Protein AF-0000000066664624 (afdb_homodimer)

Solvent-accessible surface area (backbone atoms only — not comparable to full-atom values): 31394 Å² total; per-residue (Å²): 139,83,80,78,78,79,78,77,78,75,77,74,75,73,72,68,78,69,54,79,83,72,67,55,47,65,23,33,46,62,71,35,53,86,74,43,49,76,53,28,44,33,39,46,45,49,35,67,76,30,35,48,61,44,30,73,41,52,64,62,54,45,11,56,75,27,70,42,48,51,65,41,46,33,49,40,20,38,70,52,65,24,94,25,47,72,47,38,32,50,39,23,36,52,56,44,60,42,83,65,61,60,66,41,47,52,101,44,54,66,80,52,51,61,58,55,42,38,51,52,49,47,52,50,36,40,49,25,34,56,47,14,60,70,54,35,47,48,68,57,51,46,53,50,25,56,49,57,69,68,33,79,38,40,40,24,30,14,53,72,63,32,18,48,46,23,41,50,45,29,57,52,39,43,38,37,68,38,74,50,45,52,38,57,42,57,69,56,35,38,56,51,18,63,69,40,32,67,53,22,32,39,41,39,38,34,62,65,17,60,56,59,46,59,34,50,12,41,39,42,15,37,75,40,52,17,48,23,34,22,40,23,37,25,84,83,19,64,26,34,69,52,28,77,41,63,42,39,32,34,60,64,58,37,30,84,58,34,75,53,53,30,37,43,52,17,52,41,51,51,45,53,38,44,50,51,49,32,50,59,68,32,87,61,17,43,60,30,33,49,52,47,45,49,62,53,51,46,66,68,37,58,73,87,69,34,80,73,131,138,84,79,76,78,79,77,76,76,75,76,74,76,71,72,68,79,70,52,78,84,71,66,54,47,64,22,33,46,62,71,36,53,86,75,42,49,74,54,27,44,34,39,46,46,48,35,68,76,31,35,50,61,43,30,72,42,52,63,63,52,46,10,56,75,26,73,43,46,51,64,41,46,33,49,40,20,38,69,53,65,26,94,26,46,70,45,39,30,49,37,22,38,54,56,43,60,43,83,66,60,61,64,39,46,51,101,44,54,63,79,52,52,63,59,54,42,36,50,52,48,47,52,52,35,41,50,24,34,56,47,14,60,70,55,36,48,48,70,58,51,47,54,49,25,54,48,57,70,66,33,79,39,40,42,24,31,14,52,70,61,32,19,50,46,23,39,50,46,28,56,52,39,43,38,36,68,38,74,50,46,51,38,60,42,58,70,56,35,38,57,51,18,64,69,39,32,67,54,22,33,41,40,39,36,32,61,66,17,61,57,59,46,60,35,50,12,41,40,42,14,35,75,40,52,17,48,21,33,22,40,22,40,26,84,84,19,65,26,34,69,53,28,76,40,64,42,38,33,33,60,64,56,36,29,85,56,34,75,55,54,31,36,41,54,17,53,42,51,52,46,52,38,44,49,51,50,32,48,59,69,33,86,61,15,43,58,31,33,49,54,49,44,48,63,52,52,47,66,68,37,58,73,88,71,34,79,72,128

Sequence (618 aa):
MTDAAHSDSTKGGGRVPGGPEGDDVRTRLLGALPRLTPAGLRVARVIRDDPSGAAQLTVSELAERAATSTSAVVRLAKALGYEGYPQLRLALAATAKDDGRPVFATDIDADDPLSKVLQKLTAFETEGMLATAELADPATMLAVVEALVHARRVELIGIGASGLVATDMAQKLARIGMWCDACTSEDEALVLGSLLEEGDVLIAFSHSGETAAIVDALDHARGRRATTVAVTAGPQSKLARVATHTVLVAGREDGFRSAAMASRMSQLLVVDALYVGVLQRTPSAASALRRTYDAVADRRMPRSLRKSPMTDAAHSDSTKGGGRVPGGPEGDDVRTRLLGALPRLTPAGLRVARVIRDDPSGAAQLTVSELAERAATSTSAVVRLAKALGYEGYPQLRLALAATAKDDGRPVFATDIDADDPLSKVLQKLTAFETEGMLATAELADPATMLAVVEALVHARRVELIGIGASGLVATDMAQKLARIGMWCDACTSEDEALVLGSLLEEGDVLIAFSHSGETAAIVDALDHARGRRATTVAVTAGPQSKLARVATHTVLVAGREDGFRSAAMASRMSQLLVVDALYVGVLQRTPSAASALRRTYDAVADRRMPRSLRKSP

Foldseek 3Di:
DDPPPPPPPPPPPPPPPQQVPAFQLQLLLVLLCQVADPLLNLLSVVCNVCLCVLLPDDLCRSCVNSVHDSVSQQVNCVSSVGNGNNNSSVSSNVVNVPPPQDDASFVDDSPDDVVVVVVRLVVLLVVQQVVLVVQFDVVLLLVLLVLQLQAPAEEEEEEQLSLVLSVVLQVLCVLQPRHYDGYHDLVVLQVVLQPAAARYEYEYEDASLAPPSSLNSQLNNVVRVHQYEYEYQHCPHSNVVRHPGYTHGHNSQRGPSRSCRSVSSRSNSSSVVSSVSNCVVHVSRVVSNVVSVCVVVLVVDDPVPRPDD/DDPPPPPPPPPPPPPPPQWVPAFQLQLLLVLLCQVADPLLNLLSVVCNVCLQVLLVDDLCRSCVNSVHDSVSQQVNCVSSPGNGDNNSSVSSNVVNVPPPQDDASFVDDSPDDPVVVVVRLVVLLVVQQVVLVVQFDVVLLLVLLVLQLQAPAEEEEEEQLSLVLSVVLQVLCVLQPRHYDGYHDLVVLQVVLQPAAARYEYEYEDASLAPPSSLNSQLNNVVRVHQYEYEYQHCPHSNVVRHPGYTHGHNSQRGPSRSCRSVSSRSNSSSVVSSVSNCVVHVSRVVSNVVSVCVVVLVVDDPVPRPDD

pLDDT: mean 81.2, std 20.37, range [24.28, 98.94]

Structure (mmCIF, N/CA/C/O backbone):
data_AF-0000000066664624-model_v1
#
loop_
_entity.id
_entity.type
_entity.pdbx_description
1 polymer 'RpiR family transcriptional regulator'
#
loop_
_atom_site.group_PDB
_atom_site.id
_atom_site.type_symbol
_atom_site.label_atom_id
_atom_site.label_alt_id
_atom_site.label_comp_id
_atom_site.label_asym_id
_atom_site.label_entity_id
_atom_site.label_seq_id
_atom_site.pdbx_PDB_ins_code
_atom_site.Cartn_x
_atom_site.Cartn_y
_atom_site.Cartn_z
_atom_site.occupancy
_atom_site.B_iso_or_equiv
_atom_site.auth_seq_id
_atom_site.auth_comp_id
_atom_site.auth_asym_id
_atom_site.auth_atom_id
_atom_site.pdbx_PDB_model_num
ATOM 1 N N . MET A 1 1 ? 18.297 -8.922 -79.438 1 28.56 1 MET A N 1
ATOM 2 C CA . MET A 1 1 ? 18.984 -8.555 -78.188 1 28.56 1 MET A CA 1
ATOM 3 C C . MET A 1 1 ? 17.969 -8.344 -77.062 1 28.56 1 MET A C 1
ATOM 5 O O . MET A 1 1 ? 17.312 -7.305 -77 1 28.56 1 MET A O 1
ATOM 9 N N . THR A 1 2 ? 17.219 -9.461 -76.625 1 29.75 2 THR A N 1
ATOM 10 C CA . THR A 1 2 ? 16.078 -9.719 -75.75 1 29.75 2 THR A CA 1
ATOM 11 C C . THR A 1 2 ? 16.453 -9.477 -74.312 1 29.75 2 THR A C 1
ATOM 13 O O . THR A 1 2 ? 17.375 -10.094 -73.812 1 29.75 2 THR A O 1
ATOM 16 N N . ASP A 1 3 ? 16.266 -8.234 -73.812 1 29.81 3 ASP A N 1
ATOM 17 C CA . ASP A 1 3 ? 16.547 -7.738 -72.5 1 29.81 3 ASP A CA 1
ATOM 18 C C . ASP A 1 3 ? 15.742 -8.492 -71.438 1 29.81 3 ASP A C 1
ATOM 20 O O . ASP A 1 3 ? 14.508 -8.484 -71.438 1 29.81 3 ASP A O 1
ATOM 24 N N . ALA A 1 4 ? 16.281 -9.641 -70.938 1 32 4 ALA A N 1
ATOM 25 C CA . ALA A 1 4 ? 15.75 -10.461 -69.875 1 32 4 ALA A CA 1
ATOM 26 C C . ALA A 1 4 ? 15.625 -9.656 -68.562 1 32 4 ALA A C 1
ATOM 28 O O . ALA A 1 4 ? 16.609 -9.141 -68.062 1 32 4 ALA A O 1
ATOM 29 N N . ALA A 1 5 ? 14.438 -9 -68.375 1 30.84 5 ALA A N 1
ATOM 30 C CA . ALA A 1 5 ? 14.055 -8.305 -67.125 1 30.84 5 ALA A CA 1
ATOM 31 C C . ALA A 1 5 ? 14.203 -9.227 -65.938 1 30.84 5 ALA A C 1
ATOM 33 O O . ALA A 1 5 ? 13.633 -10.32 -65.875 1 30.84 5 ALA A O 1
ATOM 34 N N . HIS A 1 6 ? 15.359 -9.266 -65.188 1 31.73 6 HIS A N 1
ATOM 35 C CA . HIS A 1 6 ? 15.641 -9.93 -63.938 1 31.73 6 HIS A CA 1
ATOM 36 C C . HIS A 1 6 ? 14.68 -9.469 -62.844 1 31.73 6 HIS A C 1
ATOM 38 O O . HIS A 1 6 ? 14.656 -8.289 -62.5 1 31.73 6 HIS A O 1
ATOM 44 N N . SER A 1 7 ? 13.43 -10.023 -62.781 1 29 7 SER A N 1
ATOM 45 C CA . SER A 1 7 ? 12.508 -9.742 -61.688 1 29 7 SER A CA 1
ATOM 46 C C . SER A 1 7 ? 13.117 -10.141 -60.344 1 29 7 SER A C 1
ATOM 48 O O . SER A 1 7 ? 13.469 -11.297 -60.125 1 29 7 SER A O 1
ATOM 50 N N . ASP A 1 8 ? 13.844 -9.25 -59.656 1 28.41 8 ASP A N 1
ATOM 51 C CA . ASP A 1 8 ? 14.359 -9.391 -58.312 1 28.41 8 ASP A CA 1
ATOM 52 C C . ASP A 1 8 ? 13.234 -9.648 -57.312 1 28.41 8 ASP A C 1
ATOM 54 O O . ASP A 1 8 ? 12.352 -8.805 -57.125 1 28.41 8 ASP A O 1
ATOM 58 N N . SER A 1 9 ? 12.648 -10.867 -57.219 1 28.7 9 SER A N 1
ATOM 59 C CA . SER A 1 9 ? 11.734 -11.242 -56.156 1 28.7 9 SER A CA 1
ATOM 60 C C . SER A 1 9 ? 12.383 -11.031 -54.781 1 28.7 9 SER A C 1
ATOM 62 O O . SER A 1 9 ? 13.352 -11.711 -54.438 1 28.7 9 SER A O 1
ATOM 64 N N . THR A 1 10 ? 12.469 -9.789 -54.281 1 29.39 10 THR A N 1
ATOM 65 C CA . THR A 1 10 ? 12.883 -9.547 -52.906 1 29.39 10 THR A CA 1
ATOM 66 C C . THR A 1 10 ? 12.055 -10.383 -51.938 1 29.39 10 THR A C 1
ATOM 68 O O . THR A 1 10 ? 10.828 -10.352 -51.969 1 29.39 10 THR A O 1
ATOM 71 N N . LYS A 1 11 ? 12.57 -11.516 -51.438 1 30.27 11 LYS A N 1
ATOM 72 C CA . LYS A 1 11 ? 12.133 -12.406 -50.344 1 30.27 11 LYS A CA 1
ATOM 73 C C . LYS A 1 11 ? 11.742 -11.609 -49.125 1 30.27 11 LYS A C 1
ATOM 75 O O . LYS A 1 11 ? 12.555 -10.875 -48.562 1 30.27 11 LYS A O 1
ATOM 80 N N . GLY A 1 12 ? 10.484 -11.18 -49.031 1 26.88 12 GLY A N 1
ATOM 81 C CA . GLY A 1 12 ? 9.945 -10.617 -47.812 1 26.88 12 GLY A CA 1
ATOM 82 C C . GLY A 1 12 ? 10.25 -11.461 -46.594 1 26.88 12 GLY A C 1
ATOM 83 O O . GLY A 1 12 ? 9.992 -12.664 -46.594 1 26.88 12 GLY A O 1
ATOM 84 N N . GLY A 1 13 ? 11.383 -11.273 -45.938 1 29.52 13 GLY A N 1
ATOM 85 C CA . GLY A 1 13 ? 11.672 -11.867 -44.656 1 29.52 13 GLY A CA 1
ATOM 86 C C . GLY A 1 13 ? 10.484 -11.852 -43.719 1 29.52 13 GLY A C 1
ATOM 87 O O . GLY A 1 13 ? 10 -10.789 -43.344 1 29.52 13 GLY A O 1
ATOM 88 N N . GLY A 1 14 ? 9.578 -12.758 -43.875 1 28.62 14 GLY A N 1
ATOM 89 C CA . GLY A 1 14 ? 8.469 -12.914 -42.938 1 28.62 14 GLY A CA 1
ATOM 90 C C . GLY A 1 14 ? 8.891 -12.773 -41.469 1 28.62 14 GLY A C 1
ATOM 91 O O . GLY A 1 14 ? 9.859 -13.406 -41.062 1 28.62 14 GLY A O 1
ATOM 92 N N . ARG A 1 15 ? 8.758 -11.609 -40.906 1 30.42 15 ARG A N 1
ATOM 93 C CA . ARG A 1 15 ? 8.891 -11.445 -39.438 1 30.42 15 ARG A CA 1
ATOM 94 C C . ARG A 1 15 ? 8.219 -12.602 -38.719 1 30.42 15 ARG A C 1
ATOM 96 O O . ARG A 1 15 ? 7.07 -12.945 -39 1 30.42 15 ARG A O 1
ATOM 103 N N . VAL A 1 16 ? 8.945 -13.523 -38.281 1 31.73 16 VAL A N 1
ATOM 104 C CA . VAL A 1 16 ? 8.438 -14.531 -37.344 1 31.73 16 VAL A CA 1
ATOM 105 C C . VAL A 1 16 ? 7.453 -13.883 -36.375 1 31.73 16 VAL A C 1
ATOM 107 O O . VAL A 1 16 ? 7.738 -12.828 -35.812 1 31.73 16 VAL A O 1
ATOM 110 N N . PRO A 1 17 ? 6.207 -13.961 -36.562 1 32.31 17 PRO A N 1
ATOM 111 C CA . PRO A 1 17 ? 5.309 -13.438 -35.531 1 32.31 17 PRO A CA 1
ATOM 112 C C . PRO A 1 17 ? 5.875 -13.594 -34.094 1 32.31 17 PRO A C 1
ATOM 114 O O . PRO A 1 17 ? 6.328 -14.68 -33.75 1 32.31 17 PRO A O 1
ATOM 117 N N . GLY A 1 18 ? 6.633 -12.586 -33.625 1 33.84 18 GLY A N 1
ATOM 118 C CA . GLY A 1 18 ? 7.176 -12.539 -32.281 1 33.84 18 GLY A CA 1
ATOM 119 C C . GLY A 1 18 ? 6.254 -13.148 -31.234 1 33.84 18 GLY A C 1
ATOM 120 O O . GLY A 1 18 ? 5.039 -13.188 -31.422 1 33.84 18 GLY A O 1
ATOM 121 N N . GLY A 1 19 ? 6.613 -14.289 -30.688 1 38.09 19 GLY A N 1
ATOM 122 C CA . GLY A 1 19 ? 5.879 -14.805 -29.547 1 38.09 19 GLY A CA 1
ATOM 123 C C . GLY A 1 19 ? 5.219 -13.719 -28.719 1 38.09 19 GLY A C 1
ATOM 124 O O . GLY A 1 19 ? 5.488 -12.531 -28.906 1 38.09 19 GLY A O 1
ATOM 125 N N . PRO A 1 20 ? 4.172 -13.977 -28.141 1 38.09 20 PRO A N 1
ATOM 126 C CA . PRO A 1 20 ? 3.592 -12.875 -27.359 1 38.09 20 PRO A CA 1
ATOM 127 C C . PRO A 1 20 ? 4.648 -12.047 -26.625 1 38.09 20 PRO A C 1
ATOM 129 O O . PRO A 1 20 ? 5.586 -12.609 -26.047 1 38.09 20 PRO A O 1
ATOM 132 N N . GLU A 1 21 ? 5.164 -11.008 -27.141 1 40.25 21 GLU A N 1
ATOM 133 C CA . GLU A 1 21 ? 6.219 -10.031 -26.891 1 40.25 21 GLU A CA 1
ATOM 134 C C . GLU A 1 21 ? 6.48 -9.867 -25.391 1 40.25 21 GLU A C 1
ATOM 136 O O . GLU A 1 21 ? 7.582 -9.508 -24.984 1 40.25 21 GLU A O 1
ATOM 141 N N . GLY A 1 22 ? 5.48 -9.961 -24.453 1 44.69 22 GLY A N 1
ATOM 142 C CA . GLY A 1 22 ? 5.625 -9.234 -23.203 1 44.69 22 GLY A CA 1
ATOM 143 C C . GLY A 1 22 ? 6.234 -10.062 -22.078 1 44.69 22 GLY A C 1
ATOM 144 O O . GLY A 1 22 ? 7.164 -9.625 -21.406 1 44.69 22 GLY A O 1
ATOM 145 N N . ASP A 1 23 ? 5.598 -11.172 -21.562 1 50.59 23 ASP A N 1
ATOM 146 C CA . ASP A 1 23 ? 6.039 -11.828 -20.328 1 50.59 23 ASP A CA 1
ATOM 147 C C . ASP A 1 23 ? 7.148 -12.836 -20.625 1 50.59 23 ASP A C 1
ATOM 149 O O . ASP A 1 23 ? 7.082 -13.578 -21.609 1 50.59 23 ASP A O 1
ATOM 153 N N . ASP A 1 24 ? 8.281 -12.617 -19.922 1 61.31 24 ASP A N 1
ATOM 154 C CA . ASP A 1 24 ? 9.297 -13.656 -20.047 1 61.31 24 ASP A CA 1
ATOM 155 C C . ASP A 1 24 ? 8.734 -15.023 -19.656 1 61.31 24 ASP A C 1
ATOM 157 O O . ASP A 1 24 ? 7.73 -15.109 -18.953 1 61.31 24 ASP A O 1
ATOM 161 N N . VAL A 1 25 ? 9.133 -16.016 -20.297 1 69.94 25 VAL A N 1
ATOM 162 C CA . VAL A 1 25 ? 8.68 -17.391 -20.188 1 69.94 25 VAL A CA 1
ATOM 163 C C . VAL A 1 25 ? 8.602 -17.797 -18.719 1 69.94 25 VAL A C 1
ATOM 165 O O . VAL A 1 25 ? 7.672 -18.5 -18.312 1 69.94 25 VAL A O 1
ATOM 168 N N . ARG A 1 26 ? 9.555 -17.266 -18.016 1 66.75 26 ARG A N 1
ATOM 169 C CA . ARG A 1 26 ? 9.594 -17.641 -16.594 1 66.75 26 ARG A CA 1
ATOM 170 C C . ARG A 1 26 ? 8.383 -17.078 -15.852 1 66.75 26 ARG A C 1
ATOM 172 O O . ARG A 1 26 ? 7.777 -17.766 -15.039 1 66.75 26 ARG A O 1
ATOM 179 N N . THR A 1 27 ? 8.117 -15.914 -16.234 1 62.03 27 THR A N 1
ATOM 180 C CA . THR A 1 27 ? 6.961 -15.258 -15.633 1 62.03 27 THR A CA 1
ATOM 181 C C . THR A 1 27 ? 5.676 -16 -15.992 1 62.03 27 THR A C 1
ATOM 183 O O . THR A 1 27 ? 4.82 -16.219 -15.133 1 62.03 27 THR A O 1
ATOM 186 N N . ARG A 1 28 ? 5.621 -16.375 -17.125 1 70.31 28 ARG A N 1
ATOM 187 C CA . ARG A 1 28 ? 4.449 -17.109 -17.594 1 70.31 28 ARG A CA 1
ATOM 188 C C . ARG A 1 28 ? 4.34 -18.469 -16.906 1 70.31 28 ARG A C 1
ATOM 190 O O . ARG A 1 28 ? 3.244 -18.906 -16.547 1 70.31 28 ARG A O 1
ATOM 197 N N . LEU A 1 29 ? 5.465 -19.031 -16.703 1 72.88 29 LEU A N 1
ATOM 198 C CA . LEU A 1 29 ? 5.504 -20.344 -16.047 1 72.88 29 LEU A CA 1
ATOM 199 C C . LEU A 1 29 ? 4.996 -20.234 -14.617 1 72.88 29 LEU A C 1
ATOM 201 O O . LEU A 1 29 ? 4.148 -21.031 -14.203 1 72.88 29 LEU A O 1
ATOM 205 N N . LEU A 1 30 ? 5.484 -19.297 -14 1 65.5 30 LEU A N 1
ATOM 206 C CA . LEU A 1 30 ? 5.105 -19.125 -12.602 1 65.5 30 LEU A CA 1
ATOM 207 C C . LEU A 1 30 ? 3.619 -18.812 -12.469 1 65.5 30 LEU A C 1
ATOM 209 O O . LEU A 1 30 ? 2.949 -19.344 -11.57 1 65.5 30 LEU A O 1
ATOM 213 N N . GLY A 1 31 ? 3.152 -18 -13.352 1 62.66 31 GLY A N 1
ATOM 214 C CA . GLY A 1 31 ? 1.737 -17.656 -13.367 1 62.66 31 GLY A CA 1
ATOM 215 C C . GLY A 1 31 ? 0.844 -18.844 -13.688 1 62.66 31 GLY A C 1
ATOM 216 O O . GLY A 1 31 ? -0.321 -18.875 -13.289 1 62.66 31 GLY A O 1
ATOM 217 N N . ALA A 1 32 ? 1.396 -19.75 -14.352 1 69.81 32 ALA A N 1
ATOM 218 C CA . ALA A 1 32 ? 0.609 -20.875 -14.852 1 69.81 32 ALA A CA 1
ATOM 219 C C . ALA A 1 32 ? 0.631 -22.047 -13.867 1 69.81 32 ALA A C 1
ATOM 221 O O . ALA A 1 32 ? -0.206 -22.953 -13.945 1 69.81 32 ALA A O 1
ATOM 222 N N . LEU A 1 33 ? 1.47 -21.953 -12.844 1 70.94 33 LEU A N 1
ATOM 223 C CA . LEU A 1 33 ? 1.747 -23.094 -11.977 1 70.94 33 LEU A CA 1
ATOM 224 C C . LEU A 1 33 ? 0.468 -23.594 -11.312 1 70.94 33 LEU A C 1
ATOM 226 O O . LEU A 1 33 ? 0.204 -24.797 -11.297 1 70.94 33 LEU A O 1
ATOM 230 N N . PRO A 1 34 ? -0.459 -22.672 -10.906 1 59.88 34 PRO A N 1
ATOM 231 C CA . PRO A 1 34 ? -1.642 -23.141 -10.188 1 59.88 34 PRO A CA 1
ATOM 232 C C . PRO A 1 34 ? -2.617 -23.891 -11.094 1 59.88 34 PRO A C 1
ATOM 234 O O . PRO A 1 34 ? -3.473 -24.641 -10.602 1 59.88 34 PRO A O 1
ATOM 237 N N . ARG A 1 35 ? -2.432 -23.719 -12.32 1 66.5 35 ARG A N 1
ATOM 238 C CA . ARG A 1 35 ? -3.408 -24.297 -13.242 1 66.5 35 ARG A CA 1
ATOM 239 C C . ARG A 1 35 ? -2.809 -25.469 -14.016 1 66.5 35 ARG A C 1
ATOM 241 O O . ARG A 1 35 ? -3.477 -26.062 -14.867 1 66.5 35 ARG A O 1
ATOM 248 N N . LEU A 1 36 ? -1.603 -25.797 -13.719 1 77.5 36 LEU A N 1
ATOM 249 C CA . LEU A 1 36 ? -0.927 -26.812 -14.508 1 77.5 36 LEU A CA 1
ATOM 250 C C . LEU A 1 36 ? -1.269 -28.219 -13.992 1 77.5 36 LEU A C 1
ATOM 252 O O . LEU A 1 36 ? -1.459 -28.406 -12.789 1 77.5 36 LEU A O 1
ATOM 256 N N . THR A 1 37 ? -1.537 -29.125 -14.938 1 78.38 37 THR A N 1
ATOM 257 C CA . THR A 1 37 ? -1.657 -30.531 -14.602 1 78.38 37 THR A CA 1
ATOM 258 C C . THR A 1 37 ? -0.358 -31.062 -13.992 1 78.38 37 THR A C 1
ATOM 260 O O . THR A 1 37 ? 0.688 -30.422 -14.102 1 78.38 37 THR A O 1
ATOM 263 N N . PRO A 1 38 ? -0.485 -32.188 -13.289 1 80.75 38 PRO A N 1
ATOM 264 C CA . PRO A 1 38 ? 0.743 -32.781 -12.758 1 80.75 38 PRO A CA 1
ATOM 265 C C . PRO A 1 38 ? 1.837 -32.938 -13.812 1 80.75 38 PRO A C 1
ATOM 267 O O . PRO A 1 38 ? 3.01 -32.656 -13.531 1 80.75 38 PRO A O 1
ATOM 270 N N . ALA A 1 39 ? 1.458 -33.344 -14.961 1 85.25 39 ALA A N 1
ATOM 271 C CA . ALA A 1 39 ? 2.416 -33.469 -16.062 1 85.25 39 ALA A CA 1
ATOM 272 C C . ALA A 1 39 ? 2.992 -32.125 -16.438 1 85.25 39 ALA A C 1
ATOM 274 O O . ALA A 1 39 ? 4.199 -31.984 -16.656 1 85.25 39 ALA A O 1
ATOM 275 N N . GLY A 1 40 ? 2.055 -31.109 -16.5 1 86.81 40 GLY A N 1
ATOM 276 C CA . GLY A 1 40 ? 2.5 -29.75 -16.781 1 86.81 40 GLY A CA 1
ATOM 277 C C . GLY A 1 40 ? 3.447 -29.203 -15.734 1 86.81 40 GLY A C 1
ATOM 278 O O . GLY A 1 40 ? 4.41 -28.516 -16.062 1 86.81 40 GLY A O 1
ATOM 279 N N . LEU A 1 41 ? 3.195 -29.578 -14.57 1 82.62 41 LEU A N 1
ATOM 280 C CA . LEU A 1 41 ? 4.035 -29.125 -13.469 1 82.62 41 LEU A CA 1
ATOM 281 C C . LEU A 1 41 ? 5.438 -29.703 -13.578 1 82.62 41 LEU A C 1
ATOM 283 O O . LEU A 1 41 ? 6.426 -29.031 -13.289 1 82.62 41 LEU A O 1
ATOM 287 N N . ARG A 1 42 ? 5.52 -30.922 -13.961 1 84.56 42 ARG A N 1
ATOM 288 C CA . ARG A 1 42 ? 6.828 -31.531 -14.148 1 84.56 42 ARG A CA 1
ATOM 289 C C . ARG A 1 42 ? 7.617 -30.828 -15.25 1 84.56 42 ARG A C 1
ATOM 291 O O . ARG A 1 42 ? 8.812 -30.562 -15.094 1 84.56 42 ARG A O 1
ATOM 298 N N . VAL A 1 43 ? 6.906 -30.453 -16.297 1 88.81 43 VAL A N 1
ATOM 299 C CA . VAL A 1 43 ? 7.551 -29.719 -17.375 1 88.81 43 VAL A CA 1
ATOM 300 C C . VAL A 1 43 ? 8.008 -28.344 -16.891 1 88.81 43 VAL A C 1
ATOM 302 O O . VAL A 1 43 ? 9.141 -27.922 -17.141 1 88.81 43 VAL A O 1
ATOM 305 N N . ALA A 1 44 ? 7.09 -27.766 -16.188 1 82.62 44 ALA A N 1
ATOM 306 C CA . ALA A 1 44 ? 7.379 -26.438 -15.656 1 82.62 44 ALA A CA 1
ATOM 307 C C . ALA A 1 44 ? 8.602 -26.469 -14.742 1 82.62 44 ALA A C 1
ATOM 309 O O . ALA A 1 44 ? 9.422 -25.547 -14.766 1 82.62 44 ALA A O 1
ATOM 310 N N . ARG A 1 45 ? 8.727 -27.484 -14.031 1 78.06 45 ARG A N 1
ATOM 311 C CA . ARG A 1 45 ? 9.859 -27.625 -13.125 1 78.06 45 ARG A CA 1
ATOM 312 C C . ARG A 1 45 ? 11.172 -27.75 -13.898 1 78.06 45 ARG A C 1
ATOM 314 O O . ARG A 1 45 ? 12.172 -27.109 -13.531 1 78.06 45 ARG A O 1
ATOM 321 N N . VAL A 1 46 ? 11.148 -28.531 -14.883 1 80.25 46 VAL A N 1
ATOM 322 C CA . VAL A 1 46 ? 12.344 -28.703 -15.695 1 80.25 46 VAL A CA 1
ATOM 323 C C . VAL A 1 46 ? 12.75 -27.359 -16.297 1 80.25 46 VAL A C 1
ATOM 325 O O . VAL A 1 46 ? 13.93 -27 -16.312 1 80.25 46 VAL A O 1
ATOM 328 N N . ILE A 1 47 ? 11.711 -26.641 -16.719 1 80.88 47 ILE A N 1
ATOM 329 C CA . ILE A 1 47 ? 11.969 -25.344 -17.344 1 80.88 47 ILE A CA 1
ATOM 330 C C . ILE A 1 47 ? 12.484 -24.359 -16.297 1 80.88 47 ILE A C 1
ATOM 332 O O . ILE A 1 47 ? 13.461 -23.641 -16.547 1 80.88 47 ILE A O 1
ATOM 336 N N . ARG A 1 48 ? 11.805 -24.438 -15.234 1 71.62 48 ARG A N 1
ATOM 337 C CA . ARG A 1 48 ? 12.156 -23.531 -14.148 1 71.62 48 ARG A CA 1
ATOM 338 C C . ARG A 1 48 ? 13.578 -23.781 -13.664 1 71.62 48 ARG A C 1
ATOM 340 O O . ARG A 1 48 ? 14.328 -22.844 -13.406 1 71.62 48 ARG A O 1
ATOM 347 N N . ASP A 1 49 ? 13.977 -24.953 -13.523 1 67.56 49 ASP A N 1
ATOM 348 C CA . ASP A 1 49 ? 15.266 -25.359 -12.977 1 67.56 49 ASP A CA 1
ATOM 349 C C . ASP A 1 49 ? 16.406 -25.016 -13.93 1 67.56 49 ASP A C 1
ATOM 351 O O . ASP A 1 49 ? 17.531 -24.734 -13.492 1 67.56 49 ASP A O 1
ATOM 355 N N . ASP A 1 50 ? 16.156 -25.094 -15.203 1 68.31 50 ASP A N 1
ATOM 356 C CA . ASP A 1 50 ? 17.203 -24.828 -16.203 1 68.31 50 ASP A CA 1
ATOM 357 C C . ASP A 1 50 ? 16.609 -24.297 -17.5 1 68.31 50 ASP A C 1
ATOM 359 O O . ASP A 1 50 ? 16.547 -25.016 -18.5 1 68.31 50 ASP A O 1
ATOM 363 N N . PRO A 1 51 ? 16.219 -22.984 -17.359 1 71.69 51 PRO A N 1
ATOM 364 C CA . PRO A 1 51 ? 15.594 -22.422 -18.562 1 71.69 51 PRO A CA 1
ATOM 365 C C . PRO A 1 51 ? 16.516 -22.484 -19.781 1 71.69 51 PRO A C 1
ATOM 367 O O . PRO A 1 51 ? 16.062 -22.781 -20.891 1 71.69 51 PRO A O 1
ATOM 370 N N . SER A 1 52 ? 17.781 -22.188 -19.531 1 69.62 52 SER A N 1
ATOM 371 C CA . SER A 1 52 ? 18.734 -22.219 -20.641 1 69.62 52 SER A CA 1
ATOM 372 C C . SER A 1 52 ? 18.875 -23.625 -21.219 1 69.62 52 SER A C 1
ATOM 374 O O . SER A 1 52 ? 18.906 -23.797 -22.438 1 69.62 52 SER A O 1
ATOM 376 N N . GLY A 1 53 ? 19 -24.609 -20.312 1 76.12 53 GLY A N 1
ATOM 377 C CA . GLY A 1 53 ? 19.047 -25.984 -20.75 1 76.12 53 GLY A CA 1
ATOM 378 C C . GLY A 1 53 ? 17.781 -26.438 -21.469 1 76.12 53 GLY A C 1
ATOM 379 O O . GLY A 1 53 ? 17.859 -27.094 -22.516 1 76.12 53 GLY A O 1
ATOM 380 N N . ALA A 1 54 ? 16.625 -25.969 -20.938 1 84 54 ALA A N 1
ATOM 381 C CA . ALA A 1 54 ? 15.344 -26.344 -21.531 1 84 54 ALA A CA 1
ATOM 382 C C . ALA A 1 54 ? 15.219 -25.781 -22.938 1 84 54 ALA A C 1
ATOM 384 O O . ALA A 1 54 ? 14.625 -26.422 -23.812 1 84 54 ALA A O 1
ATOM 385 N N . ALA A 1 55 ? 15.828 -24.641 -23.125 1 80 55 ALA A N 1
ATOM 386 C CA . ALA A 1 55 ? 15.758 -23.984 -24.422 1 80 55 ALA A CA 1
ATOM 387 C C . ALA A 1 55 ? 16.484 -24.781 -25.484 1 80 55 ALA A C 1
ATOM 389 O O . ALA A 1 55 ? 16.281 -24.562 -26.688 1 80 55 ALA A O 1
ATOM 390 N N . GLN A 1 56 ? 17.375 -25.625 -25.062 1 79.62 56 GLN A N 1
ATOM 391 C CA . GLN A 1 56 ? 18.172 -26.391 -26.016 1 79.62 56 GLN A CA 1
ATOM 392 C C . GLN A 1 56 ? 17.531 -27.75 -26.281 1 79.62 56 GLN A C 1
ATOM 394 O O . GLN A 1 56 ? 18.031 -28.516 -27.109 1 79.62 56 GLN A O 1
ATOM 399 N N . LEU A 1 57 ? 16.484 -28.062 -25.594 1 84.38 57 LEU A N 1
ATOM 400 C CA . LEU A 1 57 ? 15.867 -29.375 -25.703 1 84.38 57 LEU A CA 1
ATOM 401 C C . LEU A 1 57 ? 14.797 -29.391 -26.781 1 84.38 57 LEU A C 1
ATOM 403 O O . LEU A 1 57 ? 14.125 -28.375 -27.016 1 84.38 57 LEU A O 1
ATOM 407 N N . THR A 1 58 ? 14.766 -30.5 -27.594 1 86.5 58 THR A N 1
ATOM 408 C CA . THR A 1 58 ? 13.586 -30.75 -28.406 1 86.5 58 THR A CA 1
ATOM 409 C C . THR A 1 58 ? 12.375 -31.047 -27.531 1 86.5 58 THR A C 1
ATOM 411 O O . THR A 1 58 ? 12.508 -31.25 -26.328 1 86.5 58 THR A O 1
ATOM 414 N N . VAL A 1 59 ? 11.195 -30.984 -28.203 1 92.38 59 VAL A N 1
ATOM 415 C CA . VAL A 1 59 ? 9.961 -31.25 -27.484 1 92.38 59 VAL A CA 1
ATOM 416 C C . VAL A 1 59 ? 10.008 -32.656 -26.875 1 92.38 59 VAL A C 1
ATOM 418 O O . VAL A 1 59 ? 9.555 -32.844 -25.734 1 92.38 59 VAL A O 1
ATOM 421 N N . SER A 1 60 ? 10.57 -33.625 -27.562 1 90.94 60 SER A N 1
ATOM 422 C CA . SER A 1 60 ? 10.68 -35 -27.094 1 90.94 60 SER A CA 1
ATOM 423 C C . SER A 1 60 ? 11.656 -35.125 -25.922 1 90.94 60 SER A C 1
ATOM 425 O O . SER A 1 60 ? 11.398 -35.812 -24.953 1 90.94 60 SER A O 1
ATOM 427 N N . GLU A 1 61 ? 12.773 -34.406 -26 1 89.62 61 GLU A N 1
ATOM 428 C CA . GLU A 1 61 ? 13.781 -34.406 -24.938 1 89.62 61 GLU A CA 1
ATOM 429 C C . GLU A 1 61 ? 13.25 -33.781 -23.656 1 89.62 61 GLU A C 1
ATOM 431 O O . GLU A 1 61 ? 13.492 -34.281 -22.562 1 89.62 61 GLU A O 1
ATOM 436 N N . LEU A 1 62 ? 12.516 -32.594 -23.844 1 92.19 62 LEU A N 1
ATOM 437 C CA . LEU A 1 62 ? 11.922 -31.938 -22.672 1 92.19 62 LEU A CA 1
ATOM 438 C C . LEU A 1 62 ? 10.867 -32.812 -22.031 1 92.19 62 LEU A C 1
ATOM 440 O O . LEU A 1 62 ? 10.797 -32.906 -20.797 1 92.19 62 LEU A O 1
ATOM 444 N N . ALA A 1 63 ? 10.094 -33.531 -22.844 1 93.5 63 ALA A N 1
ATOM 445 C CA . ALA A 1 63 ? 9.086 -34.469 -22.344 1 93.5 63 ALA A CA 1
ATOM 446 C C . ALA A 1 63 ? 9.734 -35.594 -21.547 1 93.5 63 ALA A C 1
ATOM 448 O O . ALA A 1 63 ? 9.273 -35.938 -20.469 1 93.5 63 ALA A O 1
ATOM 449 N N . GLU A 1 64 ? 10.836 -36.062 -22.062 1 91.38 64 GLU A N 1
ATOM 450 C CA . GLU A 1 64 ? 11.562 -37.156 -21.406 1 91.38 64 GLU A CA 1
ATOM 451 C C . GLU A 1 64 ? 12.133 -36.719 -20.062 1 91.38 64 GLU A C 1
ATOM 453 O O . GLU A 1 64 ? 11.992 -37.406 -19.062 1 91.38 64 GLU A O 1
ATOM 458 N N . ARG A 1 65 ? 12.727 -35.531 -20.094 1 87.81 65 ARG A N 1
ATOM 459 C CA . ARG A 1 65 ? 13.336 -34.969 -18.875 1 87.81 65 ARG A CA 1
ATOM 460 C C . ARG A 1 65 ? 12.289 -34.719 -17.797 1 87.81 65 ARG A C 1
ATOM 462 O O . ARG A 1 65 ? 12.562 -34.875 -16.609 1 87.81 65 ARG A O 1
ATOM 469 N N . ALA A 1 66 ? 11.125 -34.406 -18.281 1 90.5 66 ALA A N 1
ATOM 470 C CA . ALA A 1 66 ? 10.039 -34.094 -17.359 1 90.5 66 ALA A CA 1
ATOM 471 C C . ALA A 1 66 ? 9.188 -35.344 -17.062 1 90.5 66 ALA A C 1
ATOM 473 O O . ALA A 1 66 ? 8.18 -35.25 -16.375 1 90.5 66 ALA A O 1
ATOM 474 N N . ALA A 1 67 ? 9.57 -36.438 -17.609 1 89.5 67 ALA A N 1
ATOM 475 C CA . ALA A 1 67 ? 8.844 -37.688 -17.453 1 89.5 67 ALA A CA 1
ATOM 476 C C . ALA A 1 67 ? 7.371 -37.531 -17.812 1 89.5 67 ALA A C 1
ATOM 478 O O . ALA A 1 67 ? 6.488 -37.906 -17.047 1 89.5 67 ALA A O 1
ATOM 479 N N . THR A 1 68 ? 7.137 -36.969 -18.922 1 92 68 THR A N 1
ATOM 480 C CA . THR A 1 68 ? 5.777 -36.719 -19.406 1 92 68 THR A CA 1
ATOM 481 C C . THR A 1 68 ? 5.711 -36.875 -20.922 1 92 68 THR A C 1
ATOM 483 O O . THR A 1 68 ? 6.664 -37.344 -21.547 1 92 68 THR A O 1
ATOM 486 N N . SER A 1 69 ? 4.566 -36.656 -21.531 1 92.56 69 SER A N 1
ATOM 487 C CA . SER A 1 69 ? 4.355 -36.812 -22.969 1 92.56 69 SER A CA 1
ATOM 488 C C . SER A 1 69 ? 4.664 -35.5 -23.703 1 92.56 69 SER A C 1
ATOM 490 O O . SER A 1 69 ? 4.656 -34.438 -23.109 1 92.56 69 SER A O 1
ATOM 492 N N . THR A 1 70 ? 5.035 -35.688 -25 1 93.12 70 THR A N 1
ATOM 493 C CA . THR A 1 70 ? 5.215 -34.531 -25.844 1 93.12 70 THR A CA 1
ATOM 494 C C . THR A 1 70 ? 3.941 -33.688 -25.875 1 93.12 70 THR A C 1
ATOM 496 O O . THR A 1 70 ? 4.004 -32.469 -25.938 1 93.12 70 THR A O 1
ATOM 499 N N . SER A 1 71 ? 2.795 -34.344 -25.75 1 93.19 71 SER A N 1
ATOM 500 C CA . SER A 1 71 ? 1.518 -33.656 -25.719 1 93.19 71 SER A CA 1
ATOM 501 C C . SER A 1 71 ? 1.403 -32.781 -24.484 1 93.19 71 SER A C 1
ATOM 503 O O . SER A 1 71 ? 0.876 -31.656 -24.547 1 93.19 71 SER A O 1
ATOM 505 N N . ALA A 1 72 ? 1.871 -33.25 -23.406 1 92.75 72 ALA A N 1
ATOM 506 C CA . ALA A 1 72 ? 1.86 -32.469 -22.156 1 92.75 72 ALA A CA 1
ATOM 507 C C . ALA A 1 72 ? 2.73 -31.219 -22.297 1 92.75 72 ALA A C 1
ATOM 509 O O . ALA A 1 72 ? 2.383 -30.156 -21.766 1 92.75 72 ALA A O 1
ATOM 510 N N . VAL A 1 73 ? 3.896 -31.266 -22.953 1 94.06 73 VAL A N 1
ATOM 511 C CA . VAL A 1 73 ? 4.785 -30.141 -23.188 1 94.06 73 VAL A CA 1
ATOM 512 C C . VAL A 1 73 ? 4.086 -29.094 -24.062 1 94.06 73 VAL A C 1
ATOM 514 O O . VAL A 1 73 ? 4.121 -27.906 -23.766 1 94.06 73 VAL A O 1
ATOM 517 N N . VAL A 1 74 ? 3.492 -29.609 -25.062 1 92.88 74 VAL A N 1
ATOM 518 C CA . VAL A 1 74 ? 2.791 -28.719 -25.984 1 92.88 74 VAL A CA 1
ATOM 519 C C . VAL A 1 74 ? 1.62 -28.047 -25.266 1 92.88 74 VAL A C 1
ATOM 521 O O . VAL A 1 74 ? 1.375 -26.844 -25.438 1 92.88 74 VAL A O 1
ATOM 524 N N . ARG A 1 75 ? 0.897 -28.766 -24.453 1 89.62 75 ARG A N 1
ATOM 525 C CA . ARG A 1 75 ? -0.202 -28.188 -23.672 1 89.62 75 ARG A CA 1
ATOM 526 C C . ARG A 1 75 ? 0.3 -27.125 -22.719 1 89.62 75 ARG A C 1
ATOM 528 O O . ARG A 1 75 ? -0.36 -26.094 -22.516 1 89.62 75 ARG A O 1
ATOM 535 N N . LEU A 1 76 ? 1.402 -27.453 -22.078 1 90.25 76 LEU A N 1
ATOM 536 C CA . LEU A 1 76 ? 1.992 -26.422 -21.234 1 90.25 76 LEU A CA 1
ATOM 537 C C . LEU A 1 76 ? 2.311 -25.172 -22.031 1 90.25 76 LEU A C 1
ATOM 539 O O . LEU A 1 76 ? 2.031 -24.062 -21.578 1 90.25 76 LEU A O 1
ATOM 543 N N . ALA A 1 77 ? 2.99 -25.344 -23.203 1 89.12 77 ALA A N 1
ATOM 544 C CA . ALA A 1 77 ? 3.322 -24.203 -24.031 1 89.12 77 ALA A CA 1
ATOM 545 C C . ALA A 1 77 ? 2.082 -23.375 -24.344 1 89.12 77 ALA A C 1
ATOM 547 O O . ALA A 1 77 ? 2.105 -22.141 -24.234 1 89.12 77 ALA A O 1
ATOM 548 N N . LYS A 1 78 ? 1.049 -24.031 -24.562 1 86.25 78 LYS A N 1
ATOM 549 C CA . LYS A 1 78 ? -0.202 -23.344 -24.875 1 86.25 78 LYS A CA 1
ATOM 550 C C . LYS A 1 78 ? -0.782 -22.672 -23.625 1 86.25 78 LYS A C 1
ATOM 552 O O . LYS A 1 78 ? -1.276 -21.547 -23.688 1 86.25 78 LYS A O 1
ATOM 557 N N . ALA A 1 79 ? -0.697 -23.391 -22.578 1 84.81 79 ALA A N 1
ATOM 558 C CA . ALA A 1 79 ? -1.182 -22.844 -21.312 1 84.81 79 ALA A CA 1
ATOM 559 C C . ALA A 1 79 ? -0.421 -21.562 -20.938 1 84.81 79 ALA A C 1
ATOM 561 O O . ALA A 1 79 ? -0.971 -20.672 -20.297 1 84.81 79 ALA A O 1
ATOM 562 N N . LEU A 1 80 ? 0.77 -21.547 -21.391 1 82.5 80 LEU A N 1
ATOM 563 C CA . LEU A 1 80 ? 1.616 -20.391 -21.125 1 82.5 80 LEU A CA 1
ATOM 564 C C . LEU A 1 80 ? 1.402 -19.297 -22.172 1 82.5 80 LEU A C 1
ATOM 566 O O . LEU A 1 80 ? 2.037 -18.25 -22.109 1 82.5 80 LEU A O 1
ATOM 570 N N . GLY A 1 81 ? 0.549 -19.547 -23.156 1 79.75 81 GLY A N 1
ATOM 571 C CA . GLY A 1 81 ? 0.186 -18.547 -24.141 1 79.75 81 GLY A CA 1
ATOM 572 C C . GLY A 1 81 ? 1.003 -18.641 -25.422 1 79.75 81 GLY A C 1
ATOM 573 O O . GLY A 1 81 ? 0.984 -17.734 -26.25 1 79.75 81 GLY A O 1
ATOM 574 N N . TYR A 1 82 ? 1.756 -19.719 -25.5 1 84.5 82 TYR A N 1
ATOM 575 C CA . TYR A 1 82 ? 2.527 -19.906 -26.734 1 84.5 82 TYR A CA 1
ATOM 576 C C . TYR A 1 82 ? 1.773 -20.797 -27.719 1 84.5 82 TYR A C 1
ATOM 578 O O . TYR A 1 82 ? 0.929 -21.594 -27.312 1 84.5 82 TYR A O 1
ATOM 586 N N . GLU A 1 83 ? 1.985 -20.531 -28.984 1 84.25 83 GLU A N 1
ATOM 587 C CA . GLU A 1 83 ? 1.318 -21.328 -30 1 84.25 83 GLU A CA 1
ATOM 588 C C . GLU A 1 83 ? 1.742 -22.797 -29.922 1 84.25 83 GLU A C 1
ATOM 590 O O . GLU A 1 83 ? 1 -23.688 -30.344 1 84.25 83 GLU A O 1
ATOM 595 N N . GLY A 1 84 ? 2.893 -23.047 -29.469 1 87.06 84 GLY A N 1
ATOM 596 C CA . GLY A 1 84 ? 3.453 -24.391 -29.359 1 87.06 84 GLY A CA 1
ATOM 597 C C . GLY A 1 84 ? 4.836 -24.406 -28.734 1 87.06 84 GLY A C 1
ATOM 598 O O . GLY A 1 84 ? 5.293 -23.391 -28.203 1 87.06 84 GLY A O 1
ATOM 599 N N . TYR A 1 85 ? 5.48 -25.609 -28.781 1 89.31 85 TYR A N 1
ATOM 600 C CA . TYR A 1 85 ? 6.762 -25.781 -28.109 1 89.31 85 TYR A CA 1
ATOM 601 C C . TYR A 1 85 ? 7.848 -24.953 -28.781 1 89.31 85 TYR A C 1
ATOM 603 O O . TYR A 1 85 ? 8.695 -24.359 -28.109 1 89.31 85 TYR A O 1
ATOM 611 N N . PRO A 1 86 ? 7.793 -24.781 -30.141 1 84.5 86 PRO A N 1
ATOM 612 C CA . PRO A 1 86 ? 8.852 -23.984 -30.75 1 84.5 86 PRO A CA 1
ATOM 613 C C . PRO A 1 86 ? 8.867 -22.547 -30.234 1 84.5 86 PRO A C 1
ATOM 615 O O . PRO A 1 86 ? 9.938 -21.984 -29.984 1 84.5 86 PRO A O 1
ATOM 618 N N . GLN A 1 87 ? 7.719 -21.969 -30.031 1 82.25 87 GLN A N 1
ATOM 619 C CA . GLN A 1 87 ? 7.648 -20.594 -29.516 1 82.25 87 GLN A CA 1
ATOM 620 C C . GLN A 1 87 ? 8.086 -20.531 -28.062 1 82.25 87 GLN A C 1
ATOM 622 O O . GLN A 1 87 ? 8.758 -19.594 -27.656 1 82.25 87 GLN A O 1
ATOM 627 N N . LEU A 1 88 ? 7.605 -21.516 -27.281 1 86.88 88 LEU A N 1
ATOM 628 C CA . LEU A 1 88 ? 8.07 -21.609 -25.906 1 86.88 88 LEU A CA 1
ATOM 629 C C . LEU A 1 88 ? 9.594 -21.734 -25.844 1 86.88 88 LEU A C 1
ATOM 631 O O . LEU A 1 88 ? 10.25 -21.047 -25.062 1 86.88 88 LEU A O 1
ATOM 635 N N . ARG A 1 89 ? 10.125 -22.609 -26.641 1 81.75 89 ARG A N 1
ATOM 636 C CA . ARG A 1 89 ? 11.57 -22.844 -26.703 1 81.75 89 ARG A CA 1
ATOM 637 C C . ARG A 1 89 ? 12.305 -21.547 -27.062 1 81.75 89 ARG A C 1
ATOM 639 O O . ARG A 1 89 ? 13.336 -21.234 -26.469 1 81.75 89 ARG A O 1
ATOM 646 N N . LEU A 1 90 ? 11.797 -20.812 -27.953 1 76.31 90 LEU A N 1
ATOM 647 C CA . LEU A 1 90 ? 12.398 -19.531 -28.328 1 76.31 90 LEU A CA 1
ATOM 648 C C . LEU A 1 90 ? 12.344 -18.547 -27.172 1 76.31 90 LEU A C 1
ATOM 650 O O . LEU A 1 90 ? 13.32 -17.812 -26.938 1 76.31 90 LEU A O 1
ATOM 654 N N . ALA A 1 91 ? 11.203 -18.531 -26.578 1 74.88 91 ALA A N 1
ATOM 655 C CA . ALA A 1 91 ? 11.055 -17.656 -25.422 1 74.88 91 ALA A CA 1
ATOM 656 C C . ALA A 1 91 ? 12.039 -18.016 -24.312 1 74.88 91 ALA A C 1
ATOM 658 O O . ALA A 1 91 ? 12.625 -17.141 -23.672 1 74.88 91 ALA A O 1
ATOM 659 N N . LEU A 1 92 ? 12.18 -19.297 -24.078 1 74.94 92 LEU A N 1
ATOM 660 C CA . LEU A 1 92 ? 13.133 -19.797 -23.078 1 74.94 92 LEU A CA 1
ATOM 661 C C . LEU A 1 92 ? 14.555 -19.438 -23.469 1 74.94 92 LEU A C 1
ATOM 663 O O . LEU A 1 92 ? 15.367 -19.062 -22.625 1 74.94 92 LEU A O 1
ATOM 667 N N . ALA A 1 93 ? 14.875 -19.594 -24.75 1 66.94 93 ALA A N 1
ATOM 668 C CA . ALA A 1 93 ? 16.203 -19.25 -25.25 1 66.94 93 ALA A CA 1
ATOM 669 C C . ALA A 1 93 ? 16.484 -17.766 -25.031 1 66.94 93 ALA A C 1
ATOM 671 O O . ALA A 1 93 ? 17.609 -17.375 -24.703 1 66.94 93 ALA A O 1
ATOM 672 N N . ALA A 1 94 ? 15.453 -17.047 -25.25 1 62.5 94 ALA A N 1
ATOM 673 C CA . ALA A 1 94 ? 15.602 -15.609 -25.078 1 62.5 94 ALA A CA 1
ATOM 674 C C . ALA A 1 94 ? 15.859 -15.258 -23.609 1 62.5 94 ALA A C 1
ATOM 676 O O . ALA A 1 94 ? 16.609 -14.328 -23.312 1 62.5 94 ALA A O 1
ATOM 677 N N . THR A 1 95 ? 15.109 -15.984 -22.781 1 58.97 95 THR A N 1
ATOM 678 C CA . THR A 1 95 ? 15.305 -15.797 -21.344 1 58.97 95 THR A CA 1
ATOM 679 C C . THR A 1 95 ? 16.703 -16.266 -20.938 1 58.97 95 THR A C 1
ATOM 681 O O . THR A 1 95 ? 17.328 -15.656 -20.062 1 58.97 95 THR A O 1
ATOM 684 N N . ALA A 1 96 ? 17.109 -17.375 -21.484 1 51.91 96 ALA A N 1
ATOM 685 C CA . ALA A 1 96 ? 18.422 -17.938 -21.203 1 51.91 96 ALA A CA 1
ATOM 686 C C . ALA A 1 96 ? 19.531 -17 -21.656 1 51.91 96 ALA A C 1
ATOM 688 O O . ALA A 1 96 ? 20.609 -16.953 -21.047 1 51.91 96 ALA A O 1
ATOM 689 N N . LYS A 1 97 ? 19.312 -16.422 -22.75 1 47.06 97 LYS A N 1
ATOM 690 C CA . LYS A 1 97 ? 20.328 -15.492 -23.234 1 47.06 97 LYS A CA 1
ATOM 691 C C . LYS A 1 97 ? 20.375 -14.227 -22.375 1 47.06 97 LYS A C 1
ATOM 693 O O . LYS A 1 97 ? 21.234 -13.367 -22.578 1 47.06 97 LYS A O 1
ATOM 698 N N . ASP A 1 98 ? 19.328 -14.031 -21.688 1 45.38 98 ASP A N 1
ATOM 699 C CA . ASP A 1 98 ? 19.266 -12.828 -20.859 1 45.38 98 ASP A CA 1
ATOM 700 C C . ASP A 1 98 ? 20.484 -12.719 -19.953 1 45.38 98 ASP A C 1
ATOM 702 O O . ASP A 1 98 ? 20.781 -13.641 -19.188 1 45.38 98 ASP A O 1
ATOM 706 N N . ASP A 1 99 ? 21.406 -12.133 -20.438 1 45.09 99 ASP A N 1
ATOM 707 C CA . ASP A 1 99 ? 22.703 -11.758 -19.891 1 45.09 99 ASP A CA 1
ATOM 708 C C . ASP A 1 99 ? 22.594 -11.398 -18.406 1 45.09 99 ASP A C 1
ATOM 710 O O . ASP A 1 99 ? 23.391 -10.609 -17.891 1 45.09 99 ASP A O 1
ATOM 714 N N . GLY A 1 100 ? 21.578 -12.062 -17.672 1 46.75 100 GLY A N 1
ATOM 715 C CA . GLY A 1 100 ? 21.531 -11.828 -16.25 1 46.75 100 GLY A CA 1
ATOM 716 C C . GLY A 1 100 ? 20.781 -10.57 -15.859 1 46.75 100 GLY A C 1
ATOM 717 O O . GLY A 1 100 ? 20.688 -10.227 -14.68 1 46.75 100 GLY A O 1
ATOM 718 N N . ARG A 1 101 ? 20.484 -9.812 -16.875 1 49.12 101 ARG A N 1
ATOM 719 C CA . ARG A 1 101 ? 19.891 -8.531 -16.516 1 49.12 101 ARG A CA 1
ATOM 720 C C . ARG A 1 101 ? 18.422 -8.688 -16.156 1 49.12 101 ARG A C 1
ATOM 722 O O . ARG A 1 101 ? 17.688 -9.391 -16.844 1 49.12 101 ARG A O 1
ATOM 729 N N . PRO A 1 102 ? 18.031 -8.25 -14.93 1 47.28 102 PRO A N 1
ATOM 730 C CA . PRO A 1 102 ? 16.656 -8.391 -14.453 1 47.28 102 PRO A CA 1
ATOM 731 C C . PRO A 1 102 ? 15.633 -7.754 -15.383 1 47.28 102 PRO A C 1
ATOM 733 O O . PRO A 1 102 ? 15.852 -6.645 -15.883 1 47.28 102 PRO A O 1
ATOM 736 N N . VAL A 1 103 ? 14.883 -8.508 -16.219 1 45.03 103 VAL A N 1
ATOM 737 C CA . VAL A 1 103 ? 13.75 -7.977 -16.969 1 45.03 103 VAL A CA 1
ATOM 738 C C . VAL A 1 103 ? 12.547 -7.793 -16.047 1 45.03 103 VAL A C 1
ATOM 740 O O . VAL A 1 103 ? 12.18 -8.711 -15.312 1 45.03 103 VAL A O 1
ATOM 743 N N . PHE A 1 104 ? 12.242 -6.562 -15.656 1 50.41 104 PHE A N 1
ATOM 744 C CA . PHE A 1 104 ? 11.094 -6.23 -14.82 1 50.41 104 PHE A CA 1
ATOM 745 C C . PHE A 1 104 ? 9.789 -6.48 -15.562 1 50.41 104 PHE A C 1
ATOM 747 O O . PHE A 1 104 ? 9.75 -6.438 -16.797 1 50.41 104 PHE A O 1
ATOM 754 N N . ALA A 1 105 ? 8.914 -7.18 -14.977 1 50.88 105 ALA A N 1
ATOM 755 C CA . ALA A 1 105 ? 7.609 -7.473 -15.555 1 50.88 105 ALA A CA 1
ATOM 756 C C . ALA A 1 105 ? 7.094 -6.289 -16.375 1 50.88 105 ALA A C 1
ATOM 758 O O . ALA A 1 105 ? 6.371 -6.469 -17.344 1 50.88 105 ALA A O 1
ATOM 759 N N . THR A 1 106 ? 7.52 -5.078 -15.977 1 57.03 106 THR A N 1
ATOM 760 C CA . THR A 1 106 ? 7.164 -3.881 -16.734 1 57.03 106 THR A CA 1
ATOM 761 C C . THR A 1 106 ? 8.148 -3.639 -17.859 1 57.03 106 THR A C 1
ATOM 763 O O . THR A 1 106 ? 9.188 -4.297 -17.938 1 57.03 106 THR A O 1
ATOM 766 N N . ASP A 1 107 ? 7.695 -3.324 -19.125 1 65.81 107 ASP A N 1
ATOM 767 C CA . ASP A 1 107 ? 8.508 -2.885 -20.266 1 65.81 107 ASP A CA 1
ATOM 768 C C . ASP A 1 107 ? 9.672 -2.012 -19.797 1 65.81 107 ASP A C 1
ATOM 770 O O . ASP A 1 107 ? 10.047 -1.062 -20.484 1 65.81 107 ASP A O 1
ATOM 774 N N . ILE A 1 108 ? 10.07 -2.289 -18.469 1 78.81 108 ILE A N 1
ATOM 775 C CA . ILE A 1 108 ? 11.203 -1.516 -17.969 1 78.81 108 ILE A CA 1
ATOM 776 C C . ILE A 1 108 ? 12.508 -2.211 -18.344 1 78.81 108 ILE A C 1
ATOM 778 O O . ILE A 1 108 ? 12.703 -3.393 -18.047 1 78.81 108 ILE A O 1
ATOM 782 N N . ASP A 1 109 ? 13.281 -1.503 -19.031 1 79.88 109 ASP A N 1
ATOM 783 C CA . ASP A 1 109 ? 14.586 -2.02 -19.453 1 79.88 109 ASP A CA 1
ATOM 784 C C . ASP A 1 109 ? 15.641 -1.773 -18.375 1 79.88 109 ASP A C 1
ATOM 786 O O . ASP A 1 109 ? 15.555 -0.805 -17.609 1 79.88 109 ASP A O 1
ATOM 790 N N . ALA A 1 110 ? 16.641 -2.594 -18.359 1 82.56 110 ALA A N 1
ATOM 791 C CA . ALA A 1 110 ? 17.719 -2.494 -17.375 1 82.56 110 ALA A CA 1
ATOM 792 C C . ALA A 1 110 ? 18.453 -1.161 -17.5 1 82.56 110 ALA A C 1
ATOM 794 O O . ALA A 1 110 ? 18.969 -0.637 -16.516 1 82.56 110 ALA A O 1
ATOM 795 N N . ASP A 1 111 ? 18.406 -0.564 -18.734 1 87.88 111 ASP A N 1
ATOM 796 C CA . ASP A 1 111 ? 19.172 0.655 -18.969 1 87.88 111 ASP A CA 1
ATOM 797 C C . ASP A 1 111 ? 18.266 1.883 -18.984 1 87.88 111 ASP A C 1
ATOM 799 O O . ASP A 1 111 ? 18.719 2.992 -19.266 1 87.88 111 ASP A O 1
ATOM 803 N N . ASP A 1 112 ? 17.031 1.689 -18.688 1 91.75 112 ASP A N 1
ATOM 804 C CA . ASP A 1 112 ? 16.125 2.834 -18.641 1 91.75 112 ASP A CA 1
ATOM 805 C C . ASP A 1 112 ? 16.578 3.854 -17.609 1 91.75 112 ASP A C 1
ATOM 807 O O . ASP A 1 112 ? 16.938 3.486 -16.484 1 91.75 112 ASP A O 1
ATOM 811 N N . PRO A 1 113 ? 16.656 5.086 -18.078 1 95.31 113 PRO A N 1
ATOM 812 C CA . PRO A 1 113 ? 16.859 6.094 -17.031 1 95.31 113 PRO A CA 1
ATOM 813 C C . PRO A 1 113 ? 15.695 6.141 -16.047 1 95.31 113 PRO A C 1
ATOM 815 O O . PRO A 1 113 ? 14.586 5.711 -16.359 1 95.31 113 PRO A O 1
ATOM 818 N N . LEU A 1 114 ? 15.961 6.672 -14.867 1 95.38 114 LEU A N 1
ATOM 819 C CA . LEU A 1 114 ? 15 6.617 -13.773 1 95.38 114 LEU A CA 1
ATOM 820 C C . LEU A 1 114 ? 13.711 7.348 -14.141 1 95.38 114 LEU A C 1
ATOM 822 O O . LEU A 1 114 ? 12.625 6.949 -13.719 1 95.38 114 LEU A O 1
ATOM 826 N N . SER A 1 115 ? 13.797 8.422 -14.922 1 95.75 115 SER A N 1
ATOM 827 C CA . SER A 1 115 ? 12.609 9.125 -15.383 1 95.75 115 SER A CA 1
ATOM 828 C C . SER A 1 115 ? 11.703 8.211 -16.203 1 95.75 115 SER A C 1
ATOM 830 O O . SER A 1 115 ? 10.484 8.227 -16.031 1 95.75 115 SER A O 1
ATOM 832 N N . LYS A 1 116 ? 12.305 7.461 -17.016 1 94.31 116 LYS A N 1
ATOM 833 C CA . LYS A 1 116 ? 11.547 6.52 -17.828 1 94.31 116 LYS A CA 1
ATOM 834 C C . LYS A 1 116 ? 10.984 5.383 -16.969 1 94.31 116 LYS A C 1
ATOM 836 O O . LYS A 1 116 ? 9.859 4.938 -17.188 1 94.31 116 LYS A O 1
ATOM 841 N N . VAL A 1 117 ? 11.758 4.879 -16.031 1 93.69 117 VAL A N 1
ATOM 842 C CA . VAL A 1 117 ? 11.289 3.871 -15.078 1 93.69 117 VAL A CA 1
ATOM 843 C C . VAL A 1 117 ? 10.039 4.367 -14.367 1 93.69 117 VAL A C 1
ATOM 845 O O . VAL A 1 117 ? 9.031 3.658 -14.305 1 93.69 117 VAL A O 1
ATOM 848 N N . LEU A 1 118 ? 10.102 5.605 -13.828 1 95.62 118 LEU A N 1
ATOM 849 C CA . LEU A 1 118 ? 8.977 6.203 -13.109 1 95.62 118 LEU A CA 1
ATOM 850 C C . LEU A 1 118 ? 7.75 6.305 -14.008 1 95.62 118 LEU A C 1
ATOM 852 O O . LEU A 1 118 ? 6.637 5.977 -13.586 1 95.62 118 LEU A O 1
ATOM 856 N N . GLN A 1 119 ? 7.926 6.688 -15.227 1 92.81 119 GLN A N 1
ATOM 857 C CA . GLN A 1 119 ? 6.828 6.824 -16.172 1 92.81 119 GLN A CA 1
ATOM 858 C C . GLN A 1 119 ? 6.199 5.469 -16.484 1 92.81 119 GLN A C 1
ATOM 860 O O . GLN A 1 119 ? 4.977 5.332 -16.5 1 92.81 119 GLN A O 1
ATOM 865 N N . LYS A 1 120 ? 7.02 4.5 -16.75 1 90.06 120 LYS A N 1
ATOM 866 C CA . LYS A 1 120 ? 6.527 3.166 -17.094 1 90.06 120 LYS A CA 1
ATOM 867 C C . LYS A 1 120 ? 5.809 2.533 -15.898 1 90.06 120 LYS A C 1
ATOM 869 O O . LYS A 1 120 ? 4.758 1.911 -16.062 1 90.06 120 LYS A O 1
ATOM 874 N N . LEU A 1 121 ? 6.375 2.695 -14.719 1 92.25 121 LEU A N 1
ATOM 875 C CA . LEU A 1 121 ? 5.738 2.17 -13.516 1 92.25 121 LEU A CA 1
ATOM 876 C C . LEU A 1 121 ? 4.387 2.836 -13.281 1 92.25 121 LEU A C 1
ATOM 878 O O . LEU A 1 121 ? 3.412 2.168 -12.93 1 92.25 121 LEU A O 1
ATOM 882 N N . THR A 1 122 ? 4.391 4.18 -13.43 1 94 122 THR A N 1
ATOM 883 C CA . THR A 1 122 ? 3.143 4.914 -13.25 1 94 122 THR A CA 1
ATOM 884 C C . THR A 1 122 ? 2.061 4.387 -14.188 1 94 122 THR A C 1
ATOM 886 O O . THR A 1 122 ? 0.932 4.133 -13.766 1 94 122 THR A O 1
ATOM 889 N N . ALA A 1 123 ? 2.393 4.242 -15.422 1 89.62 123 ALA A N 1
ATOM 890 C CA . ALA A 1 123 ? 1.447 3.73 -16.406 1 89.62 123 ALA A CA 1
ATOM 891 C C . ALA A 1 123 ? 0.984 2.322 -16.047 1 89.62 123 ALA A C 1
ATOM 893 O O . ALA A 1 123 ? -0.213 2.025 -16.094 1 89.62 123 ALA A O 1
ATOM 894 N N . PHE A 1 124 ? 1.925 1.552 -15.688 1 88 124 PHE A N 1
ATOM 895 C CA . PHE A 1 124 ? 1.65 0.157 -15.367 1 88 124 PHE A CA 1
ATOM 896 C C . PHE A 1 124 ? 0.708 0.056 -14.172 1 88 124 PHE A C 1
ATOM 898 O O . PHE A 1 124 ? -0.285 -0.673 -14.219 1 88 124 PHE A O 1
ATOM 905 N N . GLU A 1 125 ? 0.989 0.738 -13.086 1 92.38 125 GLU A N 1
ATOM 906 C CA . GLU A 1 125 ? 0.221 0.654 -11.844 1 92.38 125 GLU A CA 1
ATOM 907 C C . GLU A 1 125 ? -1.149 1.308 -12 1 92.38 125 GLU A C 1
ATOM 909 O O . GLU A 1 125 ? -2.15 0.787 -11.508 1 92.38 125 GLU A O 1
ATOM 914 N N . THR A 1 126 ? -1.202 2.42 -12.766 1 92.69 126 THR A N 1
ATOM 915 C CA . THR A 1 126 ? -2.492 3.07 -12.969 1 92.69 126 THR A CA 1
ATOM 916 C C . THR A 1 126 ? -3.387 2.221 -13.867 1 92.69 126 THR A C 1
ATOM 918 O O . THR A 1 126 ? -4.594 2.119 -13.633 1 92.69 126 THR A O 1
ATOM 921 N N . GLU A 1 127 ? -2.84 1.595 -14.867 1 88.69 127 GLU A N 1
ATOM 922 C CA . GLU A 1 127 ? -3.607 0.696 -15.719 1 88.69 127 GLU A CA 1
ATOM 923 C C . GLU A 1 127 ? -4.176 -0.475 -14.922 1 88.69 127 GLU A C 1
ATOM 925 O O . GLU A 1 127 ? -5.316 -0.884 -15.141 1 88.69 127 GLU A O 1
ATOM 930 N N . GLY A 1 128 ? -3.318 -1.012 -14.031 1 90.31 128 GLY A N 1
ATOM 931 C CA . GLY A 1 128 ? -3.787 -2.082 -13.172 1 90.31 128 GLY A CA 1
ATOM 932 C C . GLY A 1 128 ? -4.957 -1.674 -12.297 1 90.31 128 GLY A C 1
ATOM 933 O O . GLY A 1 128 ? -5.906 -2.439 -12.117 1 90.31 128 GLY A O 1
ATOM 934 N N . MET A 1 129 ? -4.941 -0.47 -11.781 1 94.88 129 MET A N 1
ATOM 935 C CA . MET A 1 129 ? -6.016 0.034 -10.93 1 94.88 129 MET A CA 1
ATOM 936 C C . MET A 1 129 ? -7.297 0.237 -11.734 1 94.88 129 MET A C 1
ATOM 938 O O . MET A 1 129 ? -8.383 -0.106 -11.266 1 94.88 129 MET A O 1
ATOM 942 N N . LEU A 1 130 ? -7.129 0.765 -12.953 1 92.19 130 LEU A N 1
ATOM 943 C CA . LEU A 1 130 ? -8.281 0.966 -13.82 1 92.19 130 LEU A CA 1
ATOM 944 C C . LEU A 1 130 ? -8.906 -0.368 -14.211 1 92.19 130 LEU A C 1
ATOM 946 O O . LEU A 1 130 ? -10.133 -0.517 -14.188 1 92.19 130 LEU A O 1
ATOM 950 N N . ALA A 1 131 ? -8.086 -1.332 -14.523 1 91.06 131 ALA A N 1
ATOM 951 C CA . ALA A 1 131 ? -8.578 -2.668 -14.852 1 91.06 131 ALA A CA 1
ATOM 952 C C . ALA A 1 131 ? -9.281 -3.307 -13.664 1 91.06 131 ALA A C 1
ATOM 954 O O . ALA A 1 131 ? -10.297 -3.982 -13.82 1 91.06 131 ALA A O 1
ATOM 955 N N . THR A 1 132 ? -8.781 -3.086 -12.469 1 96.19 132 THR A N 1
ATOM 956 C CA . THR A 1 132 ? -9.383 -3.609 -11.25 1 96.19 132 THR A CA 1
ATOM 957 C C . THR A 1 132 ? -10.773 -3.025 -11.039 1 96.19 132 THR A C 1
ATOM 959 O O . THR A 1 132 ? -11.711 -3.746 -10.68 1 96.19 132 THR A O 1
ATOM 962 N N . ALA A 1 133 ? -10.906 -1.732 -11.305 1 95.5 133 ALA A N 1
ATOM 963 C CA . ALA A 1 133 ? -12.195 -1.066 -11.148 1 95.5 133 ALA A CA 1
ATOM 964 C C . ALA A 1 133 ? -13.25 -1.672 -12.07 1 95.5 133 ALA A C 1
ATOM 966 O O . ALA A 1 133 ? -14.438 -1.67 -11.758 1 95.5 133 ALA A O 1
ATOM 967 N N . GLU A 1 134 ? -12.828 -2.219 -13.172 1 91.38 134 GLU A N 1
ATOM 968 C CA . GLU A 1 134 ? -13.734 -2.852 -14.125 1 91.38 134 GLU A CA 1
ATOM 969 C C . GLU A 1 134 ? -14.031 -4.293 -13.727 1 91.38 134 GLU A C 1
ATOM 971 O O . GLU A 1 134 ? -15.133 -4.793 -13.969 1 91.38 134 GLU A O 1
ATOM 976 N N . LEU A 1 135 ? -13.062 -4.922 -13.102 1 91.94 135 LEU A N 1
ATOM 977 C CA . LEU A 1 135 ? -13.164 -6.344 -12.797 1 91.94 135 LEU A CA 1
ATOM 978 C C . LEU A 1 135 ? -13.961 -6.57 -11.516 1 91.94 135 LEU A C 1
ATOM 980 O O . LEU A 1 135 ? -14.688 -7.555 -11.398 1 91.94 135 LEU A O 1
ATOM 984 N N . ALA A 1 136 ? -13.75 -5.684 -10.516 1 96.88 136 ALA A N 1
ATOM 985 C CA . ALA A 1 136 ? -14.398 -5.84 -9.219 1 96.88 136 ALA A CA 1
ATOM 986 C C . ALA A 1 136 ? -15.906 -5.633 -9.336 1 96.88 136 ALA A C 1
ATOM 988 O O . ALA A 1 136 ? -16.359 -4.531 -9.656 1 96.88 136 ALA A O 1
ATOM 989 N N . ASP A 1 137 ? -16.656 -6.629 -9.062 1 96.69 137 ASP A N 1
ATOM 990 C CA . ASP A 1 137 ? -18.125 -6.59 -9.188 1 96.69 137 ASP A CA 1
ATOM 991 C C . ASP A 1 137 ? -18.75 -5.816 -8.031 1 96.69 137 ASP A C 1
ATOM 993 O O . ASP A 1 137 ? -18.672 -6.242 -6.879 1 96.69 137 ASP A O 1
ATOM 997 N N . PRO A 1 138 ? -19.438 -4.73 -8.328 1 96.56 138 PRO A N 1
ATOM 998 C CA . PRO A 1 138 ? -20.016 -3.912 -7.258 1 96.56 138 PRO A CA 1
ATOM 999 C C . PRO A 1 138 ? -21 -4.691 -6.387 1 96.56 138 PRO A C 1
ATOM 1001 O O . PRO A 1 138 ? -21.094 -4.441 -5.18 1 96.56 138 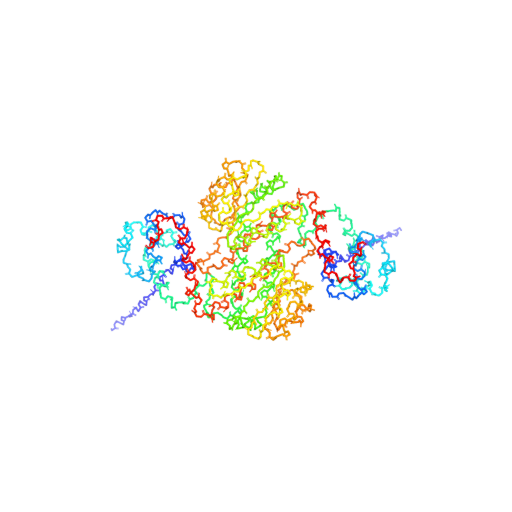PRO A O 1
ATOM 1004 N N . ALA A 1 139 ? -21.766 -5.586 -6.988 1 97.81 139 ALA A N 1
ATOM 1005 C CA . ALA A 1 139 ? -22.719 -6.379 -6.207 1 97.81 139 ALA A CA 1
ATOM 1006 C C . ALA A 1 139 ? -22 -7.266 -5.203 1 97.81 139 ALA A C 1
ATOM 1008 O O . ALA A 1 139 ? -22.422 -7.383 -4.051 1 97.81 139 ALA A O 1
ATOM 1009 N N . THR A 1 140 ? -20.953 -7.914 -5.703 1 98.56 140 THR A N 1
ATOM 1010 C CA . THR A 1 140 ? -20.141 -8.719 -4.801 1 98.56 140 THR A CA 1
ATOM 1011 C C . THR A 1 140 ? -19.516 -7.852 -3.707 1 98.56 140 THR A C 1
ATOM 1013 O O . THR A 1 140 ? -19.531 -8.227 -2.531 1 98.56 140 THR A O 1
ATOM 1016 N N . MET A 1 141 ? -19.016 -6.691 -4.07 1 98.44 141 MET A N 1
ATOM 1017 C CA . MET A 1 141 ? -18.406 -5.781 -3.098 1 98.44 141 MET A CA 1
ATOM 1018 C C . MET A 1 141 ? -19.438 -5.332 -2.066 1 98.44 141 MET A C 1
ATOM 1020 O O . MET A 1 141 ? -19.125 -5.215 -0.88 1 98.44 141 MET A O 1
ATOM 1024 N N . LEU A 1 142 ? -20.625 -5.102 -2.516 1 98.31 142 LEU A N 1
ATOM 1025 C CA . LEU A 1 142 ? -21.688 -4.699 -1.594 1 98.31 142 LEU A CA 1
ATOM 1026 C C . LEU A 1 142 ? -22.016 -5.82 -0.614 1 98.31 142 LEU A C 1
ATOM 1028 O O . LEU A 1 142 ? -22.234 -5.57 0.571 1 98.31 142 LEU A O 1
ATOM 1032 N N . ALA A 1 143 ? -22.078 -7.023 -1.11 1 98.62 143 ALA A N 1
ATOM 1033 C CA . ALA A 1 143 ? -22.312 -8.164 -0.231 1 98.62 143 ALA A CA 1
ATOM 1034 C C . ALA A 1 143 ? -21.219 -8.266 0.834 1 98.62 143 ALA A C 1
ATOM 1036 O O . ALA A 1 143 ? -21.516 -8.578 1.994 1 98.62 143 ALA A O 1
ATOM 1037 N N . VAL A 1 144 ? -20 -8.016 0.466 1 98.81 144 VAL A N 1
ATOM 1038 C CA . VAL A 1 144 ? -18.875 -8.047 1.398 1 98.81 144 VAL A CA 1
ATOM 1039 C C . VAL A 1 144 ? -19.031 -6.922 2.422 1 98.81 144 VAL A C 1
ATOM 1041 O O . VAL A 1 144 ? -18.828 -7.133 3.619 1 98.81 144 VAL A O 1
ATOM 1044 N N . VAL A 1 145 ? -19.391 -5.719 1.977 1 98.5 145 VAL A N 1
ATOM 1045 C CA . VAL A 1 145 ? -19.594 -4.582 2.865 1 98.5 145 VAL A CA 1
ATOM 1046 C C . VAL A 1 145 ? -20.672 -4.918 3.893 1 98.5 145 VAL A C 1
ATOM 1048 O O . VAL A 1 145 ? -20.5 -4.66 5.086 1 98.5 145 VAL A O 1
ATOM 1051 N N . GLU A 1 146 ? -21.75 -5.48 3.436 1 98.25 146 GLU A N 1
ATOM 1052 C CA . GLU A 1 146 ? -22.844 -5.859 4.332 1 98.25 146 GLU A CA 1
ATOM 1053 C C . GLU A 1 146 ? -22.375 -6.883 5.363 1 98.25 146 GLU A C 1
ATOM 1055 O O . GLU A 1 146 ? -22.719 -6.785 6.543 1 98.25 146 GLU A O 1
ATOM 1060 N N . ALA A 1 147 ? -21.609 -7.832 4.898 1 98.38 147 ALA A N 1
ATOM 1061 C CA . ALA A 1 147 ? -21.062 -8.82 5.824 1 98.38 147 ALA A CA 1
ATOM 1062 C C . ALA A 1 147 ? -20.172 -8.164 6.871 1 98.38 147 ALA A C 1
ATOM 1064 O O . ALA A 1 147 ? -20.234 -8.508 8.055 1 98.38 147 ALA A O 1
ATOM 1065 N N . LEU A 1 148 ? -19.375 -7.227 6.484 1 98.31 148 LEU A N 1
ATOM 1066 C CA . LEU A 1 148 ? -18.453 -6.535 7.375 1 98.31 148 LEU A CA 1
ATOM 1067 C C . LEU A 1 148 ? -19.203 -5.715 8.414 1 98.31 148 LEU A C 1
ATOM 1069 O O . LEU A 1 148 ? -18.875 -5.762 9.602 1 98.31 148 LEU A O 1
ATOM 1073 N N . VAL A 1 149 ? -20.188 -4.984 7.98 1 97.19 149 VAL A N 1
ATOM 1074 C CA . VAL A 1 149 ? -20.938 -4.078 8.844 1 97.19 149 VAL A CA 1
ATOM 1075 C C . VAL A 1 149 ? -21.594 -4.867 9.969 1 97.19 149 VAL A C 1
ATOM 1077 O O . VAL A 1 149 ? -21.719 -4.371 11.094 1 97.19 149 VAL A O 1
ATOM 1080 N N . HIS A 1 150 ? -21.922 -6.094 9.75 1 95.94 150 HIS A N 1
ATOM 1081 C CA . HIS A 1 150 ? -22.672 -6.887 10.719 1 95.94 150 HIS A CA 1
ATOM 1082 C C . HIS A 1 150 ? -21.781 -7.945 11.367 1 95.94 150 HIS A C 1
ATOM 1084 O O . HIS A 1 150 ? -22.266 -8.773 12.141 1 95.94 150 HIS A O 1
ATOM 1090 N N . ALA A 1 151 ? -20.547 -7.938 11.078 1 97.12 151 ALA A N 1
ATOM 1091 C CA . ALA A 1 151 ? -19.641 -8.992 11.531 1 97.12 151 ALA A CA 1
ATOM 1092 C C . ALA A 1 151 ? -19.406 -8.914 13.031 1 97.12 151 ALA A C 1
ATOM 1094 O O . ALA A 1 151 ? -19.266 -7.82 13.586 1 97.12 151 ALA A O 1
ATOM 1095 N N . ARG A 1 152 ? -19.406 -10.055 13.672 1 94.75 152 ARG A N 1
ATOM 1096 C CA . ARG A 1 152 ? -18.969 -10.148 15.062 1 94.75 152 ARG A CA 1
ATOM 1097 C C . ARG A 1 152 ? -17.469 -9.961 15.188 1 94.75 152 ARG A C 1
ATOM 1099 O O . ARG A 1 152 ? -16.984 -9.305 16.125 1 94.75 152 ARG A O 1
ATOM 1106 N N . ARG A 1 153 ? -16.844 -10.578 14.312 1 95.12 153 ARG A N 1
ATOM 1107 C CA . ARG A 1 153 ? -15.383 -10.562 14.242 1 95.12 153 ARG A CA 1
ATOM 1108 C C . ARG A 1 153 ? -14.906 -10.539 12.789 1 95.12 153 ARG A C 1
ATOM 1110 O O . ARG A 1 153 ? -15.5 -11.188 11.93 1 95.12 153 ARG A O 1
ATOM 1117 N N . VAL A 1 154 ? -13.883 -9.719 12.57 1 98.06 154 VAL A N 1
ATOM 1118 C CA . VAL A 1 154 ? -13.289 -9.641 11.234 1 98.06 154 VAL A CA 1
ATOM 1119 C C . VAL A 1 154 ? -11.812 -10.016 11.305 1 98.06 154 VAL A C 1
ATOM 1121 O O . VAL A 1 154 ? -11.062 -9.477 12.117 1 98.06 154 VAL A O 1
ATOM 1124 N N . GLU A 1 155 ? -11.422 -10.984 10.555 1 98.31 155 GLU A N 1
ATOM 1125 C CA . GLU A 1 155 ? -10.023 -11.367 10.391 1 98.31 155 GLU A CA 1
ATOM 1126 C C . GLU A 1 155 ? -9.547 -11.117 8.969 1 98.31 155 GLU A C 1
ATOM 1128 O O . GLU A 1 155 ? -10.266 -11.398 8.008 1 98.31 155 GLU A O 1
ATOM 1133 N N . LEU A 1 156 ? -8.414 -10.5 8.852 1 98.81 156 LEU A N 1
ATOM 1134 C CA . LEU A 1 156 ? -7.773 -10.211 7.57 1 98.81 156 LEU A CA 1
ATOM 1135 C C . LEU A 1 156 ? -6.457 -10.961 7.438 1 98.81 156 LEU A C 1
ATOM 1137 O O . LEU A 1 156 ? -5.621 -10.93 8.344 1 98.81 156 LEU A O 1
ATOM 1141 N N . ILE A 1 157 ? -6.266 -11.695 6.309 1 98.56 157 ILE A N 1
ATOM 1142 C CA . ILE A 1 157 ? -5.043 -12.484 6.207 1 98.56 157 ILE A CA 1
ATOM 1143 C C . ILE A 1 157 ? -4.379 -12.234 4.855 1 98.56 157 ILE A C 1
ATOM 1145 O O . ILE A 1 157 ? -5.059 -12.031 3.85 1 98.56 157 ILE A O 1
ATOM 1149 N N . GLY A 1 158 ? -3.164 -12.188 4.789 1 97.69 158 GLY A N 1
ATOM 1150 C CA . GLY A 1 158 ? -2.291 -12.078 3.631 1 97.69 158 GLY A CA 1
ATOM 1151 C C . GLY A 1 158 ? -0.824 -12.258 3.969 1 97.69 158 GLY A C 1
ATOM 1152 O O . GLY A 1 158 ? -0.426 -12.117 5.125 1 97.69 158 GLY A O 1
ATOM 1153 N N . ILE A 1 159 ? -0.064 -12.609 3.045 1 94.25 159 ILE A N 1
ATOM 1154 C CA . ILE A 1 159 ? 1.367 -12.82 3.234 1 94.25 159 ILE A CA 1
ATOM 1155 C C . ILE A 1 159 ? 2.154 -11.867 2.342 1 94.25 159 ILE A C 1
ATOM 1157 O O . ILE A 1 159 ? 1.741 -11.57 1.217 1 94.25 159 ILE A O 1
ATOM 1161 N N . GLY A 1 160 ? 3.391 -11.414 2.859 1 93.44 160 GLY A N 1
ATOM 1162 C CA . GLY A 1 160 ? 4.215 -10.516 2.064 1 93.44 160 GLY A CA 1
ATOM 1163 C C . GLY A 1 160 ? 3.52 -9.211 1.725 1 93.44 160 GLY A C 1
ATOM 1164 O O . GLY A 1 160 ? 3 -8.531 2.611 1 93.44 160 GLY A O 1
ATOM 1165 N N . ALA A 1 161 ? 3.523 -8.844 0.452 1 94.19 161 ALA A N 1
ATOM 1166 C CA . ALA A 1 161 ? 2.891 -7.602 0.019 1 94.19 161 ALA A CA 1
ATOM 1167 C C . ALA A 1 161 ? 1.397 -7.605 0.34 1 94.19 161 ALA A C 1
ATOM 1169 O O . ALA A 1 161 ? 0.837 -6.578 0.729 1 94.19 161 ALA A O 1
ATOM 1170 N N . SER A 1 162 ? 0.759 -8.766 0.222 1 95.88 162 SER A N 1
ATOM 1171 C CA . SER A 1 162 ? -0.659 -8.875 0.545 1 95.88 162 SER A CA 1
ATOM 1172 C C . SER A 1 162 ? -0.896 -8.734 2.045 1 95.88 162 SER A C 1
ATOM 1174 O O . SER A 1 162 ? -1.989 -8.367 2.475 1 95.88 162 SER A O 1
ATOM 1176 N N . GLY A 1 163 ? 0.118 -9.133 2.838 1 97.88 163 GLY A N 1
ATOM 1177 C CA . GLY A 1 163 ? 0.042 -8.875 4.27 1 97.88 163 GLY A CA 1
ATOM 1178 C C . GLY A 1 163 ? -0.046 -7.398 4.605 1 97.88 163 GLY A C 1
ATOM 1179 O O . GLY A 1 163 ? -0.762 -7.012 5.531 1 97.88 163 GLY A O 1
ATOM 1180 N N . LEU A 1 164 ? 0.68 -6.594 3.883 1 98.06 164 LEU A N 1
ATOM 1181 C CA . LEU A 1 164 ? 0.611 -5.148 4.062 1 98.06 164 LEU A CA 1
ATOM 1182 C C . LEU A 1 164 ? -0.771 -4.617 3.693 1 98.06 164 LEU A C 1
ATOM 1184 O O . LEU A 1 164 ? -1.275 -3.689 4.328 1 98.06 164 LEU A O 1
ATOM 1188 N N . VAL A 1 165 ? -1.384 -5.195 2.68 1 98.44 165 VAL A N 1
ATOM 1189 C CA . VAL A 1 165 ? -2.738 -4.836 2.271 1 98.44 165 VAL A CA 1
ATOM 1190 C C . VAL A 1 165 ? -3.717 -5.141 3.404 1 98.44 165 VAL A C 1
ATOM 1192 O O . VAL A 1 165 ? -4.543 -4.297 3.762 1 98.44 165 VAL A O 1
ATOM 1195 N N . ALA A 1 166 ? -3.562 -6.324 3.973 1 98.69 166 ALA A N 1
ATOM 1196 C CA . ALA A 1 166 ? -4.406 -6.715 5.098 1 98.69 166 ALA A CA 1
ATOM 1197 C C . ALA A 1 166 ? -4.23 -5.758 6.273 1 98.69 166 ALA A C 1
ATOM 1199 O O . ALA A 1 166 ? -5.211 -5.348 6.902 1 98.69 166 ALA A O 1
ATOM 1200 N N . THR A 1 167 ? -3.029 -5.414 6.555 1 98.31 167 THR A N 1
ATOM 1201 C CA . THR A 1 167 ? -2.729 -4.52 7.668 1 98.31 167 THR A CA 1
ATOM 1202 C C . THR A 1 167 ? -3.309 -3.129 7.418 1 98.31 167 THR A C 1
ATOM 1204 O O . THR A 1 167 ? -3.803 -2.482 8.344 1 98.31 167 THR A O 1
ATOM 1207 N N . ASP A 1 168 ? -3.24 -2.654 6.227 1 98.06 168 ASP A N 1
ATOM 1208 C CA . ASP A 1 168 ? -3.844 -1.37 5.887 1 98.06 168 ASP A CA 1
ATOM 1209 C C . ASP A 1 168 ? -5.34 -1.372 6.18 1 98.06 168 ASP A C 1
ATOM 1211 O O . ASP A 1 168 ? -5.867 -0.413 6.75 1 98.06 168 ASP A O 1
ATOM 1215 N N . MET A 1 169 ? -6 -2.406 5.742 1 98.19 169 MET A N 1
ATOM 1216 C CA . MET A 1 169 ? -7.438 -2.5 5.984 1 98.19 169 MET A CA 1
ATOM 1217 C C . MET A 1 169 ? -7.734 -2.506 7.48 1 98.19 169 MET A C 1
ATOM 1219 O O . MET A 1 169 ? -8.672 -1.847 7.934 1 98.19 169 MET A O 1
ATOM 1223 N N . ALA A 1 170 ? -6.934 -3.258 8.195 1 97.94 170 ALA A N 1
ATOM 1224 C CA . ALA A 1 170 ? -7.121 -3.299 9.648 1 97.94 170 ALA A CA 1
ATOM 1225 C C . ALA A 1 170 ? -6.984 -1.906 10.258 1 97.94 170 ALA A C 1
ATOM 1227 O O . ALA A 1 170 ? -7.77 -1.522 11.125 1 97.94 170 ALA A O 1
ATOM 1228 N N . GLN A 1 171 ? -5.977 -1.181 9.828 1 95.56 171 GLN A N 1
ATOM 1229 C CA . GLN A 1 171 ? -5.773 0.175 10.328 1 95.56 171 GLN A CA 1
ATOM 1230 C C . GLN A 1 171 ? -6.98 1.06 10.023 1 95.56 171 GLN A C 1
ATOM 1232 O O . GLN A 1 171 ? -7.434 1.818 10.875 1 95.56 171 GLN A O 1
ATOM 1237 N N . LYS A 1 172 ? -7.531 0.992 8.828 1 94.56 172 LYS A N 1
ATOM 1238 C CA . LYS A 1 172 ? -8.656 1.82 8.414 1 94.56 172 LYS A CA 1
ATOM 1239 C C . LYS A 1 172 ? -9.914 1.471 9.203 1 94.56 172 LYS A C 1
ATOM 1241 O O . LYS A 1 172 ? -10.609 2.359 9.703 1 94.56 172 LYS A O 1
ATOM 1246 N N . LEU A 1 173 ? -10.195 0.221 9.289 1 95.62 173 LEU A N 1
ATOM 1247 C CA . LEU A 1 173 ? -11.398 -0.199 9.984 1 95.62 173 LEU A CA 1
ATOM 1248 C C . LEU A 1 173 ? -11.328 0.16 11.469 1 95.62 173 LEU A C 1
ATOM 1250 O O . LEU A 1 173 ? -12.336 0.528 12.07 1 95.62 173 LEU A O 1
ATOM 1254 N N . ALA A 1 174 ? -10.125 0.075 12.07 1 94.06 174 ALA A N 1
ATOM 1255 C CA . ALA A 1 174 ? -9.945 0.464 13.469 1 94.06 174 ALA A CA 1
ATOM 1256 C C . ALA A 1 174 ? -10.305 1.934 13.68 1 94.06 174 ALA A C 1
ATOM 1258 O O . ALA A 1 174 ? -10.852 2.305 14.719 1 94.06 174 ALA A O 1
ATOM 1259 N N . ARG A 1 175 ? -10.055 2.777 12.727 1 90.38 175 ARG A N 1
ATOM 1260 C CA . ARG A 1 175 ? -10.297 4.211 12.836 1 90.38 175 ARG A CA 1
ATOM 1261 C C . ARG A 1 175 ? -11.789 4.508 12.891 1 90.38 175 ARG A C 1
ATOM 1263 O O . ARG A 1 175 ? -12.203 5.566 13.375 1 90.38 175 ARG A O 1
ATOM 1270 N N . ILE A 1 176 ? -12.547 3.559 12.43 1 90.25 176 ILE A N 1
ATOM 1271 C CA . ILE A 1 176 ? -13.977 3.82 12.43 1 90.25 176 ILE A CA 1
ATOM 1272 C C . ILE A 1 176 ? -14.672 2.91 13.438 1 90.25 176 ILE A C 1
ATOM 1274 O O . ILE A 1 176 ? -15.875 2.672 13.344 1 90.25 176 ILE A O 1
ATOM 1278 N N . GLY A 1 177 ? -13.898 2.342 14.328 1 91.75 177 GLY A N 1
ATOM 1279 C CA . GLY A 1 177 ? -14.438 1.649 15.484 1 91.75 177 GLY A CA 1
ATOM 1280 C C . GLY A 1 177 ? -14.664 0.169 15.242 1 91.75 177 GLY A C 1
ATOM 1281 O O . GLY A 1 177 ? -15.32 -0.501 16.047 1 91.75 177 GLY A O 1
ATOM 1282 N N . MET A 1 178 ? -14.211 -0.312 14.141 1 93.12 178 MET A N 1
ATOM 1283 C CA . MET A 1 178 ? -14.344 -1.74 13.867 1 93.12 178 MET A CA 1
ATOM 1284 C C . MET A 1 178 ? -13.062 -2.484 14.219 1 93.12 178 MET A C 1
ATOM 1286 O O . MET A 1 178 ? -12 -2.195 13.672 1 93.12 178 MET A O 1
ATOM 1290 N N . TRP A 1 179 ? -13.227 -3.379 15.117 1 88.75 179 TRP A N 1
ATOM 1291 C CA . TRP A 1 179 ? -12.062 -4.137 15.547 1 88.75 179 TRP A CA 1
ATOM 1292 C C . TRP A 1 179 ? -11.797 -5.309 14.609 1 88.75 179 TRP A C 1
ATOM 1294 O O . TRP A 1 179 ? -12.703 -6.098 14.328 1 88.75 179 TRP A O 1
ATOM 1304 N N . CYS A 1 180 ? -10.703 -5.312 14.078 1 94.62 180 CYS A N 1
ATOM 1305 C CA . CYS A 1 180 ? -10.266 -6.418 13.227 1 94.62 180 CYS A CA 1
ATOM 1306 C C . CYS A 1 180 ? -8.781 -6.695 13.406 1 94.62 180 CYS A C 1
ATOM 1308 O O . CYS A 1 180 ? -8.07 -5.91 14.039 1 94.62 180 CYS A O 1
ATOM 1310 N N . ASP A 1 181 ? -8.359 -7.879 13.023 1 95.31 181 ASP A N 1
ATOM 1311 C CA . ASP A 1 181 ? -6.965 -8.297 13.102 1 95.31 181 ASP A CA 1
ATOM 1312 C C . ASP A 1 181 ? -6.414 -8.648 11.727 1 95.31 181 ASP A C 1
ATOM 1314 O O . ASP A 1 181 ? -7.125 -9.219 10.891 1 95.31 181 ASP A O 1
ATOM 1318 N N . ALA A 1 182 ? -5.215 -8.18 11.508 1 98.06 182 ALA A N 1
ATOM 1319 C CA . ALA A 1 182 ? -4.488 -8.586 10.312 1 98.06 182 ALA A CA 1
ATOM 1320 C C . ALA A 1 182 ? -3.422 -9.633 10.641 1 98.06 182 ALA A C 1
ATOM 1322 O O . ALA A 1 182 ? -2.582 -9.406 11.516 1 98.06 182 ALA A O 1
ATOM 1323 N N . CYS A 1 183 ? -3.469 -10.711 9.984 1 97.25 183 CYS A N 1
ATOM 1324 C CA . CYS A 1 183 ? -2.516 -11.805 10.172 1 97.25 183 CYS A CA 1
ATOM 1325 C C . CYS A 1 183 ? -1.624 -11.961 8.945 1 97.25 183 CYS A C 1
ATOM 1327 O O . CYS A 1 183 ? -2.119 -12.133 7.828 1 97.25 183 CYS A O 1
ATOM 1329 N N . THR A 1 184 ? -0.314 -11.898 9.18 1 97 184 THR A N 1
ATOM 1330 C CA . THR A 1 184 ? 0.626 -11.953 8.07 1 97 184 THR A CA 1
ATOM 1331 C C . THR A 1 184 ? 1.525 -13.18 8.18 1 97 184 THR A C 1
ATOM 1333 O O . THR A 1 184 ? 2.596 -13.234 7.57 1 97 184 THR A O 1
ATOM 1336 N N . SER A 1 185 ? 1.104 -14.125 8.984 1 95.06 185 SER A N 1
ATOM 1337 C CA . SER A 1 185 ? 1.819 -15.383 9.188 1 95.06 185 SER A CA 1
ATOM 1338 C C . SER A 1 185 ? 1.005 -16.578 8.688 1 95.06 185 SER A C 1
ATOM 1340 O O . SER A 1 185 ? -0.164 -16.719 9.047 1 95.06 185 SER A O 1
ATOM 1342 N N . GLU A 1 186 ? 1.657 -17.406 7.949 1 91.69 186 GLU A N 1
ATOM 1343 C CA . GLU A 1 186 ? 0.968 -18.578 7.406 1 91.69 186 GLU A CA 1
ATOM 1344 C C . GLU A 1 186 ? 0.445 -19.484 8.523 1 91.69 186 GLU A C 1
ATOM 1346 O O . GLU A 1 186 ? -0.713 -19.906 8.492 1 91.69 186 GLU A O 1
ATOM 1351 N N . ASP A 1 187 ? 1.277 -19.703 9.508 1 92.94 187 ASP A N 1
ATOM 1352 C CA . ASP A 1 187 ? 0.892 -20.594 10.602 1 92.94 187 ASP A CA 1
ATOM 1353 C C . ASP A 1 187 ? -0.262 -20 11.406 1 92.94 187 ASP A C 1
ATOM 1355 O O . ASP A 1 187 ? -1.204 -20.703 11.766 1 92.94 187 ASP A O 1
ATOM 1359 N N . GLU A 1 188 ? -0.195 -18.797 11.641 1 94.69 188 GLU A N 1
ATOM 1360 C CA . GLU A 1 188 ? -1.235 -18.156 12.43 1 94.69 188 GLU A CA 1
ATOM 1361 C C . GLU A 1 188 ? -2.551 -18.078 11.664 1 94.69 188 GLU A C 1
ATOM 1363 O O . GLU A 1 188 ? -3.629 -18.172 12.25 1 94.69 188 GLU A O 1
ATOM 1368 N N . ALA A 1 189 ? -2.408 -17.891 10.383 1 94.81 189 ALA A N 1
ATOM 1369 C CA . ALA A 1 189 ? -3.613 -17.844 9.555 1 94.81 189 ALA A CA 1
ATOM 1370 C C . ALA A 1 189 ? -4.422 -19.125 9.68 1 94.81 189 ALA A C 1
ATOM 1372 O O . ALA A 1 189 ? -5.648 -19.094 9.781 1 94.81 189 ALA A O 1
ATOM 1373 N N . LEU A 1 190 ? -3.707 -20.219 9.703 1 92.75 190 LEU A N 1
ATOM 1374 C CA . LEU A 1 190 ? -4.363 -21.531 9.828 1 92.75 190 LEU A CA 1
ATOM 1375 C C . LEU A 1 190 ? -5.086 -21.641 11.164 1 92.75 190 LEU A C 1
ATOM 1377 O O . LEU A 1 190 ? -6.234 -22.094 11.219 1 92.75 190 LEU A O 1
ATOM 1381 N N . VAL A 1 191 ? -4.398 -21.25 12.211 1 93.62 191 VAL A N 1
ATOM 1382 C CA . VAL A 1 191 ? -4.973 -21.312 13.555 1 93.62 191 VAL A CA 1
ATOM 1383 C C . VAL A 1 191 ? -6.207 -20.406 13.625 1 93.62 191 VAL A C 1
ATOM 1385 O O . VAL A 1 191 ? -7.273 -20.844 14.062 1 93.62 191 VAL A O 1
ATOM 1388 N N . LEU A 1 192 ? -6.129 -19.234 13.117 1 93.12 192 LEU A N 1
ATOM 1389 C CA . LEU A 1 192 ? -7.211 -18.266 13.18 1 93.12 192 LEU A CA 1
ATOM 1390 C C . LEU A 1 192 ? -8.406 -18.719 12.352 1 93.12 192 LEU A C 1
ATOM 1392 O O . LEU A 1 192 ? -9.555 -18.609 12.789 1 93.12 192 LEU A O 1
ATOM 1396 N N . GLY A 1 193 ? -8.109 -19.219 11.156 1 94.38 193 GLY A N 1
ATOM 1397 C CA . GLY A 1 193 ? -9.18 -19.719 10.312 1 94.38 193 GLY A CA 1
ATOM 1398 C C . GLY A 1 193 ? -9.992 -20.828 10.969 1 94.38 193 GLY A C 1
ATOM 1399 O O . GLY A 1 193 ? -11.203 -20.938 10.742 1 94.38 193 GLY A O 1
ATOM 1400 N N . SER A 1 194 ? -9.383 -21.562 11.852 1 94.5 194 SER A N 1
ATOM 1401 C CA . SER A 1 194 ? -10.039 -22.703 12.484 1 94.5 194 SER A CA 1
ATOM 1402 C C . SER A 1 194 ? -10.914 -22.25 13.648 1 94.5 194 SER A C 1
ATOM 1404 O O . SER A 1 194 ? -11.742 -23.031 14.141 1 94.5 194 SER A O 1
ATOM 1406 N N . LEU A 1 195 ? -10.797 -21.062 14.055 1 95.81 195 LEU A N 1
ATOM 1407 C CA . LEU A 1 195 ? -11.508 -20.578 15.234 1 95.81 195 LEU A CA 1
ATOM 1408 C C . LEU A 1 195 ? -12.703 -19.719 14.844 1 95.81 195 LEU A C 1
ATOM 1410 O O . LEU A 1 195 ? -13.516 -19.359 15.695 1 95.81 195 LEU A O 1
ATOM 1414 N N . LEU A 1 196 ? -12.828 -19.312 13.578 1 97.06 196 LEU A N 1
ATOM 1415 C CA . LEU A 1 196 ? -13.93 -18.484 13.117 1 97.06 196 LEU A CA 1
ATOM 1416 C C . LEU A 1 196 ? -15.219 -19.281 13.008 1 97.06 196 LEU A C 1
ATOM 1418 O O . LEU A 1 196 ? -15.18 -20.5 12.852 1 97.06 196 LEU A O 1
ATOM 1422 N N . GLU A 1 197 ? -16.297 -18.609 13.211 1 97.12 197 GLU A N 1
ATOM 1423 C CA . GLU A 1 197 ? -17.609 -19.219 13.195 1 97.12 197 GLU A CA 1
ATOM 1424 C C . GLU A 1 197 ? -18.625 -18.344 12.469 1 97.12 197 GLU A C 1
ATOM 1426 O O . GLU A 1 197 ? -18.281 -17.281 11.938 1 97.12 197 GLU A O 1
ATOM 1431 N N . GLU A 1 198 ? -19.859 -18.875 12.461 1 97.56 198 GLU A N 1
ATOM 1432 C CA . GLU A 1 198 ? -20.938 -18.125 11.844 1 97.56 198 GLU A CA 1
ATOM 1433 C C . GLU A 1 198 ? -21.047 -16.719 12.43 1 97.56 198 GLU A C 1
ATOM 1435 O O . GLU A 1 198 ? -20.953 -16.531 13.641 1 97.56 198 GLU A O 1
ATOM 1440 N N . GLY A 1 199 ? -21.094 -15.75 11.594 1 97.19 199 GLY A N 1
ATOM 1441 C CA . GLY A 1 199 ? -21.141 -14.359 12.016 1 97.19 199 GLY A CA 1
ATOM 1442 C C . GLY A 1 199 ? -19.812 -13.648 11.883 1 97.19 199 GLY A C 1
ATOM 1443 O O . GLY A 1 199 ? -19.75 -12.422 11.938 1 97.19 199 GLY A O 1
ATOM 1444 N N . ASP A 1 200 ? -18.734 -14.453 11.758 1 98.06 200 ASP A N 1
ATOM 1445 C CA . ASP A 1 200 ? -17.406 -13.891 11.539 1 98.06 200 ASP A CA 1
ATOM 1446 C C . ASP A 1 200 ? -17.125 -13.719 10.047 1 98.06 200 ASP A C 1
ATOM 1448 O O . ASP A 1 200 ? -17.781 -14.344 9.211 1 98.06 200 ASP A O 1
ATOM 1452 N N . VAL A 1 201 ? -16.25 -12.789 9.711 1 98.56 201 VAL A N 1
ATOM 1453 C CA . VAL A 1 201 ? -15.828 -12.57 8.328 1 98.56 201 VAL A CA 1
ATOM 1454 C C . VAL A 1 201 ? -14.312 -12.734 8.219 1 98.56 201 VAL A C 1
ATOM 1456 O O . VAL A 1 201 ? -13.555 -12.195 9.023 1 98.56 201 VAL A O 1
ATOM 1459 N N . LEU A 1 202 ? -13.859 -13.57 7.32 1 98.75 202 LEU A N 1
ATOM 1460 C CA . LEU A 1 202 ? -12.453 -13.719 6.961 1 98.75 202 LEU A CA 1
ATOM 1461 C C . LEU A 1 202 ? -12.203 -13.211 5.543 1 98.75 202 LEU A C 1
ATOM 1463 O O . LEU A 1 202 ? -12.805 -13.695 4.586 1 98.75 202 LEU A O 1
ATOM 1467 N N . ILE A 1 203 ? -11.367 -12.18 5.391 1 98.88 203 ILE A N 1
ATOM 1468 C CA . ILE A 1 203 ? -10.945 -11.719 4.07 1 98.88 203 ILE A CA 1
ATOM 1469 C C . ILE A 1 203 ? -9.5 -12.125 3.82 1 98.88 203 ILE A C 1
ATOM 1471 O O . ILE A 1 203 ? -8.609 -11.797 4.613 1 98.88 203 ILE A O 1
ATOM 1475 N N . ALA A 1 204 ? -9.281 -12.867 2.775 1 98.81 204 ALA A N 1
ATOM 1476 C CA . ALA A 1 204 ? -7.953 -13.32 2.373 1 98.81 204 ALA A CA 1
ATOM 1477 C C . ALA A 1 204 ? -7.473 -12.57 1.131 1 98.81 204 ALA A C 1
ATOM 1479 O O . ALA A 1 204 ? -8.172 -12.523 0.117 1 98.81 204 ALA A O 1
ATOM 1480 N N . PHE A 1 205 ? -6.309 -12 1.257 1 98.25 205 PHE A N 1
ATOM 1481 C CA . PHE A 1 205 ? -5.652 -11.336 0.138 1 98.25 205 PHE A CA 1
ATOM 1482 C C . PHE A 1 205 ? -4.547 -12.211 -0.439 1 98.25 205 PHE A C 1
ATOM 1484 O O . PHE A 1 205 ? -3.6 -12.562 0.266 1 98.25 205 PHE A O 1
ATOM 1491 N N . SER A 1 206 ? -4.668 -12.586 -1.658 1 93.19 206 SER A N 1
ATOM 1492 C CA . SER A 1 206 ? -3.668 -13.375 -2.369 1 93.19 206 SER A CA 1
ATOM 1493 C C . SER A 1 206 ? -3.752 -13.141 -3.875 1 93.19 206 SER A C 1
ATOM 1495 O O . SER A 1 206 ? -4.766 -13.453 -4.5 1 93.19 206 SER A O 1
ATOM 1497 N N . HIS A 1 207 ? -2.697 -12.594 -4.422 1 88.19 207 HIS A N 1
ATOM 1498 C CA . HIS A 1 207 ? -2.725 -12.25 -5.84 1 88.19 207 HIS A CA 1
ATOM 1499 C C . HIS A 1 207 ? -2.998 -13.484 -6.699 1 88.19 207 HIS A C 1
ATOM 1501 O O . HIS A 1 207 ? -3.959 -13.5 -7.473 1 88.19 207 HIS A O 1
ATOM 1507 N N . SER A 1 208 ? -2.23 -14.516 -6.461 1 81.69 208 SER A N 1
ATOM 1508 C CA . SER A 1 208 ? -2.373 -15.719 -7.281 1 81.69 208 SER A CA 1
ATOM 1509 C C . SER A 1 208 ? -3.6 -16.516 -6.867 1 81.69 208 SER A C 1
ATOM 1511 O O . SER A 1 208 ? -4.141 -17.281 -7.668 1 81.69 208 SER A O 1
ATOM 1513 N N . GLY A 1 209 ? -3.961 -16.453 -5.609 1 89.56 209 GLY A N 1
ATOM 1514 C CA . GLY A 1 209 ? -5.02 -17.266 -5.047 1 89.56 209 GLY A CA 1
ATOM 1515 C C . GLY A 1 209 ? -4.598 -18.703 -4.812 1 89.56 209 GLY A C 1
ATOM 1516 O O . GLY A 1 209 ? -5.445 -19.594 -4.672 1 89.56 209 GLY A O 1
ATOM 1517 N N . GLU A 1 210 ? -3.281 -18.875 -4.781 1 83.5 210 GLU A N 1
ATOM 1518 C CA . GLU A 1 210 ? -2.799 -20.25 -4.707 1 83.5 210 GLU A CA 1
ATOM 1519 C C . GLU A 1 210 ? -1.944 -20.469 -3.463 1 83.5 210 GLU A C 1
ATOM 1521 O O . GLU A 1 210 ? -1.373 -21.547 -3.277 1 83.5 210 GLU A O 1
ATOM 1526 N N . THR A 1 211 ? -1.774 -19.453 -2.613 1 86.19 211 THR A N 1
ATOM 1527 C CA . THR A 1 211 ? -1.001 -19.609 -1.387 1 86.19 211 THR A CA 1
ATOM 1528 C C . THR A 1 211 ? -1.674 -20.609 -0.452 1 86.19 211 THR A C 1
ATOM 1530 O O . THR A 1 211 ? -2.73 -20.328 0.115 1 86.19 211 THR A O 1
ATOM 1533 N N . ALA A 1 212 ? -1.04 -21.703 -0.229 1 87.31 212 ALA A N 1
ATOM 1534 C CA . ALA A 1 212 ? -1.66 -22.875 0.395 1 87.31 212 ALA A CA 1
ATOM 1535 C C . ALA A 1 212 ? -2.219 -22.516 1.771 1 87.31 212 ALA A C 1
ATOM 1537 O O . ALA A 1 212 ? -3.381 -22.812 2.068 1 87.31 212 ALA A O 1
ATOM 1538 N N . ALA A 1 213 ? -1.393 -21.938 2.598 1 91.06 213 ALA A N 1
ATOM 1539 C CA . ALA A 1 213 ? -1.825 -21.641 3.959 1 91.06 213 ALA A CA 1
ATOM 1540 C C . ALA A 1 213 ? -3.041 -20.719 3.957 1 91.06 213 ALA A C 1
ATOM 1542 O O . ALA A 1 213 ? -3.926 -20.844 4.805 1 91.06 213 ALA A O 1
ATOM 1543 N N . ILE A 1 214 ? -3.08 -19.812 3.01 1 95.25 214 ILE A N 1
ATOM 1544 C CA . ILE A 1 214 ? -4.184 -18.875 2.9 1 95.25 214 ILE A CA 1
ATOM 1545 C C . ILE A 1 214 ? -5.441 -19.594 2.426 1 95.25 214 ILE A C 1
ATOM 1547 O O . ILE A 1 214 ? -6.531 -19.391 2.965 1 95.25 214 ILE A O 1
ATOM 1551 N N . VAL A 1 215 ? -5.258 -20.438 1.463 1 95.06 215 VAL A N 1
ATOM 1552 C CA . VAL A 1 215 ? -6.367 -21.234 0.946 1 95.06 215 VAL A CA 1
ATOM 1553 C C . VAL A 1 215 ? -6.934 -22.109 2.059 1 95.06 215 VAL A C 1
ATOM 1555 O O . VAL A 1 215 ? -8.148 -22.156 2.273 1 95.06 215 VAL A O 1
ATOM 1558 N N . ASP A 1 216 ? -6.047 -22.766 2.777 1 95.88 216 ASP A N 1
ATOM 1559 C CA . ASP A 1 216 ? -6.469 -23.656 3.844 1 95.88 216 ASP A CA 1
ATOM 1560 C C . ASP A 1 216 ? -7.207 -22.906 4.945 1 95.88 216 ASP A C 1
ATOM 1562 O O . ASP A 1 216 ? -8.227 -23.375 5.453 1 95.88 216 ASP A O 1
ATOM 1566 N N . ALA A 1 217 ? -6.68 -21.781 5.324 1 97.19 217 ALA A N 1
ATOM 1567 C CA . ALA A 1 217 ? -7.32 -20.969 6.355 1 97.19 217 ALA A CA 1
ATOM 1568 C C . ALA A 1 217 ? -8.742 -20.594 5.945 1 97.19 217 ALA A C 1
ATOM 1570 O O . ALA A 1 217 ? -9.672 -20.688 6.754 1 97.19 217 ALA A O 1
ATOM 1571 N N . LEU A 1 218 ? -8.875 -20.172 4.727 1 98 218 LEU A N 1
ATOM 1572 C CA . LEU A 1 218 ? -10.195 -19.766 4.23 1 98 218 LEU A CA 1
ATOM 1573 C C . LEU A 1 218 ? -11.141 -20.969 4.207 1 98 218 LEU A C 1
ATOM 1575 O O . LEU A 1 218 ? -12.312 -20.844 4.57 1 98 218 LEU A O 1
ATOM 1579 N N . ASP A 1 219 ? -10.633 -22.062 3.783 1 97.25 219 ASP A N 1
ATOM 1580 C CA . ASP A 1 219 ? -11.438 -23.266 3.697 1 97.25 219 ASP A CA 1
ATOM 1581 C C . ASP A 1 219 ? -11.914 -23.719 5.078 1 97.25 219 ASP A C 1
ATOM 1583 O O . ASP A 1 219 ? -13.07 -24.109 5.246 1 97.25 219 ASP A O 1
ATOM 1587 N N . HIS A 1 220 ? -11.055 -23.688 6.066 1 97.19 220 HIS A N 1
ATOM 1588 C CA . HIS A 1 220 ? -11.43 -24 7.438 1 97.19 220 HIS A CA 1
ATOM 1589 C C . HIS A 1 220 ? -12.539 -23.078 7.934 1 97.19 220 HIS A C 1
ATOM 1591 O O . HIS A 1 220 ? -13.516 -23.547 8.531 1 97.19 220 HIS A O 1
ATOM 1597 N N . ALA A 1 221 ? -12.414 -21.812 7.707 1 98.19 221 ALA A N 1
ATOM 1598 C CA . ALA A 1 221 ? -13.406 -20.844 8.148 1 98.19 221 ALA A CA 1
ATOM 1599 C C . ALA A 1 221 ? -14.758 -21.094 7.473 1 98.19 221 ALA A C 1
ATOM 1601 O O . ALA A 1 221 ? -15.805 -21.016 8.117 1 98.19 221 ALA A O 1
ATOM 1602 N N . ARG A 1 222 ? -14.68 -21.359 6.199 1 97.44 222 ARG A N 1
ATOM 1603 C CA . ARG A 1 222 ? -15.898 -21.656 5.453 1 97.44 222 ARG A CA 1
ATOM 1604 C C . ARG A 1 222 ? -16.609 -22.891 6.023 1 97.44 222 ARG A C 1
ATOM 1606 O O . ARG A 1 222 ? -17.828 -22.906 6.137 1 97.44 222 ARG A O 1
ATOM 1613 N N . GLY A 1 223 ? -15.805 -23.859 6.359 1 97 223 GLY A N 1
ATOM 1614 C CA . GLY A 1 223 ? -16.359 -25.062 6.953 1 97 223 GLY A CA 1
ATOM 1615 C C . GLY A 1 223 ? -17.109 -24.812 8.25 1 97 223 GLY A C 1
ATOM 1616 O O . GLY A 1 223 ? -17.953 -25.609 8.648 1 97 223 GLY A O 1
ATOM 1617 N N . ARG A 1 224 ? -16.828 -23.766 8.867 1 97.06 224 ARG A N 1
ATOM 1618 C CA . ARG A 1 224 ? -17.469 -23.406 10.125 1 97.06 224 ARG A CA 1
ATOM 1619 C C . ARG A 1 224 ? -18.484 -22.297 9.914 1 97.06 224 ARG A C 1
ATOM 1621 O O . ARG A 1 224 ? -18.875 -21.609 10.867 1 97.06 224 ARG A O 1
ATOM 1628 N N . ARG A 1 225 ? -18.797 -21.969 8.703 1 97.62 225 ARG A N 1
ATOM 1629 C CA . ARG A 1 225 ? -19.906 -21.125 8.25 1 97.62 225 ARG A CA 1
ATOM 1630 C C . ARG A 1 225 ? -19.562 -19.656 8.43 1 97.62 225 ARG A C 1
ATOM 1632 O O . ARG A 1 225 ? -20.469 -18.812 8.5 1 97.62 225 ARG A O 1
ATOM 1639 N N . ALA A 1 226 ? -18.312 -19.359 8.625 1 98.31 226 ALA A N 1
ATOM 1640 C CA . ALA A 1 226 ? -17.906 -17.969 8.531 1 98.31 226 ALA A CA 1
ATOM 1641 C C . ALA A 1 226 ? -18.047 -17.453 7.098 1 98.31 226 ALA A C 1
ATOM 1643 O O . ALA A 1 226 ? -17.969 -18.219 6.145 1 98.31 226 ALA A O 1
ATOM 1644 N N . THR A 1 227 ? -18.375 -16.156 6.941 1 98.56 227 THR A N 1
ATOM 1645 C CA . THR A 1 227 ? -18.312 -15.555 5.613 1 98.56 227 THR A CA 1
ATOM 1646 C C . THR A 1 227 ? -16.859 -15.383 5.168 1 98.56 227 THR A C 1
ATOM 1648 O O . THR A 1 227 ? -16.047 -14.773 5.875 1 98.56 227 THR A O 1
ATOM 1651 N N . THR A 1 228 ? -16.516 -16.016 4.055 1 98.75 228 THR A N 1
ATOM 1652 C CA . THR A 1 228 ? -15.156 -15.969 3.551 1 98.75 228 THR A CA 1
ATOM 1653 C C . THR A 1 228 ? -15.078 -15.18 2.248 1 98.75 228 THR A C 1
ATOM 1655 O O . THR A 1 228 ? -15.922 -15.344 1.364 1 98.75 228 THR A O 1
ATOM 1658 N N . VAL A 1 229 ? -14.102 -14.25 2.193 1 98.94 229 VAL A N 1
ATOM 1659 C CA . VAL A 1 229 ? -13.922 -13.383 1.035 1 98.94 229 VAL A CA 1
ATOM 1660 C C . VAL A 1 229 ? -12.516 -13.562 0.467 1 98.94 229 VAL A C 1
ATOM 1662 O O . VAL A 1 229 ? -11.531 -13.5 1.204 1 98.94 229 VAL A O 1
ATOM 1665 N N . ALA A 1 230 ? -12.414 -13.828 -0.828 1 98.81 230 ALA A N 1
ATOM 1666 C CA . ALA A 1 230 ? -11.141 -13.852 -1.547 1 98.81 230 ALA A CA 1
ATOM 1667 C C . ALA A 1 230 ? -10.953 -12.57 -2.355 1 98.81 230 ALA A C 1
ATOM 1669 O O . ALA A 1 230 ? -11.844 -12.172 -3.115 1 98.81 230 ALA A O 1
ATOM 1670 N N . VAL A 1 231 ? -9.875 -11.898 -2.15 1 98.69 231 VAL A N 1
ATOM 1671 C CA . VAL A 1 231 ? -9.391 -10.859 -3.055 1 98.69 231 VAL A CA 1
ATOM 1672 C C . VAL A 1 231 ? -8.195 -11.375 -3.848 1 98.69 231 VAL A C 1
ATOM 1674 O O . VAL A 1 231 ? -7.109 -11.562 -3.295 1 98.69 231 VAL A O 1
ATOM 1677 N N . THR A 1 232 ? -8.43 -11.656 -5.137 1 95.38 232 THR A N 1
ATOM 1678 C CA . THR A 1 232 ? -7.426 -12.367 -5.914 1 95.38 232 THR A CA 1
ATOM 1679 C C . THR A 1 232 ? -7.527 -12.016 -7.395 1 95.38 232 THR A C 1
ATOM 1681 O O . THR A 1 232 ? -8.547 -11.484 -7.84 1 95.38 232 THR A O 1
ATOM 1684 N N . ALA A 1 233 ? -6.445 -12.227 -8.047 1 88.81 233 ALA A N 1
ATOM 1685 C CA . ALA A 1 233 ? -6.441 -12.031 -9.5 1 88.81 233 ALA A CA 1
ATOM 1686 C C . ALA A 1 233 ? -6.773 -13.328 -10.227 1 88.81 233 ALA A C 1
ATOM 1688 O O . ALA A 1 233 ? -6.941 -13.344 -11.445 1 88.81 233 ALA A O 1
ATOM 1689 N N . GLY A 1 234 ? -6.918 -14.422 -9.453 1 87.56 234 GLY A N 1
ATOM 1690 C CA . GLY A 1 234 ? -7.188 -15.719 -10.047 1 87.56 234 GLY A CA 1
ATOM 1691 C C . GLY A 1 234 ? -8.641 -16.141 -9.93 1 87.56 234 GLY A C 1
ATOM 1692 O O . GLY A 1 234 ? -9.023 -16.797 -8.961 1 87.56 234 GLY A O 1
ATOM 1693 N N . PRO A 1 235 ? -9.43 -15.867 -10.945 1 86.81 235 PRO A N 1
ATOM 1694 C CA . PRO A 1 235 ? -10.859 -16.172 -10.844 1 86.81 235 PRO A CA 1
ATOM 1695 C C . PRO A 1 235 ? -11.133 -17.672 -10.695 1 86.81 235 PRO A C 1
ATOM 1697 O O . PRO A 1 235 ? -12.18 -18.062 -10.164 1 86.81 235 PRO A O 1
ATOM 1700 N N . GLN A 1 236 ? -10.242 -18.484 -11.109 1 85.94 236 GLN A N 1
ATOM 1701 C CA . GLN A 1 236 ? -10.422 -19.922 -11 1 85.94 236 GLN A CA 1
ATOM 1702 C C . GLN A 1 236 ? -9.438 -20.531 -10 1 85.94 236 GLN A C 1
ATOM 1704 O O . GLN A 1 236 ? -9.219 -21.734 -9.992 1 85.94 236 GLN A O 1
ATOM 1709 N N . SER A 1 237 ? -8.836 -19.703 -9.219 1 84.62 237 SER A N 1
ATOM 1710 C CA . SER A 1 237 ? -7.852 -20.156 -8.234 1 84.62 237 SER A CA 1
ATOM 1711 C C . SER A 1 237 ? -8.508 -21 -7.145 1 84.62 237 SER A C 1
ATOM 1713 O O . SER A 1 237 ? -9.727 -20.984 -6.988 1 84.62 237 SER A O 1
ATOM 1715 N N . LYS A 1 238 ? -7.652 -21.734 -6.418 1 90.69 238 LYS A N 1
ATOM 1716 C CA . LYS A 1 238 ? -8.141 -22.5 -5.277 1 90.69 238 LYS A CA 1
ATOM 1717 C C . LYS A 1 238 ? -8.812 -21.594 -4.25 1 90.69 238 LYS A C 1
ATOM 1719 O O . LYS A 1 238 ? -9.844 -21.938 -3.678 1 90.69 238 LYS A O 1
ATOM 1724 N N . LEU A 1 239 ? -8.219 -20.438 -4.074 1 95.12 239 LEU A N 1
ATOM 1725 C CA . LEU A 1 239 ? -8.766 -19.484 -3.121 1 95.12 239 LEU A CA 1
ATOM 1726 C C . LEU A 1 239 ? -10.172 -19.047 -3.527 1 95.12 239 LEU A C 1
ATOM 1728 O O . LEU A 1 239 ? -11.086 -19.031 -2.699 1 95.12 239 LEU A O 1
ATOM 1732 N N . ALA A 1 240 ? -10.281 -18.703 -4.816 1 95.19 240 ALA A N 1
ATOM 1733 C CA . ALA A 1 240 ? -11.578 -18.266 -5.32 1 95.19 240 ALA A CA 1
ATOM 1734 C C . ALA A 1 240 ? -12.617 -19.375 -5.176 1 95.19 240 ALA A C 1
ATOM 1736 O O . ALA A 1 240 ? -13.781 -19.109 -4.863 1 95.19 240 ALA A O 1
ATOM 1737 N N . ARG A 1 241 ? -12.211 -20.594 -5.281 1 94.88 241 ARG A N 1
ATOM 1738 C CA . ARG A 1 241 ? -13.125 -21.734 -5.273 1 94.88 241 ARG A CA 1
ATOM 1739 C C . ARG A 1 241 ? -13.672 -21.984 -3.871 1 94.88 241 ARG A C 1
ATOM 1741 O O . ARG A 1 241 ? -14.805 -22.453 -3.717 1 94.88 241 ARG A O 1
ATOM 1748 N N . VAL A 1 242 ? -12.945 -21.672 -2.924 1 96.88 242 VAL A N 1
ATOM 1749 C CA . VAL A 1 242 ? -13.375 -22.016 -1.574 1 96.88 242 VAL A CA 1
ATOM 1750 C C . VAL A 1 242 ? -14 -20.781 -0.905 1 96.88 242 VAL A C 1
ATOM 1752 O O . VAL A 1 242 ? -14.438 -20.859 0.245 1 96.88 242 VAL A O 1
ATOM 1755 N N . ALA A 1 243 ? -14.078 -19.656 -1.545 1 98.56 243 ALA A N 1
ATOM 1756 C CA . ALA A 1 243 ? -14.57 -18.422 -0.941 1 98.56 243 ALA A CA 1
ATOM 1757 C C . ALA A 1 243 ? -16.078 -18.297 -1.109 1 98.56 243 ALA A C 1
ATOM 1759 O O . ALA A 1 243 ? -16.641 -18.703 -2.131 1 98.56 243 ALA A O 1
ATOM 1760 N N . THR A 1 244 ? -16.781 -17.703 -0.126 1 98.38 244 THR A N 1
ATOM 1761 C CA . THR A 1 244 ? -18.172 -17.312 -0.268 1 98.38 244 THR A CA 1
ATOM 1762 C C . THR A 1 244 ? -18.312 -16.203 -1.318 1 98.38 244 THR A C 1
ATOM 1764 O O . THR A 1 244 ? -19.25 -16.219 -2.117 1 98.38 244 THR A O 1
ATOM 1767 N N . HIS A 1 245 ? -17.453 -15.195 -1.257 1 98.69 245 HIS A N 1
ATOM 1768 C CA . HIS A 1 245 ? -17.375 -14.094 -2.211 1 98.69 245 HIS A CA 1
ATOM 1769 C C . HIS A 1 245 ? -15.969 -13.938 -2.766 1 98.69 245 HIS A C 1
ATOM 1771 O O . HIS A 1 245 ? -14.992 -14.102 -2.035 1 98.69 245 HIS A O 1
ATOM 1777 N N . THR A 1 246 ? -15.898 -13.695 -4.035 1 98.69 246 THR A N 1
ATOM 1778 C CA . THR A 1 246 ? -14.617 -13.398 -4.66 1 98.69 246 THR A CA 1
ATOM 1779 C C . TH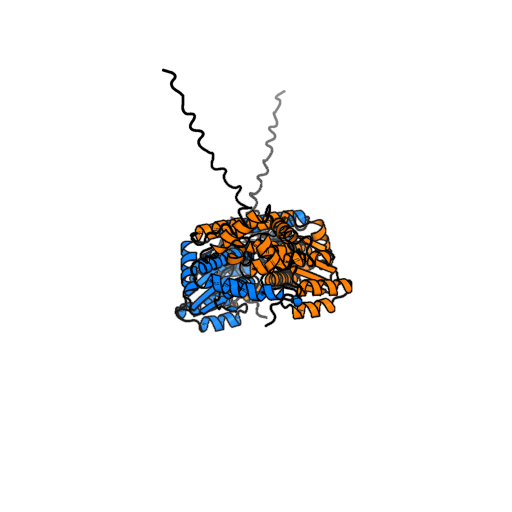R A 1 246 ? -14.625 -12.008 -5.297 1 98.69 246 THR A C 1
ATOM 1781 O O . THR A 1 246 ? -15.469 -11.719 -6.148 1 98.69 246 THR A O 1
ATOM 1784 N N . VAL A 1 247 ? -13.734 -11.133 -4.797 1 98.75 247 VAL A N 1
ATOM 1785 C CA . VAL A 1 247 ? -13.492 -9.844 -5.434 1 98.75 247 VAL A CA 1
ATOM 1786 C C . VAL A 1 247 ? -12.25 -9.93 -6.32 1 98.75 247 VAL A C 1
ATOM 1788 O O . VAL A 1 247 ? -11.141 -10.133 -5.828 1 98.75 247 VAL A O 1
ATOM 1791 N N . LEU A 1 248 ? -12.438 -9.766 -7.605 1 96.44 248 LEU A N 1
ATOM 1792 C CA . LEU A 1 248 ? -11.344 -9.914 -8.562 1 96.44 248 LEU A CA 1
ATOM 1793 C C . LEU A 1 248 ? -10.586 -8.602 -8.734 1 96.44 248 LEU A C 1
ATOM 1795 O O . LEU A 1 248 ? -11.195 -7.527 -8.781 1 96.44 248 LEU A O 1
ATOM 1799 N N . VAL A 1 249 ? -9.297 -8.742 -8.766 1 95.38 249 VAL A N 1
ATOM 1800 C CA . VAL A 1 249 ? -8.414 -7.617 -9.078 1 95.38 249 VAL A CA 1
ATOM 1801 C C . VAL A 1 249 ? -7.602 -7.93 -10.328 1 95.38 249 VAL A C 1
ATOM 1803 O O . VAL A 1 249 ? -7.531 -9.086 -10.758 1 95.38 249 VAL A O 1
ATOM 1806 N N . ALA A 1 250 ? -7.02 -6.82 -10.867 1 87.81 250 ALA A N 1
ATOM 1807 C CA . ALA A 1 250 ? -6.23 -7.008 -12.078 1 87.81 250 ALA A CA 1
ATOM 1808 C C . ALA A 1 250 ? -4.926 -7.746 -11.773 1 87.81 250 ALA A C 1
ATOM 1810 O O . ALA A 1 250 ? -4.301 -7.512 -10.742 1 87.81 250 ALA A O 1
ATOM 1811 N N . GLY A 1 251 ? -4.531 -8.688 -12.562 1 67.75 251 GLY A N 1
ATOM 1812 C CA . GLY A 1 251 ? -3.451 -9.648 -12.391 1 67.75 251 GLY A CA 1
ATOM 1813 C C . GLY A 1 251 ? -2.156 -9.211 -13.055 1 67.75 251 GLY A C 1
ATOM 1814 O O . GLY A 1 251 ? -1.331 -10.047 -13.43 1 67.75 251 GLY A O 1
ATOM 1815 N N . ARG A 1 252 ? -1.997 -8 -13.266 1 58.97 252 ARG A N 1
ATOM 1816 C CA . ARG A 1 252 ? -0.782 -7.676 -14.008 1 58.97 252 ARG A CA 1
ATOM 1817 C C . ARG A 1 252 ? 0.44 -7.719 -13.094 1 58.97 252 ARG A C 1
ATOM 1819 O O . ARG A 1 252 ? 0.674 -6.793 -12.312 1 58.97 252 ARG A O 1
ATOM 1826 N N . GLU A 1 253 ? 0.772 -8.852 -12.555 1 59.53 253 GLU A N 1
ATOM 1827 C CA . GLU A 1 253 ? 2.074 -9.031 -11.922 1 59.53 253 GLU A CA 1
ATOM 1828 C C . GLU A 1 253 ? 2.988 -9.898 -12.781 1 59.53 253 GLU A C 1
ATOM 1830 O O . GLU A 1 253 ? 2.6 -10.992 -13.211 1 59.53 253 GLU A O 1
ATOM 1835 N N . ASP A 1 254 ? 3.84 -9.141 -13.422 1 48.84 254 ASP A N 1
ATOM 1836 C CA . ASP A 1 254 ? 4.691 -9.797 -14.406 1 48.84 254 ASP A CA 1
ATOM 1837 C C . ASP A 1 254 ? 5.793 -10.609 -13.727 1 48.84 254 ASP A C 1
ATOM 1839 O O . ASP A 1 254 ? 6.871 -10.086 -13.438 1 48.84 254 ASP A O 1
ATOM 1843 N N . GLY A 1 255 ? 5.672 -11.797 -13.32 1 49.06 255 GLY A N 1
ATOM 1844 C CA . GLY A 1 255 ? 6.699 -12.773 -13 1 49.06 255 GLY A CA 1
ATOM 1845 C C . GLY A 1 255 ? 7.445 -12.453 -11.711 1 49.06 255 GLY A C 1
ATOM 1846 O O . GLY A 1 255 ? 7.043 -11.562 -10.961 1 49.06 255 GLY A O 1
ATOM 1847 N N . PHE A 1 256 ? 8.5 -13.359 -11.375 1 42.44 256 PHE A N 1
ATOM 1848 C CA . PHE A 1 256 ? 9.289 -13.359 -10.156 1 42.44 256 PHE A CA 1
ATOM 1849 C C . PHE A 1 256 ? 9.938 -12 -9.922 1 42.44 256 PHE A C 1
ATOM 1851 O O . PHE A 1 256 ? 10.312 -11.672 -8.797 1 42.44 256 PHE A O 1
ATOM 1858 N N . ARG A 1 257 ? 9.961 -11.336 -10.977 1 51 257 ARG A N 1
ATOM 1859 C CA . ARG A 1 257 ? 10.633 -10.055 -10.82 1 51 257 ARG A CA 1
ATOM 1860 C C . ARG A 1 257 ? 9.656 -8.969 -10.367 1 51 257 ARG A C 1
ATOM 1862 O O . ARG A 1 257 ? 10.062 -7.852 -10.055 1 51 257 ARG A O 1
ATOM 1869 N N . SER A 1 258 ? 8.422 -9.594 -10.289 1 61.44 258 SER A N 1
ATOM 1870 C CA . SER A 1 258 ? 7.441 -8.594 -9.883 1 61.44 258 SER A CA 1
ATOM 1871 C C . SER A 1 258 ? 7.438 -8.398 -8.375 1 61.44 258 SER A C 1
ATOM 1873 O O . SER A 1 258 ? 7.543 -9.367 -7.617 1 61.44 258 SER A O 1
ATOM 1875 N N . ALA A 1 259 ? 8 -7.41 -7.852 1 73.94 259 ALA A N 1
ATOM 1876 C CA . ALA A 1 259 ? 8.07 -6.957 -6.465 1 73.94 259 ALA A CA 1
ATOM 1877 C C . ALA A 1 259 ? 6.684 -6.578 -5.945 1 73.94 259 ALA A C 1
ATOM 1879 O O . ALA A 1 259 ? 6.547 -5.664 -5.133 1 73.94 259 ALA A O 1
ATOM 1880 N N . ALA A 1 260 ? 5.676 -7.422 -6.496 1 83.38 260 ALA A N 1
ATOM 1881 C CA . ALA A 1 260 ? 4.293 -7.184 -6.086 1 83.38 260 ALA A CA 1
ATOM 1882 C C . ALA A 1 260 ? 3.979 -5.691 -6.055 1 83.38 260 ALA A C 1
ATOM 1884 O O . ALA A 1 260 ? 3.691 -5.137 -4.992 1 83.38 260 ALA A O 1
ATOM 1885 N N . MET A 1 261 ? 4.008 -5.023 -7.156 1 90.5 261 MET A N 1
ATOM 1886 C CA . MET A 1 261 ? 3.801 -3.578 -7.223 1 90.5 261 MET A CA 1
ATOM 1887 C C . MET A 1 261 ? 2.387 -3.256 -7.691 1 90.5 261 MET A C 1
ATOM 1889 O O . MET A 1 261 ? 1.503 -2.986 -6.875 1 90.5 261 MET A O 1
ATOM 1893 N N . ALA A 1 262 ? 2.135 -3.668 -8.938 1 88.06 262 ALA A N 1
ATOM 1894 C CA . ALA A 1 262 ? 0.805 -3.371 -9.469 1 88.06 262 ALA A CA 1
ATOM 1895 C C . ALA A 1 262 ? -0.269 -4.16 -8.719 1 88.06 262 ALA A C 1
ATOM 1897 O O . ALA A 1 262 ? -1.361 -3.646 -8.469 1 88.06 262 ALA A O 1
ATOM 1898 N N . SER A 1 263 ? 0.021 -5.387 -8.375 1 89.25 263 SER A N 1
ATOM 1899 C CA . SER A 1 263 ? -0.94 -6.223 -7.664 1 89.25 263 SER A CA 1
ATOM 1900 C C . SER A 1 263 ? -1.303 -5.617 -6.309 1 89.25 263 SER A C 1
ATOM 1902 O O . SER A 1 263 ? -2.477 -5.574 -5.938 1 89.25 263 SER A O 1
ATOM 1904 N N . ARG A 1 264 ? -0.288 -5.168 -5.594 1 94.81 264 ARG A N 1
ATOM 1905 C CA . ARG A 1 264 ? -0.51 -4.531 -4.301 1 94.81 264 ARG A CA 1
ATOM 1906 C C . ARG A 1 264 ? -1.384 -3.291 -4.441 1 94.81 264 ARG A C 1
ATOM 1908 O O . ARG A 1 264 ? -2.305 -3.078 -3.65 1 94.81 264 ARG A O 1
ATOM 1915 N N . MET A 1 265 ? -1.144 -2.469 -5.488 1 95.69 265 MET A N 1
ATOM 1916 C CA . MET A 1 265 ? -1.95 -1.277 -5.73 1 95.69 265 MET A CA 1
ATOM 1917 C C . MET A 1 265 ? -3.406 -1.649 -5.996 1 95.69 265 MET A C 1
ATOM 1919 O O . MET A 1 265 ? -4.32 -0.991 -5.492 1 95.69 265 MET A O 1
ATOM 1923 N N . SER A 1 266 ? -3.602 -2.676 -6.773 1 95 266 SER A N 1
ATOM 1924 C CA . SER A 1 266 ? -4.945 -3.145 -7.102 1 95 266 SER A CA 1
ATOM 1925 C C . SER A 1 266 ? -5.691 -3.594 -5.852 1 95 266 SER A C 1
ATOM 1927 O O . SER A 1 266 ? -6.859 -3.248 -5.66 1 95 266 SER A O 1
ATOM 1929 N N . GLN A 1 267 ? -5.043 -4.383 -5.055 1 97.56 267 GLN A N 1
ATOM 1930 C CA . GLN A 1 267 ? -5.664 -4.863 -3.822 1 97.56 267 GLN A CA 1
ATOM 1931 C C . GLN A 1 267 ? -5.992 -3.707 -2.885 1 97.56 267 GLN A C 1
ATOM 1933 O O . GLN A 1 267 ? -7.055 -3.689 -2.26 1 97.56 267 GLN A O 1
ATOM 1938 N N . LEU A 1 268 ? -5.082 -2.719 -2.805 1 97.75 268 LEU A N 1
ATOM 1939 C CA . LEU A 1 268 ? -5.305 -1.564 -1.941 1 97.75 268 LEU A CA 1
ATOM 1940 C C . LEU A 1 268 ? -6.504 -0.751 -2.418 1 97.75 268 LEU A C 1
ATOM 1942 O O . LEU A 1 268 ? -7.238 -0.184 -1.605 1 97.75 268 LEU A O 1
ATOM 1946 N N . LEU A 1 269 ? -6.723 -0.653 -3.691 1 97.19 269 LEU A N 1
ATOM 1947 C CA . LEU A 1 269 ? -7.898 0.023 -4.23 1 97.19 269 LEU A CA 1
ATOM 1948 C C . LEU A 1 269 ? -9.18 -0.646 -3.744 1 97.19 269 LEU A C 1
ATOM 1950 O O . LEU A 1 269 ? -10.125 0.034 -3.338 1 97.19 269 LEU A O 1
ATOM 1954 N N . VAL A 1 270 ? -9.195 -1.936 -3.787 1 98.19 270 VAL A N 1
ATOM 1955 C CA . VAL A 1 270 ? -10.352 -2.697 -3.314 1 98.19 270 VAL A CA 1
ATOM 1956 C C . VAL A 1 270 ? -10.562 -2.439 -1.824 1 98.19 270 VAL A C 1
ATOM 1958 O O . VAL A 1 270 ? -11.695 -2.215 -1.382 1 98.19 270 VAL A O 1
ATOM 1961 N N . VAL A 1 271 ? -9.477 -2.461 -1.034 1 98.25 271 VAL A N 1
ATOM 1962 C CA . VAL A 1 271 ? -9.547 -2.178 0.396 1 98.25 271 VAL A CA 1
ATOM 1963 C C . VAL A 1 271 ? -10.164 -0.803 0.624 1 98.25 271 VAL A C 1
ATOM 1965 O O . VAL A 1 271 ? -11.055 -0.65 1.465 1 98.25 271 VAL A O 1
ATOM 1968 N N . ASP A 1 272 ? -9.711 0.2 -0.155 1 96 272 ASP A N 1
ATOM 1969 C CA . ASP A 1 272 ? -10.211 1.56 0.01 1 96 272 ASP A CA 1
ATOM 1970 C C . ASP A 1 272 ? -11.711 1.631 -0.3 1 96 272 ASP A C 1
ATOM 1972 O O . ASP A 1 272 ? -12.461 2.291 0.416 1 96 272 ASP A O 1
ATOM 1976 N N . ALA A 1 273 ? -12.117 0.963 -1.311 1 96.5 273 ALA A N 1
ATOM 1977 C CA . ALA A 1 273 ? -13.523 0.978 -1.693 1 96.5 273 ALA A CA 1
ATOM 1978 C C . ALA A 1 273 ? -14.391 0.293 -0.638 1 96.5 273 ALA A C 1
ATOM 1980 O O . ALA A 1 273 ? -15.461 0.792 -0.281 1 96.5 273 ALA A O 1
ATOM 1981 N N . LEU A 1 274 ? -13.961 -0.89 -0.15 1 97.69 274 LEU A N 1
ATOM 1982 C CA . LEU A 1 274 ? -14.703 -1.596 0.888 1 97.69 274 LEU A CA 1
ATOM 1983 C C . LEU A 1 274 ? -14.789 -0.762 2.162 1 97.69 274 LEU A C 1
ATOM 1985 O O . LEU A 1 274 ? -15.828 -0.716 2.816 1 97.69 274 LEU A O 1
ATOM 1989 N N . TYR A 1 275 ? -13.664 -0.151 2.498 1 96.56 275 TYR A N 1
ATOM 1990 C CA . TYR A 1 275 ? -13.625 0.713 3.674 1 96.56 275 TYR A CA 1
ATOM 1991 C C . TYR A 1 275 ? -14.664 1.824 3.568 1 96.56 275 TYR A C 1
ATOM 1993 O O . TYR A 1 275 ? -15.43 2.061 4.508 1 96.56 275 TYR A O 1
ATOM 2001 N N . VAL A 1 276 ? -14.68 2.518 2.428 1 92.94 276 VAL A N 1
ATOM 2002 C CA . VAL A 1 276 ? -15.641 3.598 2.234 1 92.94 276 VAL A CA 1
ATOM 2003 C C . VAL A 1 276 ? -17.062 3.047 2.312 1 92.94 276 VAL A C 1
ATOM 2005 O O . VAL A 1 276 ? -17.938 3.67 2.91 1 92.94 276 VAL A O 1
ATOM 2008 N N . GLY A 1 277 ? -17.312 1.898 1.672 1 94.94 277 GLY A N 1
ATOM 2009 C CA . GLY A 1 277 ? -18.609 1.258 1.77 1 94.94 277 GLY A CA 1
ATOM 2010 C C . GLY A 1 277 ? -19.047 1.002 3.201 1 94.94 277 GLY A C 1
ATOM 2011 O O . GLY A 1 277 ? -20.203 1.244 3.557 1 94.94 277 GLY A O 1
ATOM 2012 N N . VAL A 1 278 ? -18.141 0.488 4.047 1 95.81 278 VAL A N 1
ATOM 2013 C CA . VAL A 1 278 ? -18.422 0.227 5.453 1 95.81 278 VAL A CA 1
ATOM 2014 C C . VAL A 1 278 ? -18.703 1.543 6.18 1 95.81 278 VAL A C 1
ATOM 2016 O O . VAL A 1 278 ? -19.656 1.646 6.953 1 95.81 278 VAL A O 1
ATOM 2019 N N . LEU A 1 279 ? -17.859 2.498 5.902 1 91.88 279 LEU A N 1
ATOM 2020 C CA . LEU A 1 279 ? -18 3.82 6.5 1 91.88 279 LEU A CA 1
ATOM 2021 C C . LEU A 1 279 ? -19.391 4.391 6.215 1 91.88 279 LEU A C 1
ATOM 2023 O O . LEU A 1 279 ? -20.047 4.934 7.113 1 91.88 279 LEU A O 1
ATOM 2027 N N . GLN A 1 280 ? -19.891 4.215 5.035 1 89.75 280 GLN A N 1
ATOM 2028 C CA . GLN A 1 280 ? -21.172 4.754 4.594 1 89.75 280 GLN A CA 1
ATOM 2029 C C . GLN A 1 280 ? -22.328 4.047 5.289 1 89.75 280 GLN A C 1
ATOM 2031 O O . GLN A 1 280 ? -23.438 4.594 5.383 1 89.75 280 GLN A O 1
ATOM 2036 N N . ARG A 1 281 ? -22.078 2.922 5.789 1 92.88 281 ARG A N 1
ATOM 2037 C CA . ARG A 1 281 ? -23.188 2.094 6.27 1 92.88 281 ARG A CA 1
ATOM 2038 C C . ARG A 1 281 ? -23.062 1.844 7.77 1 92.88 281 ARG A C 1
ATOM 2040 O O . ARG A 1 281 ? -23.781 1.015 8.32 1 92.88 281 ARG A O 1
ATOM 2047 N N . THR A 1 282 ? -22.109 2.5 8.336 1 91.31 282 THR A N 1
ATOM 2048 C CA . THR A 1 282 ? -21.906 2.389 9.773 1 91.31 282 THR A CA 1
ATOM 2049 C C . THR A 1 282 ? -22.188 3.721 10.469 1 91.31 282 THR A C 1
ATOM 2051 O O . THR A 1 282 ? -21.375 4.645 10.406 1 91.31 282 THR A O 1
ATOM 2054 N N . PRO A 1 283 ? -23.25 3.924 11.109 1 84.88 283 PRO A N 1
ATOM 2055 C CA . PRO A 1 283 ? -23.703 5.191 11.688 1 84.88 283 PRO A CA 1
ATOM 2056 C C . PRO A 1 283 ? -22.672 5.793 12.648 1 84.88 283 PRO A C 1
ATOM 2058 O O . PRO A 1 283 ? -22.516 7.016 12.695 1 84.88 283 PRO A O 1
ATOM 2061 N N . SER A 1 284 ? -22.047 4.977 13.398 1 88.19 284 SER A N 1
ATOM 2062 C CA . SER A 1 284 ? -21.141 5.473 14.422 1 88.19 284 SER A CA 1
ATOM 2063 C C . SER A 1 284 ? -19.75 5.734 13.844 1 88.19 284 SER A C 1
ATOM 2065 O O . SER A 1 284 ? -18.859 6.207 14.555 1 88.19 284 SER A O 1
ATOM 2067 N N . ALA A 1 285 ? -19.594 5.426 12.562 1 86.75 285 ALA A N 1
ATOM 2068 C CA . ALA A 1 285 ? -18.266 5.488 11.953 1 86.75 285 ALA A CA 1
ATOM 2069 C C . ALA A 1 285 ? -17.734 6.914 11.953 1 86.75 285 ALA A C 1
ATOM 2071 O O . ALA A 1 285 ? -16.562 7.141 12.258 1 86.75 285 ALA A O 1
ATOM 2072 N N . ALA A 1 286 ? -18.531 7.82 11.641 1 77.62 286 ALA A N 1
ATOM 2073 C CA . ALA A 1 286 ? -18.094 9.219 11.578 1 77.62 286 ALA A CA 1
ATOM 2074 C C . ALA A 1 286 ? -17.609 9.703 12.938 1 77.62 286 ALA A C 1
ATOM 2076 O O . ALA A 1 286 ? -16.594 10.383 13.031 1 77.62 286 ALA A O 1
ATOM 2077 N N . SER A 1 287 ? -18.375 9.359 13.922 1 82 287 SER A N 1
ATOM 2078 C CA . SER A 1 287 ? -18 9.766 15.273 1 82 287 SER A CA 1
ATOM 2079 C C . SER A 1 287 ? -16.688 9.102 15.695 1 82 287 SER A C 1
ATOM 2081 O O . SER A 1 287 ? -15.836 9.734 16.328 1 82 287 SER A O 1
ATOM 2083 N N . ALA A 1 288 ? -16.609 7.867 15.406 1 86.5 288 ALA A N 1
ATOM 2084 C CA . ALA A 1 288 ? -15.375 7.156 15.727 1 86.5 288 ALA A CA 1
ATOM 2085 C C . ALA A 1 288 ? -14.18 7.766 14.992 1 86.5 288 ALA A C 1
ATOM 2087 O O . ALA A 1 288 ? -13.109 7.941 15.578 1 86.5 288 ALA A O 1
ATOM 2088 N N . LEU A 1 289 ? -14.367 8.023 13.742 1 83 289 LEU A N 1
ATOM 2089 C CA . LEU A 1 289 ? -13.312 8.625 12.93 1 83 289 LEU A CA 1
ATOM 2090 C C . LEU A 1 289 ? -12.867 9.961 13.516 1 83 289 LEU A C 1
ATOM 2092 O O . LEU A 1 289 ? -11.664 10.234 13.609 1 83 289 LEU A O 1
ATOM 2096 N N . ARG A 1 290 ? -13.773 10.711 13.938 1 75.88 290 ARG A N 1
ATOM 2097 C CA . ARG A 1 290 ? -13.461 12 14.555 1 75.88 290 ARG A CA 1
ATOM 2098 C C . ARG A 1 290 ? -12.688 11.812 15.852 1 75.88 290 ARG A C 1
ATOM 2100 O O . ARG A 1 290 ? -11.703 12.5 16.109 1 75.88 290 ARG A O 1
ATOM 2107 N N . ARG A 1 291 ? -13.148 10.914 16.641 1 80.62 291 ARG A N 1
ATOM 2108 C CA . ARG A 1 291 ? -12.492 10.648 17.906 1 80.62 291 ARG A CA 1
ATOM 2109 C C . ARG A 1 291 ? -11.047 10.203 17.703 1 80.62 291 ARG A C 1
ATOM 2111 O O . ARG A 1 291 ? -10.148 10.664 18.406 1 80.62 291 ARG A O 1
ATOM 2118 N N . THR A 1 292 ? -10.883 9.367 16.781 1 82.5 292 THR A N 1
ATOM 2119 C CA . THR A 1 292 ? -9.539 8.836 16.547 1 82.5 292 THR A CA 1
ATOM 2120 C C . THR A 1 292 ? -8.648 9.883 15.891 1 82.5 292 THR A C 1
ATOM 2122 O O . THR A 1 292 ? -7.453 9.945 16.172 1 82.5 292 THR A O 1
ATOM 2125 N N . TYR A 1 293 ? -9.234 10.586 15.008 1 75.25 293 TYR A N 1
ATOM 2126 C CA . TYR A 1 293 ? -8.484 11.688 14.406 1 75.25 293 TYR A CA 1
ATOM 2127 C C . TYR A 1 293 ? -8.016 12.672 15.477 1 75.25 293 TYR A C 1
ATOM 2129 O O . TYR A 1 293 ? -6.852 13.078 15.492 1 75.25 293 TYR A O 1
ATOM 2137 N N . ASP A 1 294 ? -8.891 13.039 16.375 1 69.69 294 ASP A N 1
ATOM 2138 C CA . ASP A 1 294 ? -8.586 13.984 17.438 1 69.69 294 ASP A CA 1
ATOM 2139 C C . ASP A 1 294 ? -7.484 13.445 18.359 1 69.69 294 ASP A C 1
ATOM 2141 O O . ASP A 1 294 ? -6.605 14.195 18.797 1 69.69 294 ASP A O 1
ATOM 2145 N N . ALA A 1 295 ? -7.535 12.227 18.609 1 75.44 295 ALA A N 1
ATOM 2146 C CA . ALA A 1 295 ? -6.543 11.602 19.469 1 75.44 295 ALA A CA 1
ATOM 2147 C C . ALA A 1 295 ? -5.145 11.711 18.875 1 75.44 295 ALA A C 1
ATOM 2149 O O . ALA A 1 295 ? -4.168 11.93 19.594 1 75.44 295 ALA A O 1
ATOM 2150 N N . VAL A 1 296 ? -5.062 11.625 17.562 1 72.25 296 VAL A N 1
ATOM 2151 C CA . VAL A 1 296 ? -3.771 11.641 16.891 1 72.25 296 VAL A CA 1
ATOM 2152 C C . VAL A 1 296 ? -3.326 13.086 16.656 1 72.25 296 VAL A C 1
ATOM 2154 O O . VAL A 1 296 ? -2.143 13.406 16.797 1 72.25 296 VAL A O 1
ATOM 2157 N N . ALA A 1 297 ? -4.258 13.914 16.234 1 64.25 297 ALA A N 1
ATOM 2158 C CA . ALA A 1 297 ? -3.969 15.32 15.977 1 64.25 297 ALA A CA 1
ATOM 2159 C C . ALA A 1 297 ? -3.453 16.016 17.234 1 64.25 297 ALA A C 1
ATOM 2161 O O . ALA A 1 297 ? -2.582 16.875 17.172 1 64.25 297 ALA A O 1
ATOM 2162 N N . ASP A 1 298 ? -4.004 15.664 18.297 1 57.75 298 ASP A N 1
ATOM 2163 C CA . ASP A 1 298 ? -3.586 16.234 19.578 1 57.75 298 ASP A CA 1
ATOM 2164 C C . ASP A 1 298 ? -2.102 15.977 19.828 1 57.75 298 ASP A C 1
ATOM 2166 O O . ASP A 1 298 ? -1.411 16.828 20.406 1 57.75 298 ASP A O 1
ATOM 2170 N N . ARG A 1 299 ? -1.693 14.898 19.312 1 57.12 299 ARG A N 1
ATOM 2171 C CA . ARG A 1 299 ? -0.286 14.562 19.5 1 57.12 299 ARG A CA 1
ATOM 2172 C C . ARG A 1 299 ? 0.61 15.438 18.625 1 57.12 299 ARG A C 1
ATOM 2174 O O . ARG A 1 299 ? 1.771 15.672 18.969 1 57.12 299 ARG A O 1
ATOM 2181 N N . ARG A 1 300 ? 0.063 15.836 17.531 1 55.16 300 ARG A N 1
ATOM 2182 C CA . ARG A 1 300 ? 0.856 16.625 16.594 1 55.16 300 ARG A CA 1
ATOM 2183 C C . ARG A 1 300 ? 0.961 18.078 17.062 1 55.16 300 ARG A C 1
ATOM 2185 O O . ARG A 1 300 ? 1.8 18.828 16.562 1 55.16 300 ARG A O 1
ATOM 2192 N N . MET A 1 301 ? 0.061 18.469 17.922 1 48.5 301 MET A N 1
ATOM 2193 C CA . MET A 1 301 ? 0.099 19.812 18.469 1 48.5 301 MET A CA 1
ATOM 2194 C C . MET A 1 301 ? 1.213 19.953 19.5 1 48.5 301 MET A C 1
ATOM 2196 O O . MET A 1 301 ? 1.54 18.984 20.203 1 48.5 301 MET A O 1
ATOM 2200 N N . PRO A 1 302 ? 1.978 21.031 19.266 1 45.56 302 PRO A N 1
ATOM 2201 C CA . PRO A 1 302 ? 2.953 21.281 20.328 1 45.56 302 PRO A CA 1
ATOM 2202 C C . PRO A 1 302 ? 2.354 21.156 21.719 1 45.56 302 PRO A C 1
ATOM 2204 O O . PRO A 1 302 ? 1.172 21.453 21.922 1 45.56 302 PRO A O 1
ATOM 2207 N N . ARG A 1 303 ? 3.086 20.359 22.594 1 46.34 303 ARG A N 1
ATOM 2208 C CA . ARG A 1 303 ? 2.68 20.094 23.969 1 46.34 303 ARG A CA 1
ATOM 2209 C C . ARG A 1 303 ? 1.979 21.312 24.578 1 46.34 303 ARG A C 1
ATOM 2211 O O . ARG A 1 303 ? 1.053 21.172 25.375 1 46.34 303 ARG A O 1
ATOM 2218 N N . SER A 1 304 ? 2.488 22.422 24.281 1 44.59 304 SER A N 1
ATOM 2219 C CA . SER A 1 304 ? 1.947 23.641 24.891 1 44.59 304 SER A CA 1
ATOM 2220 C C . SER A 1 304 ? 0.488 23.844 24.484 1 44.59 304 SER A C 1
ATOM 2222 O O . SER A 1 304 ? -0.236 24.594 25.141 1 44.59 304 SER A O 1
ATOM 2224 N N . LEU A 1 305 ? 0.118 23.344 23.469 1 43.91 305 LEU A N 1
ATOM 2225 C CA . LEU A 1 305 ? -1.234 23.578 22.969 1 43.91 305 LEU A CA 1
ATOM 2226 C C . LEU A 1 305 ? -2.123 22.359 23.25 1 43.91 305 LEU A C 1
ATOM 2228 O O . LEU A 1 305 ? -3.277 22.328 22.812 1 43.91 305 LEU A O 1
ATOM 2232 N N . ARG A 1 306 ? -1.529 21.359 23.734 1 47.25 306 ARG A N 1
ATOM 2233 C CA . ARG A 1 306 ? -2.281 20.156 24.047 1 47.25 306 ARG A CA 1
ATOM 2234 C C . ARG A 1 306 ? -3.264 20.406 25.188 1 47.25 306 ARG A C 1
ATOM 2236 O O . ARG A 1 306 ? -2.994 21.219 26.078 1 47.25 306 ARG A O 1
ATOM 2243 N N . LYS A 1 307 ? -4.488 20.188 24.969 1 43.41 307 LYS A N 1
ATOM 2244 C CA . LYS A 1 307 ? -5.457 20.375 26.031 1 43.41 307 LYS A CA 1
ATOM 2245 C C . LYS A 1 307 ? -4.957 19.766 27.344 1 43.41 307 LYS A C 1
ATOM 2247 O O . LYS A 1 307 ? -4.453 18.641 27.359 1 43.41 307 LYS A O 1
ATOM 2252 N N . SER A 1 308 ? -4.488 20.562 28.297 1 36.22 308 SER A N 1
ATOM 2253 C CA . SER A 1 308 ? -4.312 20.062 29.656 1 36.22 308 SER A CA 1
ATOM 2254 C C . SER A 1 308 ? -5.441 19.125 30.062 1 36.22 308 SER A C 1
ATOM 2256 O O . SER A 1 308 ? -6.609 19.391 29.781 1 36.22 308 SER A O 1
ATOM 2258 N N . PRO A 1 309 ? -5.02 17.891 30.5 1 35.94 309 PRO A N 1
ATOM 2259 C CA . PRO A 1 309 ? -6.133 17.125 31.062 1 35.94 309 PRO A CA 1
ATOM 2260 C C . PRO A 1 309 ? -7.047 17.984 31.953 1 35.94 309 PRO A C 1
ATOM 2262 O O . PRO A 1 309 ? -6.598 18.969 32.531 1 35.94 309 PRO A O 1
ATOM 2265 N N . MET B 1 1 ? -50.844 57.5 -25.875 1 28.38 1 MET B N 1
ATOM 2266 C CA . MET B 1 1 ? -50.938 56.438 -24.875 1 28.38 1 MET B CA 1
ATOM 2267 C C . MET B 1 1 ? -49.688 55.562 -24.953 1 28.38 1 MET B C 1
ATOM 2269 O O . MET B 1 1 ? -49.5 54.812 -25.922 1 28.38 1 MET B O 1
ATOM 2273 N N . THR B 1 2 ? -48.531 56.094 -24.453 1 30.27 2 THR B N 1
ATOM 2274 C CA . THR B 1 2 ? -47.094 55.781 -24.422 1 30.27 2 THR B CA 1
ATOM 2275 C C . THR B 1 2 ? -46.812 54.531 -23.594 1 30.27 2 THR B C 1
ATOM 2277 O O . THR B 1 2 ? -47.156 54.469 -22.406 1 30.27 2 THR B O 1
ATOM 2280 N N . ASP B 1 3 ? -46.938 53.344 -24.219 1 28.36 3 ASP B N 1
ATOM 2281 C CA . ASP B 1 3 ? -46.75 52.031 -23.609 1 28.36 3 ASP B CA 1
ATOM 2282 C C . ASP B 1 3 ? -45.344 51.875 -23.047 1 28.36 3 ASP B C 1
ATOM 2284 O O . ASP B 1 3 ? -44.344 52 -23.766 1 28.36 3 ASP B O 1
ATOM 2288 N N . ALA B 1 4 ? -45.125 52.281 -21.781 1 24.28 4 ALA B N 1
ATOM 2289 C CA . ALA B 1 4 ? -43.906 52.125 -21.016 1 24.28 4 ALA B CA 1
ATOM 2290 C C . ALA B 1 4 ? -43.562 50.625 -20.891 1 24.28 4 ALA B C 1
ATOM 2292 O O . ALA B 1 4 ? -44.312 49.844 -20.328 1 24.28 4 ALA B O 1
ATOM 2293 N N . ALA B 1 5 ? -42.781 50.156 -21.906 1 29.91 5 ALA B N 1
ATOM 2294 C CA . ALA B 1 5 ? -42.156 48.844 -21.875 1 29.91 5 ALA B CA 1
ATOM 2295 C C . ALA B 1 5 ? -41.406 48.625 -20.562 1 29.91 5 ALA B C 1
ATOM 2297 O O . ALA B 1 5 ? -40.531 49.406 -20.188 1 29.91 5 ALA B O 1
ATOM 2298 N N . HIS B 1 6 ? -42.062 48.094 -19.484 1 28.45 6 HIS B N 1
ATOM 2299 C CA . HIS B 1 6 ? -41.5 47.688 -18.219 1 28.45 6 HIS B CA 1
ATOM 2300 C C . HIS B 1 6 ? -40.312 46.719 -18.438 1 28.45 6 HIS B C 1
ATOM 2302 O O . HIS B 1 6 ? -40.5 45.656 -19.062 1 28.45 6 HIS B O 1
ATOM 2308 N N . SER B 1 7 ? -39.094 47.219 -18.656 1 28.66 7 SER B N 1
ATOM 2309 C CA . SER B 1 7 ? -37.844 46.438 -18.703 1 28.66 7 SER B CA 1
ATOM 2310 C C . SER B 1 7 ? -37.656 45.625 -17.422 1 28.66 7 SER B C 1
ATOM 2312 O O . SER B 1 7 ? -37.594 46.188 -16.328 1 28.66 7 SER B O 1
ATOM 2314 N N . ASP B 1 8 ? -38.281 44.438 -17.297 1 29.23 8 ASP B N 1
ATOM 2315 C CA . ASP B 1 8 ? -38.031 43.469 -16.234 1 29.23 8 ASP B CA 1
ATOM 2316 C C . ASP B 1 8 ? -36.531 43.156 -16.125 1 29.23 8 ASP B C 1
ATOM 2318 O O . ASP B 1 8 ? -35.969 42.594 -17.062 1 29.23 8 ASP B O 1
ATOM 2322 N N . SER B 1 9 ? -35.688 44.031 -15.539 1 27.7 9 SER B N 1
ATOM 2323 C CA . SER B 1 9 ? -34.312 43.688 -15.172 1 27.7 9 SER B CA 1
ATOM 2324 C C . SER B 1 9 ? -34.281 42.438 -14.289 1 27.7 9 SER B C 1
ATOM 2326 O O . SER B 1 9 ? -34.75 42.469 -13.141 1 27.7 9 SER B O 1
ATOM 2328 N N . THR B 1 10 ? -34.531 41.25 -14.812 1 30.8 10 THR B N 1
ATOM 2329 C CA . THR B 1 10 ? -34.312 40.031 -14.016 1 30.8 10 THR B CA 1
ATOM 2330 C C . THR B 1 10 ? -32.906 40.062 -13.43 1 30.8 10 THR B C 1
ATOM 2332 O O . THR B 1 10 ? -31.922 40.281 -14.141 1 30.8 10 THR B O 1
ATOM 2335 N N . LYS B 1 11 ? -32.75 40.344 -12.109 1 30.81 11 LYS B N 1
ATOM 2336 C CA . LYS B 1 11 ? -31.594 40.281 -11.203 1 30.81 11 LYS B CA 1
ATOM 2337 C C . LYS B 1 11 ? -30.859 38.938 -11.344 1 30.81 11 LYS B C 1
ATOM 2339 O O . LYS B 1 11 ? -31.453 37.875 -11.164 1 30.81 11 LYS B O 1
ATOM 2344 N N . GLY B 1 12 ? -29.891 38.906 -12.25 1 27.03 12 GLY B N 1
ATOM 2345 C CA . GLY B 1 12 ? -28.969 37.781 -12.289 1 27.03 12 GLY B CA 1
ATOM 2346 C C . GLY B 1 12 ? -28.422 37.406 -10.922 1 27.03 12 GLY B C 1
ATOM 2347 O O . GLY B 1 12 ? -27.922 38.25 -10.195 1 27.03 12 GLY B O 1
ATOM 2348 N N . GLY B 1 13 ? -29.109 36.562 -10.172 1 29.98 13 GLY B N 1
ATOM 2349 C CA . GLY B 1 13 ? -28.562 35.969 -8.953 1 29.98 13 GLY B CA 1
ATOM 2350 C C . GLY B 1 13 ? -27.094 35.594 -9.078 1 29.98 13 GLY B C 1
ATOM 2351 O O . GLY B 1 13 ? -26.734 34.781 -9.914 1 29.98 13 GLY B O 1
ATOM 2352 N N . GLY B 1 14 ? -26.234 36.531 -8.969 1 28.73 14 GLY B N 1
ATOM 2353 C CA . GLY B 1 14 ? -24.797 36.281 -8.93 1 28.73 14 GLY B CA 1
ATOM 2354 C C . GLY B 1 14 ? -24.438 35.062 -8.102 1 28.73 14 GLY B C 1
ATOM 2355 O O . GLY B 1 14 ? -24.891 34.906 -6.969 1 28.73 14 GLY B O 1
ATOM 2356 N N . ARG B 1 15 ? -24.266 33.938 -8.727 1 30.78 15 ARG B N 1
ATOM 2357 C CA . ARG B 1 15 ? -23.672 32.781 -8.055 1 30.78 15 ARG B CA 1
ATOM 2358 C C . ARG B 1 15 ? -22.5 33.219 -7.176 1 30.78 15 ARG B C 1
ATOM 2360 O O . ARG B 1 15 ? -21.609 33.938 -7.621 1 30.78 15 ARG B O 1
ATOM 2367 N N . VAL B 1 16 ? -22.703 33.344 -5.938 1 31.81 16 VAL B N 1
ATOM 2368 C CA . VAL B 1 16 ? -21.609 33.5 -4.992 1 31.81 16 VAL B CA 1
ATOM 2369 C C . VAL B 1 16 ? -20.422 32.625 -5.418 1 31.81 16 VAL B C 1
ATOM 2371 O O . VAL B 1 16 ? -20.609 31.469 -5.75 1 31.81 16 VAL B O 1
ATOM 2374 N N . PRO B 1 17 ? -19.453 33.094 -6.062 1 32.34 17 PRO B N 1
ATOM 2375 C CA . PRO B 1 17 ? -18.297 32.25 -6.328 1 32.34 17 PRO B CA 1
ATOM 2376 C C . PRO B 1 17 ? -18.016 31.25 -5.207 1 32.34 17 PRO B C 1
ATOM 2378 O O . PRO B 1 17 ? -17.984 31.625 -4.031 1 32.34 17 PRO B O 1
ATOM 2381 N N . GLY B 1 18 ? -18.641 30.047 -5.281 1 33.69 18 GLY B N 1
ATOM 2382 C CA . GLY B 1 18 ? -18.422 28.953 -4.34 1 33.69 18 GLY B CA 1
ATOM 2383 C C . GLY B 1 18 ? -16.984 28.875 -3.838 1 33.69 18 GLY B C 1
ATOM 2384 O O . GLY B 1 18 ? -16.062 29.328 -4.512 1 33.69 18 GLY B O 1
ATOM 2385 N N . GLY B 1 19 ? -16.75 29.172 -2.582 1 38 19 GLY B N 1
ATOM 2386 C CA . GLY B 1 19 ? -15.445 28.922 -1.994 1 38 19 GLY B CA 1
ATOM 2387 C C . GLY B 1 19 ? -14.711 27.766 -2.658 1 38 19 GLY B C 1
ATOM 2388 O O . GLY B 1 19 ? -15.289 27.031 -3.463 1 38 19 GLY B O 1
ATOM 2389 N N . PRO B 1 20 ? -13.508 27.781 -2.684 1 38 20 PRO B N 1
ATOM 2390 C CA . PRO B 1 20 ? -12.867 26.641 -3.338 1 38 20 PRO B CA 1
ATOM 2391 C C . PRO B 1 20 ? -13.562 25.312 -3.027 1 38 20 PRO B C 1
ATOM 2393 O O . PRO B 1 20 ? -13.938 25.062 -1.881 1 38 20 PRO B O 1
ATOM 2396 N N . GLU B 1 21 ? -14.469 24.844 -3.773 1 40.5 21 GLU B N 1
ATOM 2397 C CA . GLU B 1 21 ? -15.461 23.766 -3.824 1 40.5 21 GLU B CA 1
ATOM 2398 C C . GLU B 1 21 ? -15 22.547 -3.041 1 40.5 21 GLU B C 1
ATOM 2400 O O . GLU B 1 21 ? -15.82 21.766 -2.545 1 40.5 21 GLU B O 1
ATOM 2405 N N . GLY B 1 22 ? -13.664 22.203 -2.943 1 44.22 22 GLY B N 1
ATOM 2406 C CA . GLY B 1 22 ? -13.336 20.797 -2.73 1 44.22 22 GLY B CA 1
ATOM 2407 C C . GLY B 1 22 ? -13.086 20.469 -1.274 1 44.22 22 GLY B C 1
ATOM 2408 O O . GLY B 1 22 ? -13.609 19.469 -0.765 1 44.22 22 GLY B O 1
ATOM 2409 N N . ASP B 1 23 ? -12.055 21.031 -0.55 1 50.16 23 ASP B N 1
ATOM 2410 C CA . ASP B 1 23 ? -11.648 20.531 0.762 1 50.16 23 ASP B CA 1
ATOM 2411 C C . ASP B 1 23 ? -12.5 21.141 1.868 1 50.16 23 ASP B C 1
ATOM 2413 O O . ASP B 1 23 ? -12.805 22.344 1.832 1 50.16 23 ASP B O 1
ATOM 2417 N N . ASP B 1 24 ? -13.125 20.234 2.631 1 61.22 24 ASP B N 1
ATOM 2418 C CA . ASP B 1 24 ? -13.812 20.781 3.801 1 61.22 24 ASP B CA 1
ATOM 2419 C C . ASP B 1 24 ? -12.859 21.594 4.672 1 61.22 24 ASP B C 1
ATOM 2421 O O . ASP B 1 24 ? -11.641 21.406 4.605 1 61.22 24 ASP B O 1
ATOM 2425 N N . VAL B 1 25 ? -13.297 22.609 5.215 1 69.81 25 VAL B N 1
ATOM 2426 C CA . VAL B 1 25 ? -12.562 23.594 6.008 1 69.81 25 VAL B CA 1
ATOM 2427 C C . VAL B 1 25 ? -11.68 22.875 7.027 1 69.81 25 VAL B C 1
ATOM 2429 O O . VAL B 1 25 ? -10.547 23.297 7.281 1 69.81 25 VAL B O 1
ATOM 2432 N N . ARG B 1 26 ? -12.234 21.797 7.496 1 66.62 26 ARG B N 1
ATOM 2433 C CA . ARG B 1 26 ? -11.492 21.078 8.516 1 66.62 26 ARG B CA 1
ATOM 2434 C C . ARG B 1 26 ? -10.227 20.453 7.93 1 66.62 26 ARG B C 1
ATOM 2436 O O . ARG B 1 26 ? -9.156 20.5 8.547 1 66.62 26 ARG B O 1
ATOM 2443 N N . THR B 1 27 ? -10.438 19.984 6.801 1 61.5 27 THR B N 1
ATOM 2444 C CA . THR B 1 27 ? -9.305 19.391 6.098 1 61.5 27 THR B CA 1
ATOM 2445 C C . THR B 1 27 ? -8.242 20.438 5.801 1 61.5 27 THR B C 1
ATOM 2447 O O . THR B 1 27 ? -7.047 20.188 5.996 1 61.5 27 THR B O 1
ATOM 2450 N N . ARG B 1 28 ? -8.68 21.484 5.426 1 70.25 28 ARG B N 1
ATOM 2451 C CA . ARG B 1 28 ? -7.77 22.578 5.121 1 70.25 28 ARG B CA 1
ATOM 2452 C C . ARG B 1 28 ? -7.047 23.062 6.375 1 70.25 28 ARG B C 1
ATOM 2454 O O . ARG B 1 28 ? -5.855 23.375 6.336 1 70.25 28 ARG B O 1
ATOM 2461 N N . LEU B 1 29 ? -7.773 23.047 7.422 1 72.88 29 LEU B N 1
ATOM 2462 C CA . LEU B 1 29 ? -7.211 23.484 8.695 1 72.88 29 LEU B CA 1
ATOM 2463 C C . LEU B 1 29 ? -6.09 22.562 9.141 1 72.88 29 LEU B C 1
ATOM 2465 O O . LEU B 1 29 ? -5.004 23.016 9.5 1 72.88 29 LEU B O 1
ATOM 2469 N N . LEU B 1 30 ? -6.391 21.359 9.039 1 65.56 30 LEU B N 1
ATOM 2470 C CA . LEU B 1 30 ? -5.414 20.375 9.484 1 65.56 30 LEU B CA 1
ATOM 2471 C C . LEU B 1 30 ? -4.164 20.422 8.617 1 65.56 30 LEU B C 1
ATOM 2473 O O . LEU B 1 30 ? -3.043 20.312 9.125 1 65.56 30 LEU B O 1
ATOM 2477 N N . GLY B 1 31 ? -4.383 20.562 7.355 1 62.72 31 GLY B N 1
ATOM 2478 C CA . GLY B 1 31 ? -3.27 20.672 6.43 1 62.72 31 GLY B CA 1
ATOM 2479 C C . GLY B 1 31 ? -2.424 21.906 6.645 1 62.72 31 GLY B C 1
ATOM 2480 O O . GLY B 1 31 ? -1.237 21.922 6.312 1 62.72 31 GLY B O 1
ATOM 2481 N N . ALA B 1 32 ? -3.025 22.875 7.18 1 69.94 32 ALA B N 1
ATOM 2482 C CA . ALA B 1 32 ? -2.373 24.172 7.316 1 69.94 32 ALA B CA 1
ATOM 2483 C C . ALA B 1 32 ? -1.656 24.281 8.664 1 69.94 32 ALA B C 1
ATOM 2485 O O . ALA B 1 32 ? -0.797 25.156 8.844 1 69.94 32 ALA B O 1
ATOM 2486 N N . LEU B 1 33 ? -1.862 23.328 9.547 1 71.06 33 LEU B N 1
ATOM 2487 C CA . LEU B 1 33 ? -1.426 23.438 10.93 1 71.06 33 LEU B CA 1
ATOM 2488 C C . LEU B 1 33 ? 0.085 23.641 11.008 1 71.06 33 LEU B C 1
ATOM 2490 O O . LEU B 1 33 ? 0.566 24.516 11.727 1 71.06 33 LEU B O 1
ATOM 2494 N N . PRO B 1 34 ? 0.862 22.938 10.133 1 60 34 PRO B N 1
ATOM 2495 C CA . PRO B 1 34 ? 2.316 23.047 10.273 1 60 34 PRO B CA 1
ATOM 2496 C C . PRO B 1 34 ? 2.848 24.406 9.844 1 60 34 PRO B C 1
ATOM 2498 O O . PRO B 1 34 ? 3.965 24.797 10.203 1 60 34 PRO B O 1
ATOM 2501 N N . ARG B 1 35 ? 2.045 25.094 9.164 1 66.56 35 ARG B N 1
ATOM 2502 C CA . ARG B 1 35 ? 2.529 26.359 8.602 1 66.56 35 ARG B CA 1
ATOM 2503 C C . ARG B 1 35 ? 1.89 27.547 9.297 1 66.56 35 ARG B C 1
ATOM 2505 O O . ARG B 1 35 ? 2.152 28.703 8.938 1 66.56 35 ARG B O 1
ATOM 2512 N N . LEU B 1 36 ? 1.103 27.281 10.281 1 77.5 36 LEU B N 1
ATOM 2513 C CA . LEU B 1 36 ? 0.361 28.359 10.906 1 77.5 36 LEU B CA 1
ATOM 2514 C C . LEU B 1 36 ? 1.201 29.047 11.984 1 77.5 36 LEU B C 1
ATOM 2516 O O . LEU B 1 36 ? 2 28.391 12.656 1 77.5 36 LEU B O 1
ATOM 2520 N N . THR B 1 37 ? 1.161 30.375 11.992 1 78.56 37 THR B N 1
ATOM 2521 C CA . THR B 1 37 ? 1.729 31.141 13.102 1 78.56 37 THR B CA 1
ATOM 2522 C C . THR B 1 37 ? 1.044 30.781 14.414 1 78.56 37 THR B C 1
ATOM 2524 O O . THR B 1 37 ? -0.026 30.172 14.414 1 78.56 37 THR B O 1
ATOM 2527 N N . PRO B 1 38 ? 1.733 31.094 15.5 1 80.94 38 PRO B N 1
ATOM 2528 C CA . PRO B 1 38 ? 1.087 30.844 16.781 1 80.94 38 PRO B CA 1
ATOM 2529 C C . PRO B 1 38 ? -0.323 31.422 16.859 1 80.94 38 PRO B C 1
ATOM 2531 O O . PRO B 1 38 ? -1.229 30.781 17.406 1 80.94 38 PRO B O 1
ATOM 2534 N N . ALA B 1 39 ? -0.483 32.594 16.359 1 85.5 39 ALA B N 1
ATOM 2535 C CA . ALA B 1 39 ? -1.804 33.219 16.328 1 85.5 39 ALA B CA 1
ATOM 2536 C C . ALA B 1 39 ? -2.77 32.406 15.461 1 85.5 39 ALA B C 1
ATOM 2538 O O . ALA B 1 39 ? -3.92 32.188 15.844 1 85.5 39 ALA B O 1
ATOM 2539 N N . GLY B 1 40 ? -2.225 31.984 14.281 1 87.06 40 GLY B N 1
ATOM 2540 C CA . GLY B 1 40 ? -3.029 31.156 13.406 1 87.06 40 GLY B CA 1
ATOM 2541 C C . GLY B 1 40 ? -3.426 29.828 14.031 1 87.06 40 GLY B C 1
ATOM 2542 O O . GLY B 1 40 ? -4.551 29.359 13.852 1 87.06 40 GLY B O 1
ATOM 2543 N N . LEU B 1 41 ? -2.559 29.328 14.781 1 82.94 41 LEU B N 1
ATOM 2544 C CA . LEU B 1 41 ? -2.818 28.062 15.461 1 82.94 41 LEU B CA 1
ATOM 2545 C C . LEU B 1 41 ? -3.93 28.219 16.5 1 82.94 41 LEU B C 1
ATOM 2547 O O . LEU B 1 41 ? -4.762 27.328 16.656 1 82.94 41 LEU B O 1
ATOM 2551 N N . ARG B 1 42 ? -3.924 29.312 17.172 1 84.81 42 ARG B N 1
ATOM 2552 C CA . ARG B 1 42 ? -4.992 29.547 18.141 1 84.81 42 ARG B CA 1
ATOM 2553 C C . ARG B 1 42 ? -6.348 29.641 17.438 1 84.81 42 ARG B C 1
ATOM 2555 O O . ARG B 1 42 ? -7.336 29.078 17.922 1 84.81 42 ARG B O 1
ATOM 2562 N N . VAL B 1 43 ? -6.348 30.25 16.281 1 89 43 VAL B N 1
ATOM 2563 C CA . VAL B 1 43 ? -7.582 30.359 15.516 1 89 43 VAL B CA 1
ATOM 2564 C C . VAL B 1 43 ? -8.008 28.969 15.039 1 89 43 VAL B C 1
ATOM 2566 O O . VAL B 1 43 ? -9.18 28.594 15.164 1 89 43 VAL B O 1
ATOM 2569 N N . ALA B 1 44 ? -7.027 28.297 14.57 1 82.81 44 ALA B N 1
ATOM 2570 C CA . ALA B 1 44 ? -7.293 26.953 14.062 1 82.81 44 ALA B CA 1
ATOM 2571 C C . ALA B 1 44 ? -7.871 26.062 15.164 1 82.81 44 ALA B C 1
ATOM 2573 O O . ALA B 1 44 ? -8.773 25.25 14.906 1 82.81 44 ALA B O 1
ATOM 2574 N N . ARG B 1 45 ? -7.395 26.25 16.297 1 78.06 45 ARG B N 1
ATOM 2575 C CA . ARG B 1 45 ? -7.871 25.453 17.438 1 78.06 45 ARG B CA 1
ATOM 2576 C C . ARG B 1 45 ? -9.336 25.766 17.734 1 78.06 45 ARG B C 1
ATOM 2578 O O . ARG B 1 45 ? -10.125 24.859 17.984 1 78.06 45 ARG B O 1
ATOM 2585 N N . VAL B 1 46 ? -9.641 26.984 17.75 1 80.44 46 VAL B N 1
ATOM 2586 C CA . VAL B 1 46 ? -11.016 27.391 18.016 1 80.44 46 VAL B CA 1
ATOM 2587 C C . VAL B 1 46 ? -11.945 26.797 16.969 1 80.44 46 VAL B C 1
ATOM 2589 O O . VAL B 1 46 ? -13.016 26.281 17.281 1 80.44 46 VAL B O 1
ATOM 2592 N N . ILE B 1 47 ? -11.438 26.828 15.742 1 80.94 47 ILE B N 1
ATOM 2593 C CA . ILE B 1 47 ? -12.234 26.312 14.633 1 80.94 47 ILE B CA 1
ATOM 2594 C C . ILE B 1 47 ? -12.367 24.797 14.75 1 80.94 47 ILE B C 1
ATOM 2596 O O . ILE B 1 47 ? -13.461 24.25 14.594 1 80.94 47 ILE B O 1
ATOM 2600 N N . ARG B 1 48 ? -11.242 24.266 15.047 1 71.75 48 ARG B N 1
ATOM 2601 C CA . ARG B 1 48 ? -11.195 22.812 15.156 1 71.75 48 ARG B CA 1
ATOM 2602 C C . ARG B 1 48 ? -12.109 22.328 16.281 1 71.75 48 ARG B C 1
ATOM 2604 O O . ARG B 1 48 ? -12.82 21.328 16.125 1 71.75 48 ARG B O 1
ATOM 2611 N N . ASP B 1 49 ? -12.117 22.953 17.359 1 67.75 49 ASP B N 1
ATOM 2612 C CA . ASP B 1 49 ? -12.852 22.547 18.562 1 67.75 49 ASP B CA 1
ATOM 2613 C C . ASP B 1 49 ? -14.352 22.703 18.359 1 67.75 49 ASP B C 1
ATOM 2615 O O . ASP B 1 49 ? -15.141 21.953 18.938 1 67.75 49 ASP B O 1
ATOM 2619 N N . ASP B 1 50 ? -14.766 23.688 17.625 1 68.5 50 ASP B N 1
ATOM 2620 C CA . ASP B 1 50 ? -16.188 23.953 17.422 1 68.5 50 ASP B CA 1
ATOM 2621 C C . ASP B 1 50 ? -16.438 24.625 16.062 1 68.5 50 ASP B C 1
ATOM 2623 O O . ASP B 1 50 ? -16.734 25.828 16.016 1 68.5 50 ASP B O 1
ATOM 2627 N N . PRO B 1 51 ? -16.328 23.719 15.039 1 71.69 51 PRO B N 1
ATOM 2628 C CA . PRO B 1 51 ? -16.531 24.312 13.711 1 71.69 51 PRO B CA 1
ATOM 2629 C C . PRO B 1 51 ? -17.891 24.984 13.562 1 71.69 51 PRO B C 1
ATOM 2631 O O . PRO B 1 51 ? -18 26.062 12.953 1 71.69 51 PRO B O 1
ATOM 2634 N N . SER B 1 52 ? -18.891 24.328 14.094 1 69.81 52 SER B N 1
ATOM 2635 C CA . SER B 1 52 ? -20.234 24.875 13.992 1 69.81 52 SER B CA 1
ATOM 2636 C C . SER B 1 52 ? -20.328 26.219 14.727 1 69.81 52 SER B C 1
ATOM 2638 O O . SER B 1 52 ? -20.938 27.172 14.219 1 69.81 52 SER B O 1
ATOM 2640 N N . GLY B 1 53 ? -19.797 26.219 15.961 1 76.31 53 GLY B N 1
ATOM 2641 C CA . GLY B 1 53 ? -19.766 27.469 16.703 1 76.31 53 GLY B CA 1
ATOM 2642 C C . GLY B 1 53 ? -18.953 28.562 16.016 1 76.31 53 GLY B C 1
ATOM 2643 O O . GLY B 1 53 ? -19.391 29.719 15.961 1 76.31 53 GLY B O 1
ATOM 2644 N N . ALA B 1 54 ? -17.812 28.141 15.43 1 84.12 54 ALA B N 1
ATOM 2645 C CA . ALA B 1 54 ? -16.938 29.094 14.75 1 84.12 54 ALA B CA 1
ATOM 2646 C C . ALA B 1 54 ? -17.656 29.719 13.547 1 84.12 54 ALA B C 1
ATOM 2648 O O . ALA B 1 54 ? -17.453 30.891 13.242 1 84.12 54 ALA B O 1
ATOM 2649 N N . ALA B 1 55 ? -18.5 28.938 12.953 1 80.12 55 ALA B N 1
ATOM 2650 C CA . ALA B 1 55 ? -19.219 29.391 11.766 1 80.12 55 ALA B CA 1
ATOM 2651 C C . ALA B 1 55 ? -20.203 30.516 12.117 1 80.12 55 ALA B C 1
ATOM 2653 O O . ALA B 1 55 ? -20.656 31.234 11.234 1 80.12 55 ALA B O 1
ATOM 2654 N N . GLN B 1 56 ? -20.547 30.578 13.352 1 79.88 56 GLN B N 1
ATOM 2655 C CA . GLN B 1 56 ? -21.531 31.578 13.781 1 79.88 56 GLN B CA 1
ATOM 2656 C C . GLN B 1 56 ? -20.844 32.844 14.273 1 79.88 56 GLN B C 1
ATOM 2658 O O . GLN B 1 56 ? -21.516 33.844 14.609 1 79.88 56 GLN B O 1
ATOM 2663 N N . LEU B 1 57 ? -19.547 32.844 14.328 1 84.69 57 LEU B N 1
ATOM 2664 C CA . LEU B 1 57 ? -18.812 33.938 14.891 1 84.69 57 LEU B CA 1
ATOM 2665 C C . LEU B 1 57 ? -18.438 34.969 13.805 1 84.69 57 LEU B C 1
ATOM 2667 O O . LEU B 1 57 ? -18.203 34.562 12.656 1 84.69 57 LEU B O 1
ATOM 2671 N N . THR B 1 58 ? -18.578 36.281 14.148 1 86.75 58 THR B N 1
ATOM 2672 C CA . THR B 1 58 ? -17.922 37.281 13.312 1 86.75 58 THR B CA 1
ATOM 2673 C C . THR B 1 58 ? -16.406 37.156 13.383 1 86.75 58 THR B C 1
ATOM 2675 O O . THR B 1 58 ? -15.883 36.438 14.242 1 86.75 58 THR B O 1
ATOM 2678 N N . VAL B 1 59 ? -15.766 37.875 12.414 1 92.44 59 VAL B N 1
ATOM 2679 C CA . VAL B 1 59 ? -14.305 37.812 12.383 1 92.44 59 VAL B CA 1
ATOM 2680 C C . VAL B 1 59 ? -13.742 38.344 13.703 1 92.44 59 VAL B C 1
ATOM 2682 O O . VAL B 1 59 ? -12.766 37.812 14.227 1 92.44 59 VAL B O 1
ATOM 2685 N N . SER B 1 60 ? -14.352 39.375 14.297 1 91.12 60 SER B N 1
ATOM 2686 C CA . SER B 1 60 ? -13.922 39.969 15.555 1 91.12 60 SER B CA 1
ATOM 2687 C C . SER B 1 60 ? -14.148 39 16.719 1 91.12 60 SER B C 1
ATOM 2689 O O . SER B 1 60 ? -13.297 38.875 17.609 1 91.12 60 SER B O 1
ATOM 2691 N N . GLU B 1 61 ? -15.258 38.312 16.734 1 89.88 61 GLU B N 1
ATOM 2692 C CA . GLU B 1 61 ? -15.578 37.344 17.797 1 89.88 61 GLU B CA 1
ATOM 2693 C C . GLU B 1 61 ? -14.633 36.156 17.766 1 89.88 61 GLU B C 1
ATOM 2695 O O . GLU B 1 61 ? -14.188 35.688 18.812 1 89.88 61 GLU B O 1
ATOM 2700 N N . LEU B 1 62 ? -14.367 35.656 16.5 1 92.25 62 LEU B N 1
ATOM 2701 C CA . LEU B 1 62 ? -13.438 34.531 16.375 1 92.25 62 LEU B CA 1
ATOM 2702 C C . LEU B 1 62 ? -12.039 34.938 16.812 1 92.25 62 LEU B C 1
ATOM 2704 O O . LEU B 1 62 ? -11.352 34.188 17.5 1 92.25 62 LEU B O 1
ATOM 2708 N N . ALA B 1 63 ? -11.625 36.156 16.484 1 93.56 63 ALA B N 1
ATOM 2709 C CA . ALA B 1 63 ? -10.336 36.688 16.922 1 93.56 63 ALA B CA 1
ATOM 2710 C C . ALA B 1 63 ? -10.25 36.75 18.438 1 93.56 63 ALA B C 1
ATOM 2712 O O . ALA B 1 63 ? -9.242 36.375 19.031 1 93.56 63 ALA B O 1
ATOM 2713 N N . GLU B 1 64 ? -11.328 37.188 19.031 1 91.44 64 GLU B N 1
ATOM 2714 C CA . GLU B 1 64 ? -11.383 37.312 20.484 1 91.44 64 GLU B CA 1
ATOM 2715 C C . GLU B 1 64 ? -11.297 35.938 21.156 1 91.44 64 GLU B C 1
ATOM 2717 O O . GLU B 1 64 ? -10.539 35.75 22.109 1 91.44 64 GLU B O 1
ATOM 2722 N N . ARG B 1 65 ? -12.062 35 20.609 1 88 65 ARG B N 1
ATOM 2723 C CA . ARG B 1 65 ? -12.094 33.656 21.172 1 88 65 ARG B CA 1
ATOM 2724 C C . ARG B 1 65 ? -10.734 32.969 21.062 1 88 65 ARG B C 1
ATOM 2726 O O . ARG B 1 65 ? -10.344 32.188 21.922 1 88 65 ARG B O 1
ATOM 2733 N N . ALA B 1 66 ? -10.055 33.375 20.031 1 90.75 66 ALA B N 1
ATOM 2734 C CA . ALA B 1 66 ? -8.75 32.781 19.781 1 90.75 66 ALA B CA 1
ATOM 2735 C C . ALA B 1 66 ? -7.629 33.625 20.375 1 90.75 66 ALA B C 1
ATOM 2737 O O . ALA B 1 66 ? -6.449 33.312 20.203 1 90.75 66 ALA B O 1
ATOM 2738 N N . ALA B 1 67 ? -7.977 34.656 21.047 1 89.62 67 ALA B N 1
ATOM 2739 C CA . ALA B 1 67 ? -7.02 35.594 21.641 1 89.62 67 ALA B CA 1
ATOM 2740 C C . ALA B 1 67 ? -5.988 36.062 20.625 1 89.62 67 ALA B C 1
ATOM 2742 O O . ALA B 1 67 ? -4.785 36 20.859 1 89.62 67 ALA B O 1
ATOM 2743 N N . THR B 1 68 ? -6.461 36.469 19.531 1 92.12 68 THR B N 1
ATOM 2744 C CA . THR B 1 68 ? -5.598 36.969 18.453 1 92.12 68 THR B CA 1
ATOM 2745 C C . THR B 1 68 ? -6.258 38.156 17.734 1 92.12 68 THR B C 1
ATOM 2747 O O . THR B 1 68 ? -7.273 38.688 18.188 1 92.12 68 THR B O 1
ATOM 2750 N N . SER B 1 69 ? -5.645 38.688 16.703 1 92.56 69 SER B N 1
ATOM 2751 C CA . SER B 1 69 ? -6.148 39.812 15.938 1 92.56 69 SER B CA 1
ATOM 2752 C C . SER B 1 69 ? -7.047 39.344 14.797 1 92.56 69 SER B C 1
ATOM 2754 O O . SER B 1 69 ? -6.973 38.219 14.359 1 92.56 69 SER B O 1
ATOM 2756 N N . THR B 1 70 ? -7.957 40.312 14.414 1 93.12 70 THR B N 1
ATOM 2757 C CA . THR B 1 70 ? -8.773 40.031 13.242 1 93.12 70 THR B CA 1
ATOM 2758 C C . THR B 1 70 ? -7.898 39.781 12.016 1 93.12 70 THR B C 1
ATOM 2760 O O . THR B 1 70 ? -8.242 38.969 11.164 1 93.12 70 THR B O 1
ATOM 2763 N N . SER B 1 71 ? -6.73 40.406 11.992 1 93.19 71 SER B N 1
ATOM 2764 C CA . SER B 1 71 ? -5.789 40.219 10.898 1 93.19 71 SER B CA 1
ATOM 2765 C C . SER B 1 71 ? -5.273 38.781 10.891 1 93.19 71 SER B C 1
ATOM 2767 O O . SER B 1 71 ? -5.102 38.188 9.82 1 93.19 71 SER B O 1
ATOM 2769 N N . ALA B 1 72 ? -5.031 38.25 12.016 1 92.69 72 ALA B N 1
ATOM 2770 C CA . ALA B 1 72 ? -4.578 36.844 12.125 1 92.69 72 ALA B CA 1
ATOM 2771 C C . ALA B 1 72 ? -5.645 35.875 11.609 1 92.69 72 ALA B C 1
ATOM 2773 O O . ALA B 1 72 ? -5.324 34.875 10.977 1 92.69 72 ALA B O 1
ATOM 2774 N N . VAL B 1 73 ? -6.941 36.125 11.852 1 94.19 73 VAL B N 1
ATOM 2775 C CA . VAL B 1 73 ? -8.047 35.312 11.375 1 94.19 73 VAL B CA 1
ATOM 2776 C C . VAL B 1 73 ? -8.109 35.344 9.852 1 94.19 73 VAL B C 1
ATOM 2778 O O . VAL B 1 73 ? -8.25 34.312 9.188 1 94.19 73 VAL B O 1
ATOM 2781 N N . VAL B 1 74 ? -8 36.531 9.391 1 92.88 74 VAL B N 1
ATOM 2782 C CA . VAL B 1 74 ? -8.047 36.719 7.941 1 92.88 74 VAL B CA 1
ATOM 2783 C C . VAL B 1 74 ? -6.852 36.031 7.289 1 92.88 74 VAL B C 1
ATOM 2785 O O . VAL B 1 74 ? -6.988 35.375 6.242 1 92.88 74 VAL B O 1
ATOM 2788 N N . ARG B 1 75 ? -5.695 36.125 7.867 1 89.5 75 ARG B N 1
ATOM 2789 C CA . ARG B 1 75 ? -4.508 35.438 7.348 1 89.5 75 ARG B CA 1
ATOM 2790 C C . ARG B 1 75 ? -4.684 33.938 7.352 1 89.5 75 ARG B C 1
ATOM 2792 O O . ARG B 1 75 ? -4.25 33.25 6.422 1 89.5 75 ARG B O 1
ATOM 2799 N N . LEU B 1 76 ? -5.223 33.469 8.453 1 90.19 76 LEU B N 1
ATOM 2800 C CA . LEU B 1 76 ? -5.516 32.031 8.477 1 90.19 76 LEU B CA 1
ATOM 2801 C C . LEU B 1 76 ? -6.449 31.656 7.336 1 90.19 76 LEU B C 1
ATOM 2803 O O . LEU B 1 76 ? -6.23 30.641 6.66 1 90.19 76 LEU B O 1
ATOM 2807 N N . ALA B 1 77 ? -7.562 32.438 7.176 1 89.06 77 ALA B N 1
ATOM 2808 C CA . ALA B 1 77 ? -8.5 32.156 6.094 1 89.06 77 ALA B CA 1
ATOM 2809 C C . ALA B 1 77 ? -7.785 32.094 4.75 1 89.06 77 ALA B C 1
ATOM 2811 O O . ALA B 1 77 ? -8.016 31.156 3.965 1 89.06 77 ALA B O 1
ATOM 2812 N N . LYS B 1 78 ? -6.883 32.906 4.586 1 86.19 78 LYS B N 1
ATOM 2813 C CA . LYS B 1 78 ? -6.125 32.938 3.34 1 86.19 78 LYS B CA 1
ATOM 2814 C C . LYS B 1 78 ? -5.164 31.766 3.256 1 86.19 78 LYS B C 1
ATOM 2816 O O . LYS B 1 78 ? -5.02 31.141 2.199 1 86.19 78 LYS B O 1
ATOM 2821 N N . ALA B 1 79 ? -4.559 31.5 4.344 1 84.31 79 ALA B N 1
ATOM 2822 C CA . ALA B 1 79 ? -3.645 30.359 4.391 1 84.31 79 ALA B CA 1
ATOM 2823 C C . ALA B 1 79 ? -4.375 29.062 4.074 1 84.31 79 ALA B C 1
ATOM 2825 O O . ALA B 1 79 ? -3.781 28.125 3.533 1 84.31 79 ALA B O 1
ATOM 2826 N N . LEU B 1 80 ? -5.609 29.078 4.402 1 82.25 80 LEU B N 1
ATOM 2827 C CA . LEU B 1 80 ? -6.438 27.906 4.152 1 82.25 80 LEU B CA 1
ATOM 2828 C C . LEU B 1 80 ? -7.004 27.938 2.738 1 82.25 80 LEU B C 1
ATOM 2830 O O . LEU B 1 80 ? -7.738 27.031 2.342 1 82.25 80 LEU B O 1
ATOM 2834 N N . GLY B 1 81 ? -6.727 28.984 1.978 1 79.62 81 GLY B N 1
ATOM 2835 C CA . GLY B 1 81 ? -7.121 29.062 0.582 1 79.62 81 GLY B CA 1
ATOM 2836 C C . GLY B 1 81 ? -8.414 29.828 0.372 1 79.62 81 GLY B C 1
ATOM 2837 O O . GLY B 1 81 ? -9 29.781 -0.71 1 79.62 81 GLY B O 1
ATOM 2838 N N . TYR B 1 82 ? -8.859 30.453 1.435 1 84.38 82 TYR B N 1
ATOM 2839 C CA . TYR B 1 82 ? -10.078 31.25 1.294 1 84.38 82 TYR B CA 1
ATOM 2840 C C . TYR B 1 82 ? -9.734 32.719 1.022 1 84.38 82 TYR B C 1
ATOM 2842 O O . TYR B 1 82 ? -8.656 33.188 1.384 1 84.38 82 TYR B O 1
ATOM 2850 N N . GLU B 1 83 ? -10.594 33.344 0.284 1 84.25 83 GLU B N 1
ATOM 2851 C CA . GLU B 1 83 ? -10.359 34.75 -0.027 1 84.25 83 GLU B CA 1
ATOM 2852 C C . GLU B 1 83 ? -10.375 35.625 1.237 1 84.25 83 GLU B C 1
ATOM 2854 O O . GLU B 1 83 ? -9.773 36.688 1.274 1 84.25 83 GLU B O 1
ATOM 2859 N N . GLY B 1 84 ? -11.07 35.219 2.211 1 87.06 84 GLY B N 1
ATOM 2860 C CA . GLY B 1 84 ? -11.203 35.906 3.473 1 87.06 84 GLY B CA 1
ATOM 2861 C C . GLY B 1 84 ? -12.055 35.188 4.488 1 87.06 84 GLY B C 1
ATOM 2862 O O . GLY B 1 84 ? -12.391 34 4.285 1 87.06 84 GLY B O 1
ATOM 2863 N N . TYR B 1 85 ? -12.367 35.875 5.609 1 89.38 85 TYR B N 1
ATOM 2864 C CA . TYR B 1 85 ? -13.078 35.25 6.711 1 89.38 85 TYR B CA 1
ATOM 2865 C C . TYR B 1 85 ? -14.5 34.875 6.305 1 89.38 85 TYR B C 1
ATOM 2867 O O . TYR B 1 85 ? -15.008 33.812 6.664 1 89.38 85 TYR B O 1
ATOM 2875 N N . PRO B 1 86 ? -15.156 35.719 5.457 1 84.56 86 PRO B N 1
ATOM 2876 C CA . PRO B 1 86 ? -16.531 35.344 5.09 1 84.56 86 PRO B CA 1
ATOM 2877 C C . PRO B 1 86 ? -16.594 34 4.367 1 84.56 86 PRO B C 1
ATOM 2879 O O . PRO B 1 86 ? -17.484 33.188 4.629 1 84.56 86 PRO B O 1
ATOM 2882 N N . GLN B 1 87 ? -15.648 33.719 3.514 1 82.44 87 GLN B N 1
ATOM 2883 C CA . GLN B 1 87 ? -15.633 32.438 2.801 1 82.44 87 GLN B CA 1
ATOM 2884 C C . GLN B 1 87 ? -15.289 31.297 3.742 1 82.44 87 GLN B C 1
ATOM 2886 O O . GLN B 1 87 ? -15.852 30.203 3.623 1 82.44 87 GLN B O 1
ATOM 2891 N N . LEU B 1 88 ? -14.281 31.547 4.598 1 86.5 88 LEU B N 1
ATOM 2892 C CA . LEU B 1 88 ? -13.977 30.547 5.609 1 86.5 88 LEU B CA 1
ATOM 2893 C C . LEU B 1 88 ? -15.203 30.25 6.469 1 86.5 88 LEU B C 1
ATOM 2895 O O . LEU B 1 88 ? -15.516 29.078 6.723 1 86.5 88 LEU B O 1
ATOM 2899 N N . ARG B 1 89 ? -15.867 31.266 6.914 1 82.06 89 ARG B N 1
ATOM 2900 C CA . ARG B 1 89 ? -17.062 31.125 7.738 1 82.06 89 ARG B CA 1
ATOM 2901 C C . ARG B 1 89 ? -18.141 30.328 7.016 1 82.06 89 ARG B C 1
ATOM 2903 O O . ARG B 1 89 ? -18.766 29.453 7.613 1 82.06 89 ARG B O 1
ATOM 2910 N N . LEU B 1 90 ? -18.297 30.547 5.789 1 76.19 90 LEU B N 1
ATOM 2911 C CA . LEU B 1 90 ? -19.266 29.797 4.988 1 76.19 90 LEU B CA 1
ATOM 2912 C C . LEU B 1 90 ? -18.859 28.328 4.887 1 76.19 90 LEU B C 1
ATOM 2914 O O . LEU B 1 90 ? -19.719 27.438 4.988 1 76.19 90 LEU B O 1
ATOM 2918 N N . ALA B 1 91 ? -17.609 28.172 4.645 1 74.81 91 ALA B N 1
ATOM 2919 C CA . ALA B 1 91 ? -17.109 26.812 4.57 1 74.81 91 ALA B CA 1
ATOM 2920 C C . ALA B 1 91 ? -17.312 26.078 5.895 1 74.81 91 ALA B C 1
ATOM 2922 O O . ALA B 1 91 ? -17.672 24.891 5.91 1 74.81 91 ALA B O 1
ATOM 2923 N N . LEU B 1 92 ? -17.031 26.75 6.98 1 75 92 LEU B N 1
ATOM 2924 C CA . LEU B 1 92 ? -17.25 26.188 8.312 1 75 92 LEU B CA 1
ATOM 2925 C C . LEU B 1 92 ? -18.719 25.891 8.547 1 75 92 LEU B C 1
ATOM 2927 O O . LEU B 1 92 ? -19.062 24.859 9.125 1 75 92 LEU B O 1
ATOM 2931 N N . ALA B 1 93 ? -19.562 26.797 8.141 1 67.44 93 ALA B N 1
ATOM 2932 C CA . ALA B 1 93 ? -21.016 26.594 8.273 1 67.44 93 ALA B CA 1
ATOM 2933 C C . ALA B 1 93 ? -21.469 25.359 7.492 1 67.44 93 ALA B C 1
ATOM 2935 O O . ALA B 1 93 ? -22.328 24.609 7.949 1 67.44 93 ALA B O 1
ATOM 2936 N N . ALA B 1 94 ? -20.859 25.266 6.379 1 62.5 94 ALA B N 1
ATOM 2937 C CA . ALA B 1 94 ? -21.203 24.125 5.543 1 62.5 94 ALA B CA 1
ATOM 2938 C C . ALA B 1 94 ? -20.781 22.812 6.195 1 62.5 94 ALA B C 1
ATOM 2940 O O . ALA B 1 94 ? -21.469 21.797 6.074 1 62.5 94 ALA B O 1
ATOM 2941 N N . THR B 1 95 ? -19.578 22.922 6.766 1 58.94 95 THR B N 1
ATOM 2942 C CA . THR B 1 95 ? -19.094 21.75 7.488 1 58.94 95 THR B CA 1
ATOM 2943 C C . THR B 1 95 ? -19.953 21.469 8.719 1 58.94 95 THR B C 1
ATOM 2945 O O . THR B 1 95 ? -20.188 20.312 9.062 1 58.94 95 THR B O 1
ATOM 2948 N N . ALA B 1 96 ? -20.312 22.516 9.391 1 52.12 96 ALA B N 1
ATOM 2949 C CA . ALA B 1 96 ? -21.156 22.422 10.578 1 52.12 96 ALA B CA 1
ATOM 2950 C C . ALA B 1 96 ? -22.531 21.828 10.227 1 52.12 96 ALA B C 1
ATOM 2952 O O . ALA B 1 96 ? -23.141 21.141 11.047 1 52.12 96 ALA B O 1
ATOM 2953 N N . LYS B 1 97 ? -23 22.234 9.156 1 47.34 97 LYS B N 1
ATOM 2954 C CA . LYS B 1 97 ? -24.297 21.703 8.75 1 47.34 97 LYS B CA 1
ATOM 2955 C C . LYS B 1 97 ? -24.188 20.234 8.359 1 47.34 97 LYS B C 1
ATOM 2957 O O . LYS B 1 97 ? -25.203 19.578 8.094 1 47.34 97 LYS B O 1
ATOM 2962 N N . ASP B 1 98 ? -23.016 19.844 8.094 1 45.38 98 ASP B N 1
ATOM 2963 C CA . ASP B 1 98 ? -22.828 18.453 7.688 1 45.38 98 ASP B CA 1
ATOM 2964 C C . ASP B 1 98 ? -23.453 17.5 8.703 1 45.38 98 ASP B C 1
ATOM 2966 O O . ASP B 1 98 ? -23.125 17.531 9.883 1 45.38 98 ASP B O 1
ATOM 2970 N N . ASP B 1 99 ? -24.609 17.266 8.492 1 45.31 99 ASP B N 1
ATOM 2971 C CA . ASP B 1 99 ? -25.531 16.344 9.172 1 45.31 99 ASP B CA 1
ATOM 2972 C C . ASP B 1 99 ? -24.797 15.078 9.617 1 45.31 99 ASP B C 1
ATOM 2974 O O . ASP B 1 99 ? -25.406 14.016 9.727 1 45.31 99 ASP B O 1
ATOM 2978 N N . GLY B 1 100 ? -23.438 15.227 9.953 1 47.19 100 GLY B N 1
ATOM 2979 C CA . GLY B 1 100 ? -22.766 14.055 10.492 1 47.19 100 GLY B CA 1
ATOM 2980 C C . GLY B 1 100 ? -22.25 13.117 9.422 1 47.19 100 GLY B C 1
ATOM 2981 O O . GLY B 1 100 ? -21.656 12.078 9.727 1 47.19 100 GLY B O 1
ATOM 2982 N N . ARG B 1 101 ? -22.688 13.406 8.242 1 49.41 101 ARG B N 1
ATOM 2983 C CA . ARG B 1 101 ? -22.312 12.422 7.23 1 49.41 101 ARG B CA 1
ATOM 2984 C C . ARG B 1 101 ? -20.859 12.617 6.785 1 49.41 101 ARG B C 1
ATOM 2986 O O . ARG B 1 101 ? -20.422 13.742 6.57 1 49.41 101 ARG B O 1
ATOM 2993 N N . PRO B 1 102 ? -20.031 11.547 6.883 1 47.75 102 PRO B N 1
ATOM 2994 C CA . PRO B 1 102 ? -18.609 11.625 6.539 1 47.75 102 PRO B CA 1
ATOM 2995 C C . PRO B 1 102 ? -18.375 12.102 5.105 1 47.75 102 PRO B C 1
ATOM 2997 O O . PRO B 1 102 ? -19.078 11.664 4.184 1 47.75 102 PRO B O 1
ATOM 3000 N N . VAL B 1 103 ? -17.984 13.359 4.859 1 45.69 103 VAL B N 1
ATOM 3001 C CA . VAL B 1 103 ? -17.547 13.797 3.537 1 45.69 103 VAL B CA 1
ATOM 3002 C C . VAL B 1 103 ? -16.125 13.32 3.275 1 45.69 103 VAL B C 1
ATOM 3004 O O . VAL B 1 103 ? -15.234 13.516 4.105 1 45.69 103 VAL B O 1
ATOM 3007 N N . PHE B 1 104 ? -15.953 12.297 2.451 1 50.88 104 PHE B N 1
ATOM 3008 C CA . PHE B 1 104 ? -14.656 11.75 2.064 1 50.88 104 PHE B CA 1
ATOM 3009 C C . PHE B 1 104 ? -13.891 12.75 1.207 1 50.88 104 PHE B C 1
ATOM 3011 O O . PHE B 1 104 ? -14.492 13.594 0.537 1 50.88 104 PHE B O 1
ATOM 3018 N N . ALA B 1 105 ? -12.688 12.984 1.544 1 51.25 105 ALA B N 1
ATOM 3019 C CA . ALA B 1 105 ? -11.828 13.898 0.794 1 51.25 105 ALA B CA 1
ATOM 3020 C C . ALA B 1 105 ? -12.086 13.789 -0.706 1 51.25 105 ALA B C 1
ATOM 3022 O O . ALA B 1 105 ? -11.906 14.758 -1.445 1 51.25 105 ALA B O 1
ATOM 3023 N N . THR B 1 106 ? -12.562 12.625 -1.12 1 57.25 106 THR B N 1
ATOM 3024 C CA . THR B 1 106 ? -12.922 12.422 -2.52 1 57.25 106 THR B CA 1
ATOM 3025 C C . THR B 1 106 ? -14.383 12.805 -2.762 1 57.25 106 THR B C 1
ATOM 3027 O O . THR B 1 106 ? -15.141 13.008 -1.812 1 57.25 106 THR B O 1
ATOM 3030 N N . ASP B 1 107 ? -14.727 13.648 -3.818 1 65.94 107 ASP B N 1
ATOM 3031 C CA . ASP B 1 107 ? -16.078 13.953 -4.285 1 65.94 107 ASP B CA 1
ATOM 3032 C C . ASP B 1 107 ? -17 12.766 -4.086 1 65.94 107 ASP B C 1
ATOM 3034 O O . ASP B 1 107 ? -17.875 12.5 -4.926 1 65.94 107 ASP B O 1
ATOM 3038 N N . ILE B 1 108 ? -16.625 11.906 -3.006 1 79.06 108 ILE B N 1
ATOM 3039 C CA . ILE B 1 108 ? -17.484 10.766 -2.734 1 79.06 108 ILE B CA 1
ATOM 3040 C C . ILE B 1 108 ? -18.609 11.188 -1.783 1 79.06 108 ILE B C 1
ATOM 3042 O O . ILE B 1 108 ? -18.344 11.719 -0.702 1 79.06 108 ILE B O 1
ATOM 3046 N N . ASP B 1 109 ? -19.766 11.023 -2.234 1 79.81 109 ASP B N 1
ATOM 3047 C CA . ASP B 1 109 ? -20.938 11.359 -1.43 1 79.81 109 ASP B CA 1
ATOM 3048 C C . ASP B 1 109 ? -21.328 10.195 -0.521 1 79.81 109 ASP B C 1
ATOM 3050 O O . ASP B 1 109 ? -21.078 9.031 -0.854 1 79.81 109 ASP B O 1
ATOM 3054 N N . ALA B 1 110 ? -21.969 10.492 0.55 1 82.38 110 ALA B N 1
ATOM 3055 C CA . ALA B 1 110 ? -22.391 9.484 1.524 1 82.38 110 ALA B CA 1
ATOM 3056 C C . ALA B 1 110 ? -23.359 8.492 0.903 1 82.38 110 ALA B C 1
ATOM 3058 O O . ALA B 1 110 ? -23.406 7.328 1.309 1 82.38 110 ALA B O 1
ATOM 3059 N N . ASP B 1 111 ? -24.078 8.961 -0.175 1 87.69 111 ASP B N 1
ATOM 3060 C CA . ASP B 1 111 ? -25.109 8.102 -0.749 1 87.69 111 ASP B CA 1
ATOM 3061 C C . ASP B 1 111 ? -24.656 7.504 -2.076 1 87.69 111 ASP B C 1
ATOM 3063 O O . ASP B 1 111 ? -25.438 6.852 -2.771 1 87.69 111 ASP B O 1
ATOM 3067 N N . ASP B 1 112 ? -23.438 7.727 -2.414 1 91.81 112 ASP B N 1
ATOM 3068 C CA . ASP B 1 112 ? -22.938 7.129 -3.645 1 91.81 112 ASP B CA 1
ATOM 3069 C C . ASP B 1 112 ? -23.031 5.605 -3.596 1 91.81 112 ASP B C 1
ATOM 3071 O O . ASP B 1 112 ? -22.672 4.988 -2.592 1 91.81 112 ASP B O 1
ATOM 3075 N N . PRO B 1 113 ? -23.625 5.074 -4.664 1 95.38 113 PRO B N 1
ATOM 3076 C CA . PRO B 1 113 ? -23.484 3.619 -4.738 1 95.38 113 PRO B CA 1
ATOM 3077 C C . PRO B 1 113 ? -22.031 3.164 -4.844 1 95.38 113 PRO B C 1
ATOM 3079 O O . PRO B 1 113 ? -21.172 3.938 -5.266 1 95.38 113 PRO B O 1
ATOM 3082 N N . LEU B 1 114 ? -21.781 1.933 -4.461 1 95.38 114 LEU B N 1
ATOM 3083 C CA . LEU B 1 114 ? -20.422 1.428 -4.352 1 95.38 114 LEU B CA 1
ATOM 3084 C C . LEU B 1 114 ? -19.703 1.49 -5.695 1 95.38 114 LEU B C 1
ATOM 3086 O O . LEU B 1 114 ? -18.5 1.718 -5.754 1 95.38 114 LEU B O 1
ATOM 3090 N N . SER B 1 115 ? -20.422 1.283 -6.801 1 95.75 115 SER B N 1
ATOM 3091 C CA . SER B 1 115 ? -19.828 1.398 -8.133 1 95.75 115 SER B CA 1
ATOM 3092 C C . SER B 1 115 ? -19.266 2.799 -8.367 1 95.75 115 SER B C 1
ATOM 3094 O O . SER B 1 115 ? -18.172 2.951 -8.906 1 95.75 115 SER B O 1
ATOM 3096 N N . LYS B 1 116 ? -20 3.748 -7.953 1 94.38 116 LYS B N 1
ATOM 3097 C CA . LYS B 1 116 ? -19.562 5.133 -8.094 1 94.38 116 LYS B CA 1
ATOM 3098 C C . LYS B 1 116 ? -18.391 5.434 -7.148 1 94.38 116 LYS B C 1
ATOM 3100 O O . LYS B 1 116 ? -17.469 6.152 -7.512 1 94.38 116 LYS B O 1
ATOM 3105 N N . VAL B 1 117 ? -18.453 4.93 -5.926 1 93.69 117 VAL B N 1
ATOM 3106 C CA . VAL B 1 117 ? -17.344 5.066 -4.977 1 93.69 117 VAL B CA 1
ATOM 3107 C C . VAL B 1 117 ? -16.062 4.523 -5.59 1 93.69 117 VAL B C 1
ATOM 3109 O O . VAL B 1 117 ? -15.023 5.195 -5.574 1 93.69 117 VAL B O 1
ATOM 3112 N N . LEU B 1 118 ? -16.125 3.289 -6.152 1 95.69 118 LEU B N 1
ATOM 3113 C CA . LEU B 1 118 ? -14.969 2.646 -6.77 1 95.69 118 LEU B CA 1
ATOM 3114 C C . LEU B 1 118 ? -14.43 3.49 -7.914 1 95.69 118 LEU B C 1
ATOM 3116 O O . LEU B 1 118 ? -13.211 3.676 -8.031 1 95.69 118 LEU B O 1
ATOM 3120 N N . GLN B 1 119 ? -15.273 4.035 -8.719 1 92.94 119 GLN B N 1
ATOM 3121 C CA . GLN B 1 119 ? -14.875 4.863 -9.844 1 92.94 119 GLN B CA 1
ATOM 3122 C C . GLN B 1 119 ? -14.188 6.145 -9.375 1 92.94 119 GLN B C 1
ATOM 3124 O O . GLN B 1 119 ? -13.141 6.527 -9.898 1 92.94 119 GLN B O 1
ATOM 3129 N N . LYS B 1 120 ? -14.781 6.805 -8.422 1 90.25 120 LYS B N 1
ATOM 3130 C CA . LYS B 1 120 ? -14.234 8.055 -7.91 1 90.25 120 LYS B CA 1
ATOM 3131 C C . LYS B 1 120 ? -12.883 7.824 -7.227 1 90.25 120 LYS B C 1
ATOM 3133 O O . LYS B 1 120 ? -11.953 8.609 -7.406 1 90.25 120 LYS B O 1
ATOM 3138 N N . LEU B 1 121 ? -12.805 6.758 -6.449 1 92.38 121 LEU B N 1
ATOM 3139 C CA . LEU B 1 121 ? -11.547 6.426 -5.789 1 92.38 121 LEU B CA 1
ATOM 3140 C C . LEU B 1 121 ? -10.461 6.121 -6.816 1 92.38 121 LEU B C 1
ATOM 3142 O O . LEU B 1 121 ? -9.32 6.562 -6.664 1 92.38 121 LEU B O 1
ATOM 3146 N N . THR B 1 122 ? -10.844 5.312 -7.824 1 94.06 122 THR B N 1
ATOM 3147 C CA . THR B 1 122 ? -9.883 4.977 -8.867 1 94.06 122 THR B CA 1
ATOM 3148 C C . THR B 1 122 ? -9.336 6.238 -9.531 1 94.06 122 THR B C 1
ATOM 3150 O O . THR B 1 122 ? -8.125 6.379 -9.711 1 94.06 122 THR B O 1
ATOM 3153 N N . ALA B 1 123 ? -10.203 7.125 -9.891 1 89.75 123 ALA B N 1
ATOM 3154 C CA . ALA B 1 123 ? -9.805 8.383 -10.516 1 89.75 123 ALA B CA 1
ATOM 3155 C C . ALA B 1 123 ? -8.906 9.195 -9.586 1 89.75 123 ALA B C 1
ATOM 3157 O O . ALA B 1 123 ? -7.867 9.703 -10 1 89.75 123 ALA B O 1
ATOM 3158 N N . PHE B 1 124 ? -9.336 9.242 -8.383 1 88.31 124 PHE B N 1
ATOM 3159 C CA . PHE B 1 124 ? -8.617 10.023 -7.387 1 88.31 124 PHE B CA 1
ATOM 3160 C C . PHE B 1 124 ? -7.207 9.477 -7.18 1 88.31 124 PHE B C 1
ATOM 3162 O O . PHE B 1 124 ? -6.234 10.234 -7.195 1 88.31 124 PHE B O 1
ATOM 3169 N N . GLU B 1 125 ? -7.051 8.195 -6.961 1 92.5 125 GLU B N 1
ATOM 3170 C CA . GLU B 1 125 ? -5.77 7.566 -6.66 1 92.5 125 GLU B CA 1
ATOM 3171 C C . GLU B 1 125 ? -4.859 7.555 -7.883 1 92.5 125 GLU B C 1
ATOM 3173 O O . GLU B 1 125 ? -3.656 7.793 -7.773 1 92.5 125 GLU B O 1
ATOM 3178 N N . THR B 1 126 ? -5.453 7.344 -9.078 1 92.69 126 THR B N 1
ATOM 3179 C CA . THR B 1 126 ? -4.637 7.352 -10.289 1 92.69 126 THR B CA 1
ATOM 3180 C C . THR B 1 126 ? -4.148 8.758 -10.602 1 92.69 126 THR B C 1
ATOM 3182 O O . THR B 1 126 ? -3.004 8.945 -11.023 1 92.69 126 THR B O 1
ATOM 3185 N N . GLU B 1 127 ? -4.961 9.758 -10.391 1 88.69 127 GLU B N 1
ATOM 3186 C CA . GLU B 1 127 ? -4.547 11.141 -10.586 1 88.69 127 GLU B CA 1
ATOM 3187 C C . GLU B 1 127 ? -3.398 11.508 -9.648 1 88.69 127 GLU B C 1
ATOM 3189 O O . GLU B 1 127 ? -2.463 12.203 -10.047 1 88.69 127 GLU B O 1
ATOM 3194 N N . GLY B 1 128 ? -3.541 11.047 -8.391 1 90.44 128 GLY B N 1
ATOM 3195 C CA . GLY B 1 128 ? -2.467 11.281 -7.438 1 90.44 128 GLY B CA 1
ATOM 3196 C C . GLY B 1 128 ? -1.147 10.664 -7.867 1 90.44 128 GLY B C 1
ATOM 3197 O O . GLY B 1 128 ? -0.091 11.281 -7.719 1 90.44 128 GLY B O 1
ATOM 3198 N N . MET B 1 129 ? -1.179 9.484 -8.438 1 94.81 129 MET B N 1
ATOM 3199 C CA . MET B 1 129 ? 0.026 8.805 -8.898 1 94.81 129 MET B CA 1
ATOM 3200 C C . MET B 1 129 ? 0.64 9.523 -10.094 1 94.81 129 MET B C 1
ATOM 3202 O O . MET B 1 129 ? 1.859 9.688 -10.164 1 94.81 129 MET B O 1
ATOM 3206 N N . LEU B 1 130 ? -0.23 9.984 -11 1 92.06 130 LEU B N 1
ATOM 3207 C CA . LEU B 1 130 ? 0.245 10.727 -12.164 1 92.06 130 LEU B CA 1
ATOM 3208 C C . LEU B 1 130 ? 0.879 12.047 -11.742 1 92.06 130 LEU B C 1
ATOM 3210 O O . LEU B 1 130 ? 1.944 12.414 -12.242 1 92.06 130 LEU B O 1
ATOM 3214 N N . ALA B 1 131 ? 0.263 12.719 -10.82 1 91 131 ALA B N 1
ATOM 3215 C CA . ALA B 1 131 ? 0.814 13.969 -10.297 1 91 131 ALA B CA 1
ATOM 3216 C C . ALA B 1 131 ? 2.148 13.727 -9.602 1 91 131 ALA B C 1
ATOM 3218 O O . ALA B 1 131 ? 3.074 14.539 -9.719 1 91 131 ALA B O 1
ATOM 3219 N N . THR B 1 132 ? 2.275 12.633 -8.898 1 96.12 132 THR B N 1
ATOM 3220 C CA . THR B 1 132 ? 3.514 12.273 -8.211 1 96.12 132 THR B CA 1
ATOM 3221 C C . THR B 1 132 ? 4.645 12.055 -9.211 1 96.12 132 THR B C 1
ATOM 3223 O O . THR B 1 132 ? 5.77 12.508 -8.992 1 96.12 132 THR B O 1
ATOM 3226 N N . ALA B 1 133 ? 4.32 11.398 -10.328 1 95.44 133 ALA B N 1
ATOM 3227 C CA . ALA B 1 133 ? 5.32 11.141 -11.359 1 95.44 133 ALA B CA 1
ATOM 3228 C C . ALA B 1 133 ? 5.871 12.438 -11.93 1 95.44 133 ALA B C 1
ATOM 3230 O O . ALA B 1 133 ? 7.023 12.5 -12.367 1 95.44 133 ALA B O 1
ATOM 3231 N N . GLU B 1 134 ? 5.098 13.477 -11.891 1 91.25 134 GLU B N 1
ATOM 3232 C CA . GLU B 1 134 ? 5.523 14.781 -12.383 1 91.25 134 GLU B CA 1
ATOM 3233 C C . GLU B 1 134 ? 6.312 15.547 -11.328 1 91.25 134 GLU B C 1
ATOM 3235 O O . GLU B 1 134 ? 7.219 16.312 -11.656 1 91.25 134 GLU B O 1
ATOM 3240 N N . LEU B 1 135 ? 5.961 15.312 -10.086 1 92 135 LEU B N 1
ATOM 3241 C CA . LEU B 1 135 ? 6.531 16.078 -8.992 1 92 135 LEU B CA 1
ATOM 3242 C C . LEU B 1 135 ? 7.891 15.523 -8.578 1 92 135 LEU B C 1
ATOM 3244 O O . LEU B 1 135 ? 8.789 16.281 -8.188 1 92 135 LEU B O 1
ATOM 3248 N N . ALA B 1 136 ? 8.008 14.172 -8.594 1 96.88 136 ALA B N 1
ATOM 3249 C CA . ALA B 1 136 ? 9.242 13.516 -8.156 1 96.88 136 ALA B CA 1
ATOM 3250 C C . ALA B 1 136 ? 10.383 13.805 -9.117 1 96.88 136 ALA B C 1
ATOM 3252 O O . ALA B 1 136 ? 10.359 13.375 -10.273 1 96.88 136 ALA B O 1
ATOM 3253 N N . ASP B 1 137 ? 11.375 14.484 -8.672 1 96.62 137 ASP B N 1
ATOM 3254 C CA . ASP B 1 137 ? 12.516 14.883 -9.492 1 96.62 137 ASP B CA 1
ATOM 3255 C C . ASP B 1 137 ? 13.438 13.695 -9.758 1 96.62 137 ASP B C 1
ATOM 3257 O O . ASP B 1 137 ? 14.047 13.156 -8.836 1 96.62 137 ASP B O 1
ATOM 3261 N N . PRO B 1 138 ? 13.617 13.32 -11.023 1 96.5 138 PRO B N 1
ATOM 3262 C CA . PRO B 1 138 ? 14.445 12.156 -11.344 1 96.5 138 PRO B CA 1
ATOM 3263 C C . PRO B 1 138 ? 15.883 12.305 -10.844 1 96.5 138 PRO B C 1
ATOM 3265 O O . PRO B 1 138 ? 16.516 11.312 -10.453 1 96.5 138 PRO B O 1
ATOM 3268 N N . ALA B 1 139 ? 16.438 13.523 -10.922 1 97.81 139 ALA B N 1
ATOM 3269 C CA . ALA B 1 139 ? 17.797 13.734 -10.445 1 97.81 139 ALA B CA 1
ATOM 3270 C C . ALA B 1 139 ? 17.906 13.469 -8.945 1 97.81 139 ALA B C 1
ATOM 3272 O O . ALA B 1 139 ? 18.859 12.844 -8.492 1 97.81 139 ALA B O 1
ATOM 3273 N N . THR B 1 140 ? 16.922 14.008 -8.211 1 98.56 140 THR B N 1
ATOM 3274 C CA . THR B 1 140 ? 16.891 13.734 -6.781 1 98.56 140 THR B CA 1
ATOM 3275 C C . THR B 1 140 ? 16.734 12.242 -6.52 1 98.56 140 THR B C 1
ATOM 3277 O O . THR B 1 140 ? 17.406 11.68 -5.66 1 98.56 140 THR B O 1
ATOM 3280 N N . MET B 1 141 ? 15.859 11.578 -7.258 1 98.44 141 MET B N 1
ATOM 3281 C CA . MET B 1 141 ? 15.641 10.148 -7.094 1 98.44 141 MET B CA 1
ATOM 3282 C C . MET B 1 141 ? 16.906 9.359 -7.402 1 98.44 141 MET B C 1
ATOM 3284 O O . MET B 1 141 ? 17.219 8.383 -6.723 1 98.44 141 MET B O 1
ATOM 3288 N N . LEU B 1 142 ? 17.625 9.805 -8.398 1 98.31 142 LEU B N 1
ATOM 3289 C CA . LEU B 1 142 ? 18.875 9.133 -8.742 1 98.31 142 LEU B CA 1
ATOM 3290 C C . LEU B 1 142 ? 19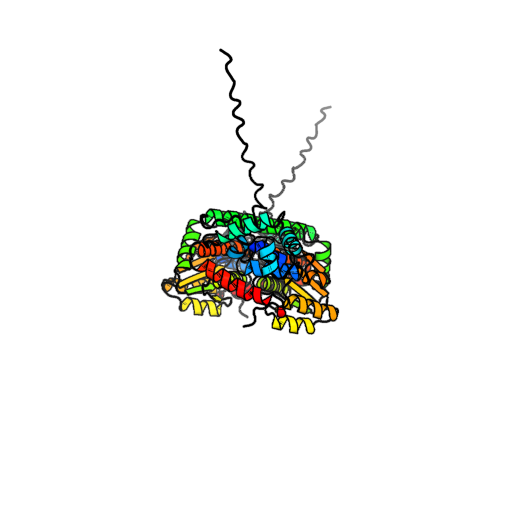.906 9.289 -7.625 1 98.31 142 LEU B C 1
ATOM 3292 O O . LEU B 1 142 ? 20.625 8.344 -7.309 1 98.31 142 LEU B O 1
ATOM 3296 N N . ALA B 1 143 ? 19.984 10.453 -7.066 1 98.62 143 ALA B N 1
ATOM 3297 C CA . ALA B 1 143 ? 20.891 10.672 -5.938 1 98.62 143 ALA B CA 1
ATOM 3298 C C . ALA B 1 143 ? 20.547 9.742 -4.777 1 98.62 143 ALA B C 1
ATOM 3300 O O . ALA B 1 143 ? 21.438 9.211 -4.113 1 98.62 143 ALA B O 1
ATOM 3301 N N . VAL B 1 144 ? 19.281 9.547 -4.516 1 98.81 144 VAL B N 1
ATOM 3302 C CA . VAL B 1 144 ? 18.828 8.656 -3.455 1 98.81 144 VAL B CA 1
ATOM 3303 C C . VAL B 1 144 ? 19.203 7.215 -3.795 1 98.81 144 VAL B C 1
ATOM 3305 O O . VAL B 1 144 ? 19.688 6.473 -2.936 1 98.81 144 VAL B O 1
ATOM 3308 N 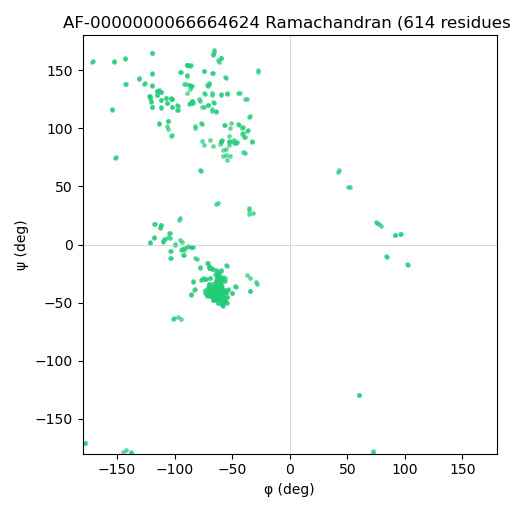N . VAL B 1 145 ? 19 6.801 -5.051 1 98.5 145 VAL B N 1
ATOM 3309 C CA . VAL B 1 145 ? 19.359 5.457 -5.5 1 98.5 145 VAL B CA 1
ATOM 3310 C C . VAL B 1 145 ? 20.844 5.219 -5.285 1 98.5 145 VAL B C 1
ATOM 3312 O O . VAL B 1 145 ? 21.25 4.172 -4.77 1 98.5 145 VAL B O 1
ATOM 3315 N N . GLU B 1 146 ? 21.641 6.168 -5.66 1 98.25 146 GLU B N 1
ATOM 3316 C CA . GLU B 1 146 ? 23.094 6.055 -5.484 1 98.25 146 GLU B CA 1
ATOM 3317 C C . GLU B 1 146 ? 23.453 5.922 -4.012 1 98.25 146 GLU B C 1
ATOM 3319 O O . GLU B 1 146 ? 24.312 5.117 -3.652 1 98.25 146 GLU B O 1
ATOM 3324 N N . ALA B 1 147 ? 22.812 6.707 -3.205 1 98.38 147 ALA B N 1
ATOM 3325 C CA . ALA B 1 147 ? 23.062 6.609 -1.769 1 98.38 147 ALA B CA 1
ATOM 3326 C C . ALA B 1 147 ? 22.688 5.223 -1.246 1 98.38 147 ALA B C 1
ATOM 3328 O O . ALA B 1 147 ? 23.422 4.648 -0.43 1 98.38 147 ALA B O 1
ATOM 3329 N N . LEU B 1 148 ? 21.609 4.676 -1.688 1 98.38 148 LEU B N 1
ATOM 3330 C CA . LEU B 1 148 ? 21.125 3.367 -1.253 1 98.38 148 LEU B CA 1
ATOM 3331 C C . LEU B 1 148 ? 22.094 2.264 -1.676 1 98.38 148 LEU B C 1
ATOM 3333 O O . LEU B 1 148 ? 22.422 1.39 -0.876 1 98.38 148 LEU B O 1
ATOM 3337 N N . VAL B 1 149 ? 22.516 2.303 -2.902 1 97.25 149 VAL B N 1
ATOM 3338 C CA . VAL B 1 149 ? 23.375 1.26 -3.473 1 97.25 149 VAL B CA 1
ATOM 3339 C C . VAL B 1 149 ? 24.672 1.158 -2.682 1 97.25 149 VAL B C 1
ATOM 3341 O O . VAL B 1 149 ? 25.219 0.066 -2.512 1 97.25 149 VAL B O 1
ATOM 3344 N N . HIS B 1 150 ? 25.094 2.213 -2.096 1 96 150 HIS B N 1
ATOM 3345 C CA . HIS B 1 150 ? 26.391 2.25 -1.424 1 96 150 HIS B CA 1
ATOM 3346 C C . HIS B 1 150 ? 26.234 2.307 0.091 1 96 150 HIS B C 1
ATOM 3348 O O . HIS B 1 150 ? 27.219 2.434 0.823 1 96 150 HIS B O 1
ATOM 3354 N N . ALA B 1 151 ? 25.047 2.217 0.563 1 97.19 151 ALA B N 1
ATOM 3355 C CA . ALA B 1 151 ? 24.781 2.414 1.985 1 97.19 151 ALA B CA 1
ATOM 3356 C C . ALA B 1 151 ? 25.328 1.252 2.814 1 97.19 151 ALA B C 1
ATOM 3358 O O . ALA B 1 151 ? 25.219 0.092 2.408 1 97.19 151 ALA B O 1
ATOM 3359 N N . ARG B 1 152 ? 25.906 1.574 3.938 1 94.81 152 ARG B N 1
ATOM 3360 C CA . ARG B 1 152 ? 26.266 0.571 4.93 1 94.81 152 ARG B CA 1
ATOM 3361 C C . ARG B 1 152 ? 25.031 0.008 5.621 1 94.81 152 ARG B C 1
ATOM 3363 O O . ARG B 1 152 ? 24.953 -1.195 5.879 1 94.81 152 ARG B O 1
ATOM 3370 N N . ARG B 1 153 ? 24.219 0.896 5.934 1 95.25 153 ARG B N 1
ATOM 3371 C CA . ARG B 1 153 ? 22.969 0.604 6.621 1 95.25 153 ARG B CA 1
ATOM 3372 C C . ARG B 1 153 ? 21.844 1.486 6.102 1 95.25 153 ARG B C 1
ATOM 3374 O O . ARG B 1 153 ? 22.047 2.666 5.809 1 95.25 153 ARG B O 1
ATOM 3381 N N . VAL B 1 154 ? 20.672 0.844 5.926 1 98.12 154 VAL B N 1
ATOM 3382 C CA . VAL B 1 154 ? 19.5 1.581 5.488 1 98.12 154 VAL B CA 1
ATOM 3383 C C . VAL B 1 154 ? 18.391 1.447 6.527 1 98.12 154 VAL B C 1
ATOM 3385 O O . VAL B 1 154 ? 18.047 0.337 6.938 1 98.12 154 VAL B O 1
ATOM 3388 N N . GLU B 1 155 ? 17.922 2.539 7.02 1 98.38 155 GLU B N 1
ATOM 3389 C CA . GLU B 1 155 ? 16.75 2.588 7.906 1 98.38 155 GLU B CA 1
ATOM 3390 C C . GLU B 1 155 ? 15.586 3.301 7.238 1 98.38 155 GLU B C 1
ATOM 3392 O O . GLU B 1 155 ? 15.766 4.328 6.578 1 98.38 155 GLU B O 1
ATOM 3397 N N . LEU B 1 156 ? 14.438 2.691 7.328 1 98.81 156 LEU B N 1
ATOM 3398 C CA . LEU B 1 156 ? 13.195 3.236 6.789 1 98.81 156 LEU B CA 1
ATOM 3399 C C . LEU B 1 156 ? 12.203 3.537 7.91 1 98.81 156 LEU B C 1
ATOM 3401 O O . LEU B 1 156 ? 11.945 2.684 8.766 1 98.81 156 LEU B O 1
ATOM 3405 N N . ILE B 1 157 ? 11.648 4.781 7.945 1 98.56 157 ILE B N 1
ATOM 3406 C CA . ILE B 1 157 ? 10.766 5.102 9.055 1 98.56 157 ILE B CA 1
ATOM 3407 C C . ILE B 1 157 ? 9.469 5.715 8.531 1 98.56 157 ILE B C 1
ATOM 3409 O O . ILE B 1 157 ? 9.484 6.434 7.527 1 98.56 157 ILE B O 1
ATOM 3413 N N . GLY B 1 158 ? 8.414 5.449 9.07 1 97.69 158 GLY B N 1
ATOM 3414 C CA . GLY B 1 158 ? 7.082 5.977 8.844 1 97.69 158 GLY B CA 1
ATOM 3415 C C . GLY B 1 158 ? 6.074 5.523 9.883 1 97.69 158 GLY B C 1
ATOM 3416 O O . GLY B 1 158 ? 6.293 4.523 10.57 1 97.69 158 GLY B O 1
ATOM 3417 N N . ILE B 1 159 ? 5.055 6.23 10.031 1 94.25 159 ILE B N 1
ATOM 3418 C CA . ILE B 1 159 ? 4.012 5.906 11 1 94.25 159 ILE B CA 1
ATOM 3419 C C . ILE B 1 159 ? 2.684 5.699 10.273 1 94.25 159 ILE B C 1
ATOM 3421 O O . ILE B 1 159 ? 2.393 6.383 9.289 1 94.25 159 ILE B O 1
ATOM 3425 N N . GLY B 1 160 ? 1.803 4.742 10.852 1 93.44 160 GLY B N 1
ATOM 3426 C CA . GLY B 1 160 ? 0.509 4.5 10.234 1 93.44 160 GLY B CA 1
ATOM 3427 C C . GLY B 1 160 ? 0.612 4.008 8.805 1 93.44 160 GLY B C 1
ATOM 3428 O O . GLY B 1 160 ? 1.33 3.045 8.516 1 93.44 160 GLY B O 1
ATOM 3429 N N . ALA B 1 161 ? -0.115 4.645 7.895 1 94.25 161 ALA B N 1
ATOM 3430 C CA . ALA B 1 161 ? -0.094 4.25 6.488 1 94.25 161 ALA B CA 1
ATOM 3431 C C . ALA B 1 161 ? 1.31 4.375 5.906 1 94.25 161 ALA B C 1
ATOM 3433 O O . ALA B 1 161 ? 1.735 3.535 5.109 1 94.25 161 ALA B O 1
ATOM 3434 N N . SER B 1 162 ? 2.045 5.391 6.328 1 95.88 162 SER B N 1
ATOM 3435 C CA . SER B 1 162 ? 3.414 5.566 5.855 1 95.88 162 SER B CA 1
ATOM 3436 C C . SER B 1 162 ? 4.336 4.484 6.406 1 95.88 162 SER B C 1
ATOM 3438 O O . SER B 1 162 ? 5.375 4.188 5.816 1 95.88 162 SER B O 1
ATOM 3440 N N . GLY B 1 163 ? 3.982 3.971 7.602 1 97.94 163 GLY B N 1
ATOM 3441 C CA . GLY B 1 163 ? 4.707 2.818 8.117 1 97.94 163 GLY B CA 1
ATOM 3442 C C . GLY B 1 163 ? 4.609 1.602 7.215 1 97.94 163 GLY B C 1
ATOM 3443 O O . GLY B 1 163 ? 5.582 0.863 7.055 1 97.94 163 GLY B O 1
ATOM 3444 N N . LEU B 1 164 ? 3.461 1.385 6.645 1 98.06 164 LEU B N 1
ATOM 3445 C CA . LEU B 1 164 ? 3.275 0.293 5.695 1 98.06 164 LEU B CA 1
ATOM 3446 C C . LEU B 1 164 ? 4.113 0.517 4.441 1 98.06 164 LEU B C 1
ATOM 3448 O O . LEU B 1 164 ? 4.637 -0.438 3.861 1 98.06 164 LEU B O 1
ATOM 3452 N N . VAL B 1 165 ? 4.246 1.766 4.012 1 98.44 165 VAL B N 1
ATOM 3453 C CA . VAL B 1 165 ? 5.086 2.123 2.871 1 98.44 165 VAL B CA 1
ATOM 3454 C C . VAL B 1 165 ? 6.539 1.766 3.168 1 98.44 165 VAL B C 1
ATOM 3456 O O . VAL B 1 165 ? 7.211 1.139 2.346 1 98.44 165 VAL B O 1
ATOM 3459 N N . ALA B 1 166 ? 6.973 2.137 4.363 1 98.75 166 ALA B N 1
ATOM 3460 C CA . ALA B 1 166 ? 8.336 1.813 4.781 1 98.75 166 ALA B CA 1
ATOM 3461 C C . ALA B 1 166 ? 8.555 0.304 4.805 1 98.75 166 ALA B C 1
ATOM 3463 O O . ALA B 1 166 ? 9.594 -0.183 4.344 1 98.75 166 ALA B O 1
ATOM 3464 N N . THR B 1 167 ? 7.613 -0.409 5.312 1 98.31 167 THR B N 1
ATOM 3465 C CA . THR B 1 167 ? 7.715 -1.86 5.406 1 98.31 167 THR B CA 1
ATOM 3466 C C . THR B 1 167 ? 7.75 -2.492 4.02 1 98.31 167 THR B C 1
ATOM 3468 O O . THR B 1 167 ? 8.477 -3.461 3.787 1 98.31 167 THR B O 1
ATOM 3471 N N . ASP B 1 168 ? 6.98 -1.998 3.115 1 98.06 168 ASP B N 1
ATOM 3472 C CA . ASP B 1 168 ? 7.012 -2.49 1.742 1 98.06 168 ASP B CA 1
ATOM 3473 C C . ASP B 1 168 ? 8.406 -2.346 1.139 1 98.06 168 ASP B C 1
ATOM 3475 O O . ASP B 1 168 ? 8.906 -3.271 0.496 1 98.06 168 ASP B O 1
ATOM 3479 N N . MET B 1 169 ? 8.984 -1.184 1.307 1 98.19 169 MET B N 1
ATOM 3480 C CA . MET B 1 169 ? 10.32 -0.959 0.772 1 98.19 169 MET B CA 1
ATOM 3481 C C . MET B 1 169 ? 11.32 -1.932 1.386 1 98.19 169 MET B C 1
ATOM 3483 O O . MET B 1 169 ? 12.18 -2.477 0.684 1 98.19 169 MET B O 1
ATOM 3487 N N . ALA B 1 170 ? 11.195 -2.109 2.68 1 98 170 ALA B N 1
ATOM 3488 C CA . ALA B 1 170 ? 12.094 -3.047 3.35 1 98 170 ALA B CA 1
ATOM 3489 C C . ALA B 1 170 ? 11.961 -4.449 2.762 1 98 170 ALA B C 1
ATOM 3491 O O . ALA B 1 170 ? 12.961 -5.133 2.541 1 98 170 ALA B O 1
ATOM 3492 N N . GLN B 1 171 ? 10.742 -4.879 2.545 1 95.56 171 GLN B N 1
ATOM 3493 C CA . GLN B 1 171 ? 10.508 -6.195 1.956 1 95.56 171 GLN B CA 1
ATOM 3494 C C . GLN B 1 171 ? 11.148 -6.301 0.574 1 95.56 171 GLN B C 1
ATOM 3496 O O . GLN B 1 171 ? 11.773 -7.309 0.251 1 95.56 171 GLN B O 1
ATOM 3501 N N . LYS B 1 172 ? 11.016 -5.285 -0.266 1 94.62 172 LYS B N 1
ATOM 3502 C CA . LYS B 1 172 ? 11.555 -5.297 -1.624 1 94.62 172 LYS B CA 1
ATOM 3503 C C . LYS B 1 172 ? 13.078 -5.316 -1.61 1 94.62 172 LYS B C 1
ATOM 3505 O O . LYS B 1 172 ? 13.703 -6.109 -2.322 1 94.62 172 LYS B O 1
ATOM 3510 N N . LEU B 1 173 ? 13.648 -4.469 -0.833 1 95.75 173 LEU B N 1
ATOM 3511 C CA . LEU B 1 173 ? 15.109 -4.391 -0.791 1 95.75 173 LEU B CA 1
ATOM 3512 C C . LEU B 1 173 ? 15.703 -5.684 -0.249 1 95.75 173 LEU B C 1
ATOM 3514 O O . LEU B 1 173 ? 16.766 -6.121 -0.703 1 95.75 173 LEU B O 1
ATOM 3518 N N . ALA B 1 174 ? 15.031 -6.332 0.723 1 94.12 174 ALA B N 1
ATOM 3519 C CA . ALA B 1 174 ? 15.492 -7.609 1.254 1 94.12 174 ALA B CA 1
ATOM 3520 C C . ALA B 1 174 ? 15.555 -8.672 0.158 1 94.12 174 ALA B C 1
ATOM 3522 O O . ALA B 1 174 ? 16.453 -9.516 0.158 1 94.12 174 ALA B O 1
ATOM 3523 N N . ARG B 1 175 ? 14.68 -8.633 -0.798 1 90.44 175 ARG B N 1
ATOM 3524 C CA . ARG B 1 175 ? 14.609 -9.625 -1.868 1 90.44 175 ARG B CA 1
ATOM 3525 C C . ARG B 1 175 ? 15.812 -9.508 -2.799 1 90.44 175 ARG B C 1
ATOM 3527 O O . ARG B 1 175 ? 16.156 -10.469 -3.502 1 90.44 175 ARG B O 1
ATOM 3534 N N . ILE B 1 176 ? 16.422 -8.375 -2.744 1 90.25 176 ILE B N 1
ATOM 3535 C CA . ILE B 1 176 ? 17.562 -8.211 -3.648 1 90.25 176 ILE B CA 1
ATOM 3536 C C . ILE B 1 176 ? 18.859 -8.141 -2.846 1 90.25 176 ILE B C 1
ATOM 3538 O O . ILE B 1 176 ? 19.859 -7.629 -3.332 1 90.25 176 ILE B O 1
ATOM 3542 N N . GLY B 1 177 ? 18.797 -8.562 -1.606 1 91.88 177 GLY B N 1
ATOM 3543 C CA . GLY B 1 177 ? 19.984 -8.773 -0.802 1 91.88 177 GLY B CA 1
ATOM 3544 C C . GLY B 1 177 ? 20.391 -7.547 -0.007 1 91.88 177 GLY B C 1
ATOM 3545 O O . GLY B 1 177 ? 21.5 -7.5 0.543 1 91.88 177 GLY B O 1
ATOM 3546 N N . MET B 1 178 ? 19.562 -6.551 -0.011 1 93.25 178 MET B N 1
ATOM 3547 C CA . MET B 1 178 ? 19.875 -5.363 0.78 1 93.25 178 MET B CA 1
ATOM 3548 C C . MET B 1 178 ? 19.141 -5.402 2.121 1 93.25 178 MET B C 1
ATOM 3550 O O . MET B 1 178 ? 17.922 -5.453 2.166 1 93.25 178 MET B O 1
ATOM 3554 N N . TRP B 1 179 ? 19.938 -5.391 3.123 1 88.81 179 TRP B N 1
ATOM 3555 C CA . TRP B 1 179 ? 19.344 -5.449 4.457 1 88.81 179 TRP B CA 1
ATOM 3556 C C . TRP B 1 179 ? 18.938 -4.059 4.93 1 88.81 179 TRP B C 1
ATOM 3558 O O . TRP B 1 179 ? 19.734 -3.119 4.879 1 88.81 179 TRP B O 1
ATOM 3568 N N . CYS B 1 180 ? 17.75 -3.938 5.215 1 94.62 180 CYS B N 1
ATOM 3569 C CA . CYS B 1 180 ? 17.219 -2.695 5.773 1 94.62 180 CYS B CA 1
ATOM 3570 C C . CYS B 1 180 ? 16.141 -2.977 6.805 1 94.62 180 CYS B C 1
ATOM 3572 O O . CYS B 1 180 ? 15.672 -4.109 6.922 1 94.62 180 CYS B O 1
ATOM 3574 N N . ASP B 1 181 ? 15.883 -2 7.652 1 95.31 181 ASP B N 1
ATOM 3575 C CA . ASP B 1 181 ? 14.859 -2.102 8.688 1 95.31 181 ASP B CA 1
ATOM 3576 C C . ASP B 1 181 ? 13.789 -1.026 8.508 1 95.31 181 ASP B C 1
ATOM 3578 O O . ASP B 1 181 ? 14.102 0.108 8.141 1 95.31 181 ASP B O 1
ATOM 3582 N N . ALA B 1 182 ? 12.57 -1.482 8.68 1 98.06 182 ALA B N 1
ATOM 3583 C CA . ALA B 1 182 ? 11.461 -0.536 8.719 1 98.06 182 ALA B CA 1
ATOM 3584 C C . ALA B 1 182 ? 10.984 -0.309 10.148 1 98.06 182 ALA B C 1
ATOM 3586 O O . ALA B 1 182 ? 10.688 -1.265 10.867 1 98.06 182 ALA B O 1
ATOM 3587 N N . CYS B 1 183 ? 10.938 0.899 10.547 1 97.25 183 CYS B N 1
ATOM 3588 C CA . CYS B 1 183 ? 10.492 1.29 11.875 1 97.25 183 CYS B CA 1
ATOM 3589 C C . CYS B 1 183 ? 9.172 2.043 11.812 1 97.25 183 CYS B C 1
ATOM 3591 O O . CYS B 1 183 ? 9.055 3.051 11.109 1 97.25 183 CYS B O 1
ATOM 3593 N N . THR B 1 184 ? 8.18 1.529 12.547 1 97 184 THR B N 1
ATOM 3594 C CA . THR B 1 184 ? 6.848 2.125 12.5 1 97 184 THR B CA 1
ATOM 3595 C C . THR B 1 184 ? 6.445 2.67 13.867 1 97 184 THR B C 1
ATOM 3597 O O . THR B 1 184 ? 5.262 2.889 14.133 1 97 184 THR B O 1
ATOM 3600 N N . SER B 1 185 ? 7.43 2.846 14.727 1 95.06 185 SER B N 1
ATOM 3601 C CA . SER B 1 185 ? 7.23 3.387 16.062 1 95.06 185 SER B CA 1
ATOM 3602 C C . SER B 1 185 ? 7.93 4.734 16.234 1 95.06 185 SER B C 1
ATOM 3604 O O . SER B 1 185 ? 9.125 4.859 15.938 1 95.06 185 SER B O 1
ATOM 3606 N N . GLU B 1 186 ? 7.211 5.664 16.766 1 91.69 186 GLU B N 1
ATOM 3607 C CA . GLU B 1 186 ? 7.781 6.996 16.953 1 91.69 186 GLU B CA 1
ATOM 3608 C C . GLU B 1 186 ? 8.992 6.949 17.875 1 91.69 186 GLU B C 1
ATOM 3610 O O . GLU B 1 186 ? 10.039 7.527 17.578 1 91.69 186 GLU B O 1
ATOM 3615 N N . ASP B 1 187 ? 8.852 6.227 18.953 1 93 187 ASP B N 1
ATOM 3616 C CA . ASP B 1 187 ? 9.93 6.16 19.938 1 93 187 ASP B CA 1
ATOM 3617 C C . ASP B 1 187 ? 11.156 5.461 19.359 1 93 187 ASP B C 1
ATOM 3619 O O . ASP B 1 187 ? 12.289 5.914 19.562 1 93 187 ASP B O 1
ATOM 3623 N N . GLU B 1 188 ? 10.93 4.469 18.688 1 94.75 188 GLU B N 1
ATOM 3624 C CA . GLU B 1 188 ? 12.047 3.717 18.109 1 94.75 188 GLU B CA 1
ATOM 3625 C C . GLU B 1 188 ? 12.734 4.508 17 1 94.75 188 GLU B C 1
ATOM 3627 O O . GLU B 1 188 ? 13.953 4.41 16.828 1 94.75 188 GLU B O 1
ATOM 3632 N N . ALA B 1 189 ? 11.938 5.234 16.297 1 94.88 189 ALA B N 1
ATOM 3633 C CA . ALA B 1 189 ? 12.508 6.051 15.227 1 94.88 189 ALA B CA 1
ATOM 3634 C C . ALA B 1 189 ? 13.547 7.027 15.781 1 94.88 189 ALA B C 1
ATOM 3636 O O . ALA B 1 189 ? 14.602 7.223 15.188 1 94.88 189 ALA B O 1
ATOM 3637 N N . LEU B 1 190 ? 13.211 7.602 16.906 1 92.94 190 LEU B N 1
ATOM 3638 C CA . LEU B 1 190 ? 14.117 8.547 17.547 1 92.94 190 LEU B CA 1
ATOM 3639 C C . LEU B 1 190 ? 15.422 7.867 17.953 1 92.94 190 LEU B C 1
ATOM 3641 O O . LEU B 1 190 ? 16.5 8.406 17.719 1 92.94 190 LEU B O 1
ATOM 3645 N N . VAL B 1 191 ? 15.289 6.711 18.562 1 93.75 191 VAL B N 1
ATOM 3646 C CA . VAL B 1 191 ? 16.453 5.945 18.984 1 93.75 191 VAL B CA 1
ATOM 3647 C C . VAL B 1 191 ? 17.312 5.578 17.781 1 93.75 191 VAL B C 1
ATOM 3649 O O . VAL B 1 191 ? 18.516 5.824 17.766 1 93.75 191 VAL B O 1
ATOM 3652 N N . LEU B 1 192 ? 16.719 5.109 16.734 1 93.19 192 LEU B N 1
ATOM 3653 C CA . LEU B 1 192 ? 17.422 4.66 15.547 1 93.19 192 LEU B CA 1
ATOM 3654 C C . LEU B 1 192 ? 18.109 5.832 14.852 1 93.19 192 LEU B C 1
ATOM 3656 O O . LEU B 1 192 ? 19.25 5.719 14.414 1 93.19 192 LEU B O 1
ATOM 3660 N N . GLY B 1 193 ? 17.375 6.926 14.719 1 94.44 193 GLY B N 1
ATOM 3661 C CA . GLY B 1 193 ? 17.953 8.109 14.102 1 94.44 193 GLY B CA 1
ATOM 3662 C C . GLY B 1 193 ? 19.219 8.594 14.797 1 94.44 193 GLY B C 1
ATOM 3663 O O . GLY B 1 193 ? 20.125 9.109 14.148 1 94.44 193 GLY B O 1
ATOM 3664 N N . SER B 1 194 ? 19.328 8.352 16.078 1 94.56 194 SER B N 1
ATOM 3665 C CA . SER B 1 194 ? 20.453 8.836 16.875 1 94.56 194 SER B CA 1
ATOM 3666 C C . SER B 1 194 ? 21.672 7.926 16.703 1 94.56 194 SER B C 1
ATOM 3668 O O . SER B 1 194 ? 22.781 8.297 17.078 1 94.56 194 SER B O 1
ATOM 3670 N N . LEU B 1 195 ? 21.5 6.801 16.141 1 95.81 195 LEU B N 1
ATOM 3671 C CA . LEU B 1 195 ? 22.578 5.816 16.062 1 95.81 195 LEU B CA 1
ATOM 3672 C C . LEU B 1 195 ? 23.172 5.781 14.656 1 95.81 195 LEU B C 1
ATOM 3674 O O . LEU B 1 195 ? 24.203 5.137 14.43 1 95.81 195 LEU B O 1
ATOM 3678 N N . LEU B 1 196 ? 22.547 6.406 13.664 1 97.06 196 LEU B N 1
ATOM 3679 C CA . LEU B 1 196 ? 23.031 6.414 12.289 1 97.06 196 LEU B CA 1
ATOM 3680 C C . LEU B 1 196 ? 24.234 7.332 12.148 1 97.06 196 LEU B C 1
ATOM 3682 O O . LEU B 1 196 ? 24.406 8.266 12.938 1 97.06 196 LEU B O 1
ATOM 3686 N N . GLU B 1 197 ? 25.078 6.969 11.234 1 97.19 197 GLU B N 1
ATOM 3687 C CA . GLU B 1 197 ? 26.312 7.711 10.992 1 97.19 197 GLU B CA 1
ATOM 3688 C C . GLU B 1 197 ? 26.578 7.855 9.5 1 97.19 197 GLU B C 1
ATOM 3690 O O . GLU B 1 197 ? 25.781 7.426 8.672 1 97.19 197 GLU B O 1
ATOM 3695 N N . GLU B 1 198 ? 27.719 8.516 9.242 1 97.56 198 GLU B N 1
ATOM 3696 C CA . GLU B 1 198 ? 28.125 8.688 7.855 1 97.56 198 GLU B CA 1
ATOM 3697 C C . GLU B 1 198 ? 28.188 7.348 7.129 1 97.56 198 GLU B C 1
ATOM 3699 O O . GLU B 1 198 ? 28.688 6.359 7.672 1 97.56 198 GLU B O 1
ATOM 3704 N N . GLY B 1 199 ? 27.594 7.293 6.008 1 97.25 199 GLY B N 1
ATOM 3705 C CA . GLY B 1 199 ? 27.516 6.066 5.227 1 97.25 199 GLY B CA 1
ATOM 3706 C C . GLY B 1 199 ? 26.172 5.363 5.34 1 97.25 199 GLY B C 1
ATOM 3707 O O . GLY B 1 199 ? 25.859 4.484 4.539 1 97.25 199 GLY B O 1
ATOM 3708 N N . ASP B 1 200 ? 25.406 5.742 6.371 1 98.06 200 ASP B N 1
ATOM 3709 C CA . ASP B 1 200 ? 24.062 5.211 6.531 1 98.06 200 ASP B CA 1
ATOM 3710 C C . ASP B 1 200 ? 23.031 6.07 5.793 1 98.06 200 ASP B C 1
ATOM 3712 O O . ASP B 1 200 ? 23.297 7.23 5.477 1 98.06 200 ASP B O 1
ATOM 3716 N N . VAL B 1 201 ? 21.922 5.473 5.418 1 98.62 201 VAL B N 1
ATOM 3717 C CA . VAL B 1 201 ? 20.828 6.184 4.77 1 98.62 201 VAL B CA 1
ATOM 3718 C C . VAL B 1 201 ? 19.547 6.027 5.59 1 98.62 201 VAL B C 1
ATOM 3720 O O . VAL B 1 201 ? 19.203 4.922 6.008 1 98.62 201 VAL B O 1
ATOM 3723 N N . LEU B 1 202 ? 18.906 7.105 5.941 1 98.75 202 LEU B N 1
ATOM 3724 C CA . LEU B 1 202 ? 17.594 7.133 6.57 1 98.75 202 LEU B CA 1
ATOM 3725 C C . LEU B 1 202 ? 16.547 7.719 5.621 1 98.75 202 LEU B C 1
ATOM 3727 O O . LEU B 1 202 ? 16.688 8.859 5.172 1 98.75 202 LEU B O 1
ATOM 3731 N N . ILE B 1 203 ? 15.547 6.938 5.242 1 98.88 203 ILE B N 1
ATOM 3732 C CA . ILE B 1 203 ? 14.43 7.441 4.457 1 98.88 203 ILE B CA 1
ATOM 3733 C C . ILE B 1 203 ? 13.188 7.555 5.34 1 98.88 203 ILE B C 1
ATOM 3735 O O . ILE B 1 203 ? 12.773 6.574 5.969 1 98.88 203 ILE B O 1
ATOM 3739 N N . ALA B 1 204 ? 12.648 8.734 5.43 1 98.81 204 ALA B N 1
ATOM 3740 C CA . ALA B 1 204 ? 11.445 9.016 6.207 1 98.81 204 ALA B CA 1
ATOM 3741 C C . ALA B 1 204 ? 10.242 9.266 5.297 1 98.81 204 ALA B C 1
ATOM 3743 O O . ALA B 1 204 ? 10.305 10.102 4.398 1 98.81 204 ALA B O 1
ATOM 3744 N N . PHE B 1 205 ? 9.211 8.516 5.551 1 98.25 205 PHE B N 1
ATOM 3745 C CA . PHE B 1 205 ? 7.949 8.695 4.844 1 98.25 205 PHE B CA 1
ATOM 3746 C C . PHE B 1 205 ? 6.938 9.43 5.715 1 98.25 205 PHE B C 1
ATOM 3748 O O . PHE B 1 205 ? 6.586 8.961 6.801 1 98.25 205 PHE B O 1
ATOM 3755 N N . SER B 1 206 ? 6.512 10.562 5.301 1 93.12 206 SER B N 1
ATOM 3756 C CA . SER B 1 206 ? 5.504 11.367 5.992 1 93.12 206 SER B CA 1
ATOM 3757 C C . SER B 1 206 ? 4.766 12.281 5.023 1 93.12 206 SER B C 1
ATOM 3759 O O . SER B 1 206 ? 5.367 13.164 4.406 1 93.12 206 SER B O 1
ATOM 3761 N N . HIS B 1 207 ? 3.492 12.047 4.887 1 88.12 207 HIS B N 1
ATOM 3762 C CA . HIS B 1 207 ? 2.721 12.805 3.912 1 88.12 207 HIS B CA 1
ATOM 3763 C C . HIS B 1 207 ? 2.803 14.305 4.195 1 88.12 207 HIS B C 1
ATOM 3765 O O . HIS B 1 207 ? 3.221 15.078 3.332 1 88.12 207 HIS B O 1
ATOM 3771 N N . SER B 1 208 ? 2.518 14.664 5.422 1 81.62 208 SER B N 1
ATOM 3772 C CA . SER B 1 208 ? 2.504 16.078 5.77 1 81.62 208 SER B CA 1
ATOM 3773 C C . SER B 1 208 ? 3.92 16.625 5.922 1 81.62 208 SER B C 1
ATOM 3775 O O . SER B 1 208 ? 4.148 17.828 5.77 1 81.62 208 SER B O 1
ATOM 3777 N N . GLY B 1 209 ? 4.84 15.781 6.324 1 89.38 209 GLY B N 1
ATOM 3778 C CA . GLY B 1 209 ? 6.195 16.188 6.652 1 89.38 209 GLY B CA 1
ATOM 3779 C C . GLY B 1 209 ? 6.297 16.906 7.984 1 89.38 209 GLY B C 1
ATOM 3780 O O . GLY B 1 209 ? 7.273 17.609 8.242 1 89.38 209 GLY B O 1
ATOM 3781 N N . GLU B 1 210 ? 5.258 16.688 8.789 1 83.44 210 GLU B N 1
ATOM 3782 C CA . GLU B 1 210 ? 5.215 17.453 10.023 1 83.44 210 GLU B CA 1
ATOM 3783 C C . GLU B 1 210 ? 5.18 16.547 11.25 1 83.44 210 GLU B C 1
ATOM 3785 O O . GLU B 1 210 ? 5.055 17.016 12.375 1 83.44 210 GLU B O 1
ATOM 3790 N N . THR B 1 211 ? 5.219 15.219 11.055 1 86 211 THR B N 1
ATOM 3791 C CA . THR B 1 211 ? 5.23 14.297 12.188 1 86 211 THR B CA 1
ATOM 3792 C C . THR B 1 211 ? 6.492 14.477 13.023 1 86 211 THR B C 1
ATOM 3794 O O . THR B 1 211 ? 7.59 14.133 12.578 1 86 211 THR B O 1
ATOM 3797 N N . ALA B 1 212 ? 6.336 14.906 14.219 1 87.31 212 ALA B N 1
ATOM 3798 C CA . ALA B 1 212 ? 7.441 15.406 15.039 1 87.31 212 ALA B CA 1
ATOM 3799 C C . ALA B 1 212 ? 8.516 14.344 15.219 1 87.31 212 ALA B C 1
ATOM 3801 O O . ALA B 1 212 ? 9.703 14.602 14.984 1 87.31 212 ALA B O 1
ATOM 3802 N N . ALA B 1 213 ? 8.109 13.18 15.648 1 91.06 213 ALA B N 1
ATOM 3803 C CA . ALA B 1 213 ? 9.078 12.125 15.914 1 91.06 213 ALA B CA 1
ATOM 3804 C C . ALA B 1 213 ? 9.875 11.781 14.656 1 91.06 213 ALA B C 1
ATOM 3806 O O . ALA B 1 213 ? 11.07 11.477 14.727 1 91.06 213 ALA B O 1
ATOM 3807 N N . ILE B 1 214 ? 9.227 11.844 13.523 1 95.25 214 ILE B N 1
ATOM 3808 C CA . ILE B 1 214 ? 9.867 11.531 12.25 1 95.25 214 ILE B CA 1
ATOM 3809 C C . ILE B 1 214 ? 10.844 12.648 11.883 1 95.25 214 ILE B C 1
ATOM 3811 O O . ILE B 1 214 ? 11.969 12.375 11.461 1 95.25 214 ILE B O 1
ATOM 3815 N N . VAL B 1 215 ? 10.406 13.844 12.07 1 95 215 VAL B N 1
ATOM 3816 C CA . VAL B 1 215 ? 11.25 15.008 11.805 1 95 215 VAL B CA 1
ATOM 3817 C C . VAL B 1 215 ? 12.484 14.961 12.703 1 95 215 VAL B C 1
ATOM 3819 O O . VAL B 1 215 ? 13.609 15.109 12.227 1 95 215 VAL B O 1
ATOM 3822 N N . ASP B 1 216 ? 12.266 14.688 13.961 1 95.88 216 ASP B N 1
ATOM 3823 C CA . ASP B 1 216 ? 13.359 14.656 14.922 1 95.88 216 ASP B CA 1
ATOM 3824 C C . ASP B 1 216 ? 14.352 13.547 14.586 1 95.88 216 ASP B C 1
ATOM 3826 O O . ASP B 1 216 ? 15.57 13.75 14.664 1 95.88 216 ASP B O 1
ATOM 3830 N N . ALA B 1 217 ? 13.844 12.398 14.266 1 97.19 217 ALA B N 1
ATOM 3831 C CA . ALA B 1 217 ? 14.703 11.281 13.906 1 97.19 217 ALA B CA 1
ATOM 3832 C C . ALA B 1 217 ? 15.594 11.633 12.719 1 97.19 217 ALA B C 1
ATOM 3834 O O . ALA B 1 217 ? 16.797 11.352 12.719 1 97.19 217 ALA B O 1
ATOM 3835 N N . LEU B 1 218 ? 14.992 12.227 11.727 1 98 218 LEU B N 1
ATOM 3836 C CA . LEU B 1 218 ? 15.75 12.609 10.539 1 98 218 LEU B CA 1
ATOM 3837 C C . LEU B 1 218 ? 16.797 13.656 10.875 1 98 218 LEU B C 1
ATOM 3839 O O . LEU B 1 218 ? 17.938 13.594 10.383 1 98 218 LEU B O 1
ATOM 3843 N N . ASP B 1 219 ? 16.422 14.578 11.68 1 97.25 219 ASP B N 1
ATOM 3844 C CA . ASP B 1 219 ? 17.328 15.648 12.078 1 97.25 219 ASP B CA 1
ATOM 3845 C C . ASP B 1 219 ? 18.516 15.094 12.852 1 97.25 219 ASP B C 1
ATOM 3847 O O . ASP B 1 219 ? 19.656 15.516 12.625 1 97.25 219 ASP B O 1
ATOM 3851 N N . HIS B 1 220 ? 18.297 14.188 13.766 1 97.25 220 HIS B N 1
ATOM 3852 C CA . HIS B 1 220 ? 19.375 13.539 14.5 1 97.25 220 HIS B CA 1
ATOM 3853 C C . HIS B 1 220 ? 20.328 12.828 13.555 1 97.25 220 HIS B C 1
ATOM 3855 O O . HIS B 1 220 ? 21.547 12.953 13.688 1 97.25 220 HIS B O 1
ATOM 3861 N N . ALA B 1 221 ? 19.812 12.102 12.617 1 98.19 221 ALA B N 1
ATOM 3862 C CA . ALA B 1 221 ? 20.641 11.367 11.656 1 98.19 221 ALA B CA 1
ATOM 3863 C C . ALA B 1 221 ? 21.484 12.32 10.812 1 98.19 221 ALA B C 1
ATOM 3865 O O . ALA B 1 221 ? 22.656 12.055 10.555 1 98.19 221 ALA B O 1
ATOM 3866 N N . ARG B 1 222 ? 20.828 13.359 10.383 1 97.44 222 ARG B N 1
ATOM 3867 C CA . ARG B 1 222 ? 21.547 14.367 9.602 1 97.44 222 ARG B CA 1
ATOM 3868 C C . ARG B 1 222 ? 22.703 14.961 10.391 1 97.44 222 ARG B C 1
ATOM 3870 O O . ARG B 1 222 ? 23.781 15.18 9.844 1 97.44 222 ARG B O 1
ATOM 3877 N N . GLY B 1 223 ? 22.438 15.211 11.641 1 97.06 223 GLY B N 1
ATOM 3878 C CA . GLY B 1 223 ? 23.469 15.742 12.508 1 97.06 223 GLY B CA 1
ATOM 3879 C C . GLY B 1 223 ? 24.688 14.836 12.617 1 97.06 223 GLY B C 1
ATOM 3880 O O . GLY B 1 223 ? 25.781 15.297 12.945 1 97.06 223 GLY B O 1
ATOM 3881 N N . ARG B 1 224 ? 24.516 13.633 12.352 1 97.12 224 ARG B N 1
ATOM 3882 C CA . ARG B 1 224 ? 25.594 12.656 12.422 1 97.12 224 ARG B CA 1
ATOM 3883 C C . ARG B 1 224 ? 26.094 12.289 11.023 1 97.12 224 ARG B C 1
ATOM 3885 O O . ARG B 1 224 ? 26.734 11.258 10.836 1 97.12 224 ARG B O 1
ATOM 3892 N N . ARG B 1 225 ? 25.672 12.992 10.031 1 97.62 225 ARG B N 1
ATOM 3893 C CA . ARG B 1 225 ? 26.156 12.992 8.664 1 97.62 225 ARG B CA 1
ATOM 3894 C C . ARG B 1 225 ? 25.641 11.781 7.891 1 97.62 225 ARG B C 1
ATOM 3896 O O . ARG B 1 225 ? 26.234 11.367 6.891 1 97.62 225 ARG B O 1
ATOM 3903 N N . ALA B 1 226 ? 24.609 11.156 8.414 1 98.31 226 ALA B N 1
ATOM 3904 C CA . ALA B 1 226 ? 23.906 10.18 7.586 1 98.31 226 ALA B CA 1
ATOM 3905 C C . ALA B 1 226 ? 23.188 10.859 6.426 1 98.31 226 ALA B C 1
ATOM 3907 O O . ALA B 1 226 ? 22.828 12.039 6.52 1 98.31 226 ALA B O 1
ATOM 3908 N N . THR B 1 227 ? 23.078 10.18 5.293 1 98.62 227 THR B N 1
ATOM 3909 C CA . THR B 1 227 ? 22.219 10.68 4.227 1 98.62 227 THR B CA 1
ATOM 3910 C C . THR B 1 227 ? 20.75 10.539 4.605 1 98.62 227 THR B C 1
ATOM 3912 O O . THR B 1 227 ? 20.281 9.445 4.941 1 98.62 227 THR B O 1
ATOM 3915 N N . THR B 1 228 ? 20.062 11.656 4.641 1 98.75 228 THR B N 1
ATOM 3916 C CA . THR B 1 228 ? 18.656 11.672 5.043 1 98.75 228 THR B CA 1
ATOM 3917 C C . THR B 1 228 ? 17.75 12.023 3.863 1 98.75 228 THR B C 1
ATOM 3919 O O . THR B 1 228 ? 18.047 12.945 3.105 1 98.75 228 THR B O 1
ATOM 3922 N N . VAL B 1 229 ? 16.688 11.203 3.688 1 98.94 229 VAL B N 1
ATOM 3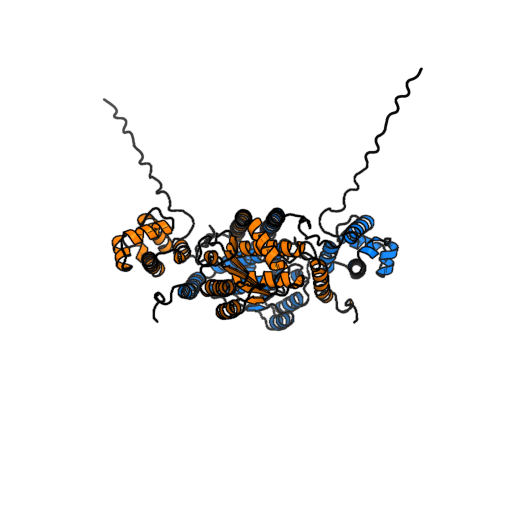923 C CA . VAL B 1 229 ? 15.758 11.383 2.578 1 98.94 229 VAL B CA 1
ATOM 3924 C C . VAL B 1 229 ? 14.344 11.57 3.117 1 98.94 229 VAL B C 1
ATOM 3926 O O . VAL B 1 229 ? 13.875 10.781 3.947 1 98.94 229 VAL B O 1
ATOM 3929 N N . ALA B 1 230 ? 13.672 12.625 2.691 1 98.81 230 ALA B N 1
ATOM 3930 C CA . ALA B 1 230 ? 12.258 12.844 2.975 1 98.81 230 ALA B CA 1
ATOM 3931 C C . ALA B 1 230 ? 11.391 12.492 1.765 1 98.81 230 ALA B C 1
ATOM 3933 O O . ALA B 1 230 ? 11.656 12.961 0.654 1 98.81 230 ALA B O 1
ATOM 3934 N N . VAL B 1 231 ? 10.445 11.648 1.948 1 98.69 231 VAL B N 1
ATOM 3935 C CA . VAL B 1 231 ? 9.344 11.461 1.005 1 98.69 231 VAL B CA 1
ATOM 3936 C C . VAL B 1 231 ? 8.07 12.086 1.564 1 98.69 231 VAL B C 1
ATOM 3938 O O . VAL B 1 231 ? 7.484 11.57 2.521 1 98.69 231 VAL B O 1
ATOM 3941 N N . THR B 1 232 ? 7.68 13.234 0.978 1 95.31 232 THR B N 1
ATOM 3942 C CA . THR B 1 232 ? 6.621 14.031 1.591 1 95.31 232 THR B CA 1
ATOM 3943 C C . THR B 1 232 ? 5.875 14.844 0.537 1 95.31 232 THR B C 1
ATOM 3945 O O . THR B 1 232 ? 6.371 15.031 -0.576 1 95.31 232 THR B O 1
ATOM 3948 N N . ALA B 1 233 ? 4.695 15.188 0.893 1 88.69 233 ALA B N 1
ATOM 3949 C CA . ALA B 1 233 ? 3.918 16.062 0.025 1 88.69 233 ALA B CA 1
ATOM 3950 C C . ALA B 1 233 ? 4.125 17.531 0.399 1 88.69 233 ALA B C 1
ATOM 3952 O O . ALA B 1 233 ? 3.641 18.438 -0.293 1 88.69 233 ALA B O 1
ATOM 3953 N N . GLY B 1 234 ? 4.898 17.766 1.466 1 87.5 234 GLY B N 1
ATOM 3954 C CA . GLY B 1 234 ? 5.129 19.125 1.939 1 87.5 234 GLY B CA 1
ATOM 3955 C C . GLY B 1 234 ? 6.492 19.672 1.561 1 87.5 234 GLY B C 1
ATOM 3956 O O . GLY B 1 234 ? 7.453 19.531 2.318 1 87.5 234 GLY B O 1
ATOM 3957 N N . PRO B 1 235 ? 6.57 20.375 0.441 1 86.69 235 PRO B N 1
ATOM 3958 C CA . PRO B 1 235 ? 7.883 20.828 -0.013 1 86.69 235 PRO B CA 1
ATOM 3959 C C . PRO B 1 235 ? 8.531 21.812 0.964 1 86.69 235 PRO B C 1
ATOM 3961 O O . PRO B 1 235 ? 9.758 21.953 0.981 1 86.69 235 PRO B O 1
ATOM 3964 N N . GLN B 1 236 ? 7.77 22.453 1.776 1 85.88 236 GLN B N 1
ATOM 3965 C CA . GLN B 1 236 ? 8.312 23.391 2.748 1 85.88 236 GLN B CA 1
ATOM 3966 C C . GLN B 1 236 ? 8.133 22.875 4.172 1 85.88 236 GLN B C 1
ATOM 3968 O O . GLN B 1 236 ? 8.234 23.656 5.133 1 85.88 236 GLN B O 1
ATOM 3973 N N . SER B 1 237 ? 7.832 21.625 4.305 1 84.25 237 SER B N 1
ATOM 3974 C CA . SER B 1 237 ? 7.609 21.031 5.617 1 84.25 237 SER B CA 1
ATOM 3975 C C . SER B 1 237 ? 8.898 21 6.434 1 84.25 237 SER B C 1
ATOM 3977 O O . SER B 1 237 ? 9.992 21.156 5.887 1 84.25 237 SER B O 1
ATOM 3979 N N . LYS B 1 238 ? 8.719 20.797 7.738 1 90.38 238 LYS B N 1
ATOM 3980 C CA . LYS B 1 238 ? 9.883 20.625 8.617 1 90.38 238 LYS B CA 1
ATOM 3981 C C . LYS B 1 238 ? 10.742 19.453 8.164 1 90.38 238 LYS B C 1
ATOM 3983 O O . LYS B 1 238 ? 11.977 19.531 8.188 1 90.38 238 LYS B O 1
ATOM 3988 N N . LEU B 1 239 ? 10.07 18.406 7.75 1 95 239 LEU B N 1
ATOM 3989 C CA . LEU B 1 239 ? 10.789 17.219 7.297 1 95 239 LEU B CA 1
ATOM 3990 C C . LEU B 1 239 ? 11.656 17.531 6.082 1 95 239 LEU B C 1
ATOM 3992 O O . LEU B 1 239 ? 12.828 17.156 6.035 1 95 239 LEU B O 1
ATOM 3996 N N . ALA B 1 240 ? 11.016 18.219 5.125 1 95.19 240 ALA B N 1
ATOM 3997 C CA . ALA B 1 240 ? 11.742 18.578 3.912 1 95.19 240 ALA B CA 1
ATOM 3998 C C . ALA B 1 240 ? 12.945 19.469 4.234 1 95.19 240 ALA B C 1
ATOM 4000 O O . ALA B 1 240 ? 14.008 19.344 3.621 1 95.19 240 ALA B O 1
ATOM 4001 N N . ARG B 1 241 ? 12.828 20.281 5.238 1 94.75 241 ARG B N 1
ATOM 4002 C CA . ARG B 1 241 ? 13.859 21.25 5.574 1 94.75 241 ARG B CA 1
ATOM 4003 C C . ARG B 1 241 ? 15.078 20.578 6.188 1 94.75 241 ARG B C 1
ATOM 4005 O O . ARG B 1 241 ? 16.203 21.031 6.02 1 94.75 241 ARG B O 1
ATOM 4012 N N . VAL B 1 242 ? 14.875 19.531 6.824 1 96.81 242 VAL B N 1
ATOM 4013 C CA . VAL B 1 242 ? 16 18.922 7.531 1 96.81 242 VAL B CA 1
ATOM 4014 C C . VAL B 1 242 ? 16.562 17.766 6.711 1 96.81 242 VAL B C 1
ATOM 4016 O O . VAL B 1 242 ? 17.516 17.109 7.125 1 96.81 242 VAL B O 1
ATOM 4019 N N . ALA B 1 243 ? 16.047 17.453 5.551 1 98.56 243 ALA B N 1
ATOM 4020 C CA . ALA B 1 243 ? 16.469 16.312 4.746 1 98.56 243 ALA B CA 1
ATOM 4021 C C . ALA B 1 243 ? 17.609 16.703 3.811 1 98.56 243 ALA B C 1
ATOM 4023 O O . ALA B 1 243 ? 17.656 17.812 3.295 1 98.56 243 ALA B O 1
ATOM 4024 N N . THR B 1 244 ? 18.547 15.781 3.559 1 98.38 244 THR B N 1
ATOM 4025 C CA . THR B 1 244 ? 19.547 15.93 2.502 1 98.38 244 THR B CA 1
ATOM 4026 C C . THR B 1 244 ? 18.875 15.953 1.13 1 98.38 244 THR B C 1
ATOM 4028 O O . THR B 1 244 ? 19.266 16.734 0.259 1 98.38 244 THR B O 1
ATOM 4031 N N . HIS B 1 245 ? 17.969 15.023 0.88 1 98.69 245 HIS B N 1
ATOM 4032 C CA . HIS B 1 245 ? 17.172 14.93 -0.335 1 98.69 245 HIS B CA 1
ATOM 4033 C C . HIS B 1 245 ? 15.68 14.883 -0.012 1 98.69 245 HIS B C 1
ATOM 4035 O O . HIS B 1 245 ? 15.273 14.25 0.968 1 98.69 245 HIS B O 1
ATOM 4041 N N . THR B 1 246 ? 14.914 15.586 -0.796 1 98.69 246 THR B N 1
ATOM 4042 C CA . THR B 1 246 ? 13.469 15.523 -0.672 1 98.69 246 THR B CA 1
ATOM 4043 C C . THR B 1 246 ? 12.836 15.023 -1.97 1 98.69 246 THR B C 1
ATOM 4045 O O . THR B 1 246 ? 13.031 15.625 -3.029 1 98.69 246 THR B O 1
ATOM 4048 N N . VAL B 1 247 ? 12.148 13.875 -1.874 1 98.75 247 VAL B N 1
ATOM 4049 C CA . VAL B 1 247 ? 11.32 13.383 -2.973 1 98.75 247 VAL B CA 1
ATOM 4050 C C . VAL B 1 247 ? 9.867 13.773 -2.738 1 98.75 247 VAL B C 1
ATOM 4052 O O . VAL B 1 247 ? 9.242 13.312 -1.78 1 98.75 247 VAL B O 1
ATOM 4055 N N . LEU B 1 248 ? 9.336 14.594 -3.605 1 96.31 248 LEU B N 1
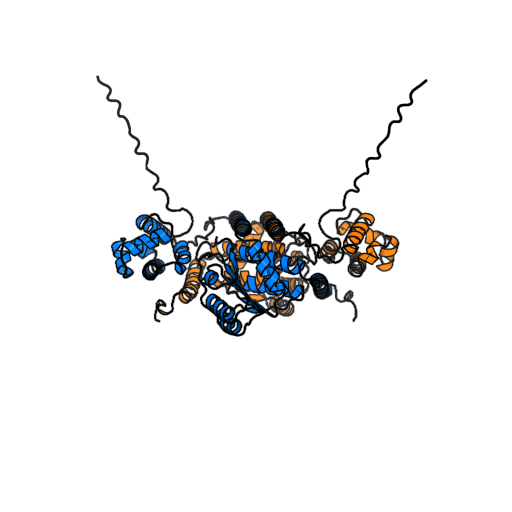ATOM 4056 C CA . LEU B 1 248 ? 7.977 15.109 -3.436 1 96.31 248 LEU B CA 1
ATOM 4057 C C . LEU B 1 248 ? 6.957 14.164 -4.055 1 96.31 248 LEU B C 1
ATOM 4059 O O . LEU B 1 248 ? 7.191 13.609 -5.133 1 96.31 248 LEU B O 1
ATOM 4063 N N . VAL B 1 249 ? 5.891 13.977 -3.33 1 95.31 249 VAL B N 1
ATOM 4064 C CA . VAL B 1 249 ? 4.742 13.234 -3.826 1 95.31 249 VAL B CA 1
ATOM 4065 C C . VAL B 1 249 ? 3.508 14.133 -3.84 1 95.31 249 VAL B C 1
ATOM 4067 O O . VAL B 1 249 ? 3.508 15.203 -3.229 1 95.31 249 VAL B O 1
ATOM 4070 N N . ALA B 1 250 ? 2.496 13.609 -4.594 1 87.88 250 ALA B N 1
ATOM 4071 C CA . ALA B 1 250 ? 1.27 14.406 -4.68 1 87.88 250 ALA B CA 1
ATOM 4072 C C . ALA B 1 250 ? 0.508 14.383 -3.359 1 87.88 250 ALA B C 1
ATOM 4074 O O . ALA B 1 250 ? 0.452 13.352 -2.686 1 87.88 250 ALA B O 1
ATOM 4075 N N . GLY B 1 251 ? -0.004 15.461 -2.9 1 67.94 251 GLY B N 1
ATOM 4076 C CA . GLY B 1 251 ? -0.584 15.734 -1.596 1 67.94 251 GLY B CA 1
ATOM 4077 C C . GLY B 1 251 ? -2.096 15.602 -1.576 1 67.94 251 GLY B C 1
ATOM 4078 O O . GLY B 1 251 ? -2.766 16.234 -0.759 1 67.94 251 GLY B O 1
ATOM 4079 N N . ARG B 1 252 ? -2.633 14.914 -2.477 1 59.09 252 ARG B N 1
ATOM 4080 C CA . ARG B 1 252 ? -4.09 14.938 -2.463 1 59.09 252 ARG B CA 1
ATOM 4081 C C . ARG B 1 252 ? -4.641 14.047 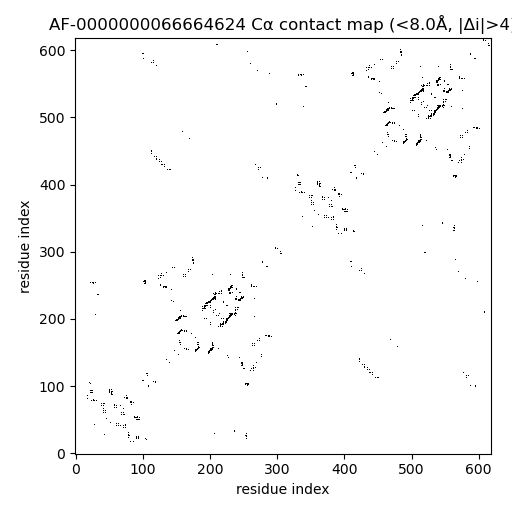-1.354 1 59.09 252 ARG B C 1
ATOM 4083 O O . ARG B 1 252 ? -4.668 12.82 -1.491 1 59.09 252 ARG B O 1
ATOM 4090 N N . GLU B 1 253 ? -4.375 14.336 -0.131 1 59.38 253 GLU B N 1
ATOM 4091 C CA . GLU B 1 253 ? -5.09 13.727 0.987 1 59.38 253 GLU B CA 1
ATOM 4092 C C . GLU B 1 253 ? -6.059 14.711 1.626 1 59.38 253 GLU B C 1
ATOM 4094 O O . GLU B 1 253 ? -5.664 15.805 2.035 1 59.38 253 GLU B O 1
ATOM 4099 N N . ASP B 1 254 ? -7.258 14.492 1.182 1 49.34 254 ASP B N 1
ATOM 4100 C CA . ASP B 1 254 ? -8.281 15.453 1.575 1 49.34 254 ASP B CA 1
ATOM 4101 C C . ASP B 1 254 ? -8.711 15.234 3.023 1 49.34 254 ASP B C 1
ATOM 4103 O O . ASP B 1 254 ? -9.602 14.422 3.295 1 49.34 254 ASP B O 1
ATOM 4107 N N . GLY B 1 255 ? -8.156 15.781 4.02 1 49.25 255 GLY B N 1
ATOM 4108 C CA . GLY B 1 255 ? -8.672 15.953 5.367 1 49.25 255 GLY B CA 1
ATOM 4109 C C . GLY B 1 255 ? -8.711 14.656 6.16 1 49.25 255 GLY B C 1
ATOM 4110 O O . GLY B 1 255 ? -8.195 13.633 5.715 1 49.25 255 GLY B O 1
ATOM 4111 N N . PHE B 1 256 ? -9.227 14.789 7.473 1 42.22 256 PHE B N 1
ATOM 4112 C CA . PHE B 1 256 ? -9.266 13.75 8.492 1 42.22 256 PHE B CA 1
ATOM 4113 C C . PHE B 1 256 ? -9.992 12.508 7.977 1 42.22 256 PHE B C 1
ATOM 4115 O O . PHE B 1 256 ? -9.812 11.414 8.508 1 42.22 256 PHE B O 1
ATOM 4122 N N . ARG B 1 257 ? -10.664 12.789 6.984 1 51.28 257 ARG B N 1
ATOM 4123 C CA . ARG B 1 257 ? -11.445 11.656 6.484 1 51.28 257 ARG B CA 1
ATOM 4124 C C . ARG B 1 257 ? -10.641 10.852 5.465 1 51.28 257 ARG B C 1
ATOM 4126 O O . ARG B 1 257 ? -11.07 9.773 5.039 1 51.28 257 ARG B O 1
ATOM 4133 N N . SER B 1 258 ? -9.422 11.516 5.324 1 61.94 258 SER B N 1
ATOM 4134 C CA . SER B 1 258 ? -8.625 10.789 4.344 1 61.94 258 SER B CA 1
ATOM 4135 C C . SER B 1 258 ? -7.906 9.602 4.984 1 61.94 258 SER B C 1
ATOM 4137 O O . SER B 1 258 ? -7.414 9.703 6.109 1 61.94 258 SER B O 1
ATOM 4139 N N . ALA B 1 259 ? -8.359 8.422 4.859 1 74 259 ALA B N 1
ATOM 4140 C CA . ALA B 1 259 ? -7.824 7.129 5.289 1 74 259 ALA B CA 1
ATOM 4141 C C . ALA B 1 259 ? -6.496 6.832 4.598 1 74 259 ALA B C 1
ATOM 4143 O O . ALA B 1 259 ? -6.195 5.676 4.285 1 74 259 ALA B O 1
ATOM 4144 N N . ALA B 1 260 ? -5.734 8.031 4.43 1 83.69 260 ALA B N 1
ATOM 4145 C CA . ALA B 1 260 ? -4.426 7.906 3.785 1 83.69 260 ALA B CA 1
ATOM 4146 C C . ALA B 1 260 ? -4.488 6.949 2.6 1 83.69 260 ALA B C 1
ATOM 4148 O O . ALA B 1 260 ? -3.822 5.91 2.596 1 83.69 260 ALA B O 1
ATOM 4149 N N . MET B 1 261 ? -5.246 7.254 1.599 1 90.5 261 MET B N 1
ATOM 4150 C CA . MET B 1 261 ? -5.441 6.371 0.454 1 90.5 261 MET B CA 1
ATOM 4151 C C . MET B 1 261 ? -4.578 6.809 -0.725 1 90.5 261 MET B C 1
ATOM 4153 O O . MET B 1 261 ? -3.502 6.254 -0.953 1 90.5 261 MET B O 1
ATOM 4157 N N . ALA B 1 262 ? -4.887 8.031 -1.19 1 88.31 262 ALA B N 1
ATOM 4158 C CA . ALA B 1 262 ? -4.117 8.5 -2.336 1 88.31 262 ALA B CA 1
ATOM 4159 C C . ALA B 1 262 ? -2.662 8.766 -1.947 1 88.31 262 ALA B C 1
ATOM 4161 O O . ALA B 1 262 ? -1.747 8.492 -2.727 1 88.31 262 ALA B O 1
ATOM 4162 N N . SER B 1 263 ? -2.443 9.281 -0.771 1 89.44 263 SER B N 1
ATOM 4163 C CA . SER B 1 263 ? -1.09 9.57 -0.31 1 89.44 263 SER B CA 1
ATOM 4164 C C . SER B 1 263 ? -0.249 8.305 -0.223 1 89.44 263 SER B C 1
ATOM 4166 O O . SER B 1 263 ? 0.907 8.289 -0.649 1 89.44 263 SER B O 1
ATOM 4168 N N . ARG B 1 264 ? -0.842 7.266 0.332 1 94.81 264 ARG B N 1
ATOM 4169 C CA . ARG B 1 264 ? -0.154 5.98 0.434 1 94.81 264 ARG B CA 1
ATOM 4170 C C . ARG B 1 264 ? 0.213 5.445 -0.945 1 94.81 264 ARG B C 1
ATOM 4172 O O . ARG B 1 264 ? 1.327 4.961 -1.152 1 94.81 264 ARG B O 1
ATOM 4179 N N . MET B 1 265 ? -0.706 5.562 -1.932 1 95.69 265 MET B N 1
ATOM 4180 C CA . MET B 1 265 ? -0.434 5.113 -3.295 1 95.69 265 MET B CA 1
ATOM 4181 C C . MET B 1 265 ? 0.732 5.887 -3.9 1 95.69 265 MET B C 1
ATOM 4183 O O . MET B 1 265 ? 1.589 5.305 -4.566 1 95.69 265 MET B O 1
ATOM 4187 N N . SER B 1 266 ? 0.748 7.172 -3.682 1 95.06 266 SER B N 1
ATOM 4188 C CA . SER B 1 266 ? 1.811 8.031 -4.195 1 95.06 266 SER B CA 1
ATOM 4189 C C . SER B 1 266 ? 3.168 7.633 -3.621 1 95.06 266 SER B C 1
ATOM 4191 O O . SER B 1 266 ? 4.152 7.539 -4.355 1 95.06 266 SER B O 1
ATOM 4193 N N . GLN B 1 267 ? 3.209 7.461 -2.338 1 97.56 267 GLN B N 1
ATOM 4194 C CA . GLN B 1 267 ? 4.457 7.074 -1.688 1 97.56 267 GLN B CA 1
ATOM 4195 C C . GLN B 1 267 ? 4.934 5.711 -2.184 1 97.56 267 GLN B C 1
ATOM 4197 O O . GLN B 1 267 ? 6.129 5.512 -2.41 1 97.56 267 GLN B O 1
ATOM 4202 N N . LEU B 1 268 ? 3.99 4.77 -2.373 1 97.75 268 LEU B N 1
ATOM 4203 C CA . LEU B 1 268 ? 4.344 3.438 -2.852 1 97.75 268 LEU B CA 1
ATOM 4204 C C . LEU B 1 268 ? 4.91 3.498 -4.266 1 97.75 268 LEU B C 1
ATOM 4206 O O . LEU B 1 268 ? 5.801 2.721 -4.617 1 97.75 268 LEU B O 1
ATOM 4210 N N . LEU B 1 269 ? 4.426 4.375 -5.098 1 97.12 269 LEU B N 1
ATOM 4211 C CA . LEU B 1 269 ? 4.977 4.566 -6.434 1 97.12 269 LEU B CA 1
ATOM 4212 C C . LEU B 1 269 ? 6.445 4.98 -6.363 1 97.12 269 LEU B C 1
ATOM 4214 O O . LEU B 1 269 ? 7.277 4.453 -7.105 1 97.12 269 LEU B O 1
ATOM 4218 N N . VAL B 1 270 ? 6.738 5.883 -5.496 1 98.19 270 VAL B N 1
ATOM 4219 C CA . VAL B 1 270 ? 8.109 6.34 -5.301 1 98.19 270 VAL B CA 1
ATOM 4220 C C . VAL B 1 270 ? 8.977 5.176 -4.828 1 98.19 270 VAL B C 1
ATOM 4222 O O . VAL B 1 270 ? 10.094 4.977 -5.328 1 98.19 270 VAL B O 1
ATOM 4225 N N . VAL B 1 271 ? 8.477 4.383 -3.861 1 98.25 271 VAL B N 1
ATOM 4226 C CA . VAL B 1 271 ? 9.188 3.213 -3.359 1 98.25 271 VAL B CA 1
ATOM 4227 C C . VAL B 1 271 ? 9.5 2.266 -4.516 1 98.25 271 VAL B C 1
ATOM 4229 O O . VAL B 1 271 ? 10.633 1.779 -4.641 1 98.25 271 VAL B O 1
ATOM 4232 N N . ASP B 1 272 ? 8.5 2.02 -5.383 1 96 272 ASP B N 1
ATOM 4233 C CA . ASP B 1 272 ? 8.688 1.1 -6.504 1 96 272 ASP B CA 1
ATOM 4234 C C . ASP B 1 272 ? 9.758 1.615 -7.461 1 96 272 ASP B C 1
ATOM 4236 O O . ASP B 1 272 ? 10.594 0.845 -7.938 1 96 272 ASP B O 1
ATOM 4240 N N . ALA B 1 273 ? 9.742 2.871 -7.715 1 96.5 273 ALA B N 1
ATOM 4241 C CA . ALA B 1 273 ? 10.719 3.457 -8.633 1 96.5 273 ALA B CA 1
ATOM 4242 C C . ALA B 1 273 ? 12.133 3.387 -8.047 1 96.5 273 ALA B C 1
ATOM 4244 O O . ALA B 1 273 ? 13.086 3.049 -8.758 1 96.5 273 ALA B O 1
ATOM 4245 N N . LEU B 1 274 ? 12.297 3.744 -6.766 1 97.69 274 LEU B N 1
ATOM 4246 C CA . LEU B 1 274 ? 13.602 3.672 -6.121 1 97.69 274 LEU B CA 1
ATOM 4247 C C . LEU B 1 274 ? 14.109 2.236 -6.09 1 97.69 274 LEU B C 1
ATOM 4249 O O . LEU B 1 274 ? 15.297 1.993 -6.316 1 97.69 274 LEU B O 1
ATOM 4253 N N . TYR B 1 275 ? 13.211 1.33 -5.777 1 96.56 275 TYR B N 1
ATOM 4254 C CA . TYR B 1 275 ? 13.57 -0.084 -5.758 1 96.56 275 TYR B CA 1
ATOM 4255 C C . TYR B 1 275 ? 14.125 -0.524 -7.109 1 96.56 275 TYR B C 1
ATOM 4257 O O . TYR B 1 275 ? 15.18 -1.162 -7.18 1 96.56 275 TYR B O 1
ATOM 4265 N N . VAL B 1 276 ? 13.398 -0.194 -8.188 1 92.94 276 VAL B N 1
ATOM 4266 C CA . VAL B 1 276 ? 13.844 -0.57 -9.523 1 92.94 276 VAL B CA 1
ATOM 4267 C C . VAL B 1 276 ? 15.195 0.08 -9.812 1 92.94 276 VAL B C 1
ATOM 4269 O O . VAL B 1 276 ? 16.078 -0.554 -10.383 1 92.94 276 VAL B O 1
ATOM 4272 N N . GLY B 1 277 ? 15.352 1.362 -9.469 1 95 277 GLY B N 1
ATOM 4273 C CA . GLY B 1 277 ? 16.641 2.031 -9.625 1 95 277 GLY B CA 1
ATOM 4274 C C . GLY B 1 277 ? 17.781 1.311 -8.938 1 95 277 GLY B C 1
ATOM 4275 O O . GLY B 1 277 ? 18.859 1.166 -9.508 1 95 277 GLY B O 1
ATOM 4276 N N . VAL B 1 278 ? 17.562 0.857 -7.684 1 95.88 278 VAL B N 1
ATOM 4277 C CA . VAL B 1 278 ? 18.562 0.123 -6.934 1 95.88 278 VAL B CA 1
ATOM 4278 C C . VAL B 1 278 ? 18.859 -1.213 -7.613 1 95.88 278 VAL B C 1
ATOM 4280 O O . VAL B 1 278 ? 20.016 -1.604 -7.77 1 95.88 278 VAL B O 1
ATOM 4283 N N . LEU B 1 279 ? 17.781 -1.865 -8 1 92 279 LEU B N 1
ATOM 4284 C CA . LEU B 1 279 ? 17.906 -3.143 -8.695 1 92 279 LEU B CA 1
ATOM 4285 C C . LEU B 1 279 ? 18.797 -3.006 -9.93 1 92 279 LEU B C 1
ATOM 4287 O O . LEU B 1 279 ? 19.656 -3.85 -10.18 1 92 279 LEU B O 1
ATOM 4291 N N . GLN B 1 280 ? 18.641 -1.95 -10.656 1 89.75 280 GLN B N 1
ATOM 4292 C CA . GLN B 1 280 ? 19.375 -1.706 -11.898 1 89.75 280 GLN B CA 1
ATOM 4293 C C . GLN B 1 280 ? 20.844 -1.447 -11.633 1 89.75 280 GLN B C 1
ATOM 4295 O O . GLN B 1 280 ? 21.688 -1.636 -12.523 1 89.75 280 GLN B O 1
ATOM 4300 N N . ARG B 1 281 ? 21.156 -1.098 -10.477 1 93 281 ARG B N 1
ATOM 4301 C CA . ARG B 1 281 ? 22.5 -0.614 -10.211 1 93 281 ARG B CA 1
ATOM 4302 C C . ARG B 1 281 ? 23.219 -1.517 -9.211 1 93 281 ARG B C 1
ATOM 4304 O O . ARG B 1 281 ? 24.297 -1.173 -8.719 1 93 281 ARG B O 1
ATOM 4311 N N . THR B 1 282 ? 22.547 -2.572 -8.898 1 91.38 282 THR B N 1
ATOM 4312 C CA . THR B 1 282 ? 23.141 -3.549 -7.984 1 91.38 282 THR B CA 1
ATOM 4313 C C . THR B 1 282 ? 23.406 -4.867 -8.703 1 91.38 282 THR B C 1
ATOM 4315 O O . THR B 1 282 ? 22.484 -5.641 -8.969 1 91.38 282 THR B O 1
ATOM 4318 N N . PRO B 1 283 ? 24.578 -5.207 -9.047 1 85 283 PRO B N 1
ATOM 4319 C CA . PRO B 1 283 ? 24.953 -6.367 -9.859 1 85 283 PRO B CA 1
ATOM 4320 C C . PRO B 1 283 ? 24.438 -7.684 -9.281 1 85 283 PRO B C 1
ATOM 4322 O O . PRO B 1 283 ? 24.031 -8.578 -10.023 1 85 283 PRO B O 1
ATOM 4325 N N . SER B 1 284 ? 24.5 -7.805 -8.008 1 88.25 284 SER B N 1
ATOM 4326 C CA . SER B 1 284 ? 24.125 -9.07 -7.375 1 88.25 284 SER B CA 1
ATOM 4327 C C . SER B 1 284 ? 22.625 -9.164 -7.156 1 88.25 284 SER B C 1
ATOM 4329 O O . SER B 1 284 ? 22.125 -10.18 -6.68 1 88.25 284 SER B O 1
ATOM 4331 N N . ALA B 1 285 ? 21.922 -8.102 -7.516 1 87 285 ALA B N 1
ATOM 4332 C CA . ALA B 1 285 ? 20.5 -8.023 -7.207 1 87 285 ALA B CA 1
ATOM 4333 C C . ALA B 1 285 ? 19.719 -9.117 -7.93 1 87 285 ALA B C 1
ATOM 4335 O O . ALA B 1 285 ? 18.844 -9.758 -7.34 1 87 285 ALA B O 1
ATO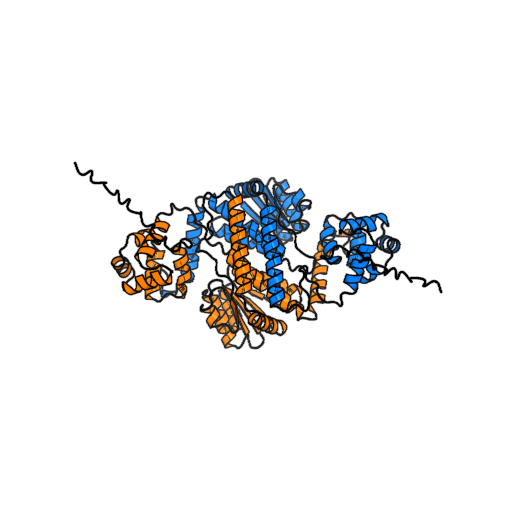M 4336 N N . ALA B 1 286 ? 20.016 -9.328 -9.125 1 77.81 286 ALA B N 1
ATOM 4337 C CA . ALA B 1 286 ? 19.297 -10.32 -9.914 1 77.81 286 ALA B CA 1
ATOM 4338 C C . ALA B 1 286 ? 19.469 -11.719 -9.32 1 77.81 286 ALA B C 1
ATOM 4340 O O . ALA B 1 286 ? 18.5 -12.477 -9.227 1 77.81 286 ALA B O 1
ATOM 4341 N N . SER B 1 287 ? 20.672 -11.992 -8.961 1 82.25 287 SER B N 1
ATOM 4342 C CA . SER B 1 287 ? 20.938 -13.297 -8.359 1 82.25 287 SER B CA 1
ATOM 4343 C C . SER B 1 287 ? 20.219 -13.445 -7.02 1 82.25 287 SER B C 1
ATOM 4345 O O . SER B 1 287 ? 19.688 -14.508 -6.719 1 82.25 287 SER B O 1
ATOM 4347 N N . ALA B 1 288 ? 20.297 -12.43 -6.266 1 86.56 288 ALA B N 1
ATOM 4348 C CA . ALA B 1 288 ? 19.594 -12.453 -4.984 1 86.56 288 ALA B CA 1
ATOM 4349 C C . ALA B 1 288 ? 18.094 -12.633 -5.184 1 86.56 288 ALA B C 1
ATOM 4351 O O . ALA B 1 288 ? 17.453 -13.414 -4.473 1 86.56 288 ALA B O 1
ATOM 4352 N N . LEU B 1 289 ? 17.547 -11.898 -6.098 1 83.06 289 LEU B N 1
ATOM 4353 C CA . LEU B 1 289 ? 16.125 -11.984 -6.402 1 83.06 289 LEU B CA 1
ATOM 4354 C C . LEU B 1 289 ? 15.742 -13.398 -6.805 1 83.06 289 LEU B C 1
ATOM 4356 O O . LEU B 1 289 ? 14.719 -13.922 -6.352 1 83.06 289 LEU B O 1
ATOM 4360 N N . ARG B 1 290 ? 16.531 -13.992 -7.574 1 76 290 ARG B N 1
ATOM 4361 C CA . ARG B 1 290 ? 16.281 -15.367 -8 1 76 290 ARG B CA 1
ATOM 4362 C C . ARG B 1 290 ? 16.344 -16.328 -6.816 1 76 290 ARG B C 1
ATOM 4364 O O . ARG B 1 290 ? 15.477 -17.203 -6.672 1 76 290 ARG B O 1
ATOM 4371 N N . ARG B 1 291 ? 17.312 -16.172 -6.02 1 80.81 291 ARG B N 1
ATOM 4372 C CA . ARG B 1 291 ? 17.484 -17.031 -4.852 1 80.81 291 ARG B CA 1
ATOM 4373 C C . ARG B 1 291 ? 16.281 -16.922 -3.92 1 80.81 291 ARG B C 1
ATOM 4375 O O . ARG B 1 291 ? 15.781 -17.922 -3.424 1 80.81 291 ARG B O 1
ATOM 4382 N N . THR B 1 292 ? 15.859 -15.75 -3.721 1 82.56 292 THR B N 1
ATOM 4383 C CA . THR B 1 292 ? 14.75 -15.531 -2.799 1 82.56 292 THR B CA 1
ATOM 4384 C C . THR B 1 292 ? 13.438 -16 -3.418 1 82.56 292 THR B C 1
ATOM 4386 O O . THR B 1 292 ? 12.562 -16.516 -2.719 1 82.56 292 THR B O 1
ATOM 4389 N N . TYR B 1 293 ? 13.305 -15.727 -4.656 1 75.38 293 TYR B N 1
ATOM 4390 C CA . TYR B 1 293 ? 12.133 -16.234 -5.352 1 75.38 293 TYR B CA 1
ATOM 4391 C C . TYR B 1 293 ? 12.055 -17.75 -5.258 1 75.38 293 TYR B C 1
ATOM 4393 O O . TYR B 1 293 ? 11 -18.312 -4.953 1 75.38 293 TYR B O 1
ATOM 4401 N N . ASP B 1 294 ? 13.148 -18.422 -5.492 1 69.75 294 ASP B N 1
ATOM 4402 C CA . ASP B 1 294 ? 13.219 -19.875 -5.453 1 69.75 294 ASP B CA 1
ATOM 4403 C C . ASP B 1 294 ? 12.891 -20.406 -4.059 1 69.75 294 ASP B C 1
ATOM 4405 O O . ASP B 1 294 ? 12.203 -21.422 -3.922 1 69.75 294 ASP B O 1
ATOM 4409 N N . ALA B 1 295 ? 13.336 -19.75 -3.113 1 75.56 295 ALA B N 1
ATOM 4410 C CA . ALA B 1 295 ? 13.086 -20.156 -1.734 1 75.56 295 ALA B CA 1
ATOM 4411 C C . ALA B 1 295 ? 11.594 -20.141 -1.419 1 75.56 295 ALA B C 1
ATOM 4413 O O . ALA B 1 295 ? 11.102 -21.016 -0.706 1 75.56 295 ALA B O 1
ATOM 4414 N N . VAL B 1 296 ? 10.883 -19.203 -1.996 1 72.31 296 VAL B N 1
ATOM 4415 C CA . VAL B 1 296 ? 9.461 -19.047 -1.709 1 72.31 296 VAL B CA 1
ATOM 4416 C C . VAL B 1 296 ? 8.641 -19.969 -2.613 1 72.31 296 VAL B C 1
ATOM 4418 O O . VAL B 1 296 ? 7.652 -20.562 -2.174 1 72.31 296 VAL B O 1
ATOM 4421 N N . ALA B 1 297 ? 9.016 -20.016 -3.879 1 64.19 297 ALA B N 1
ATOM 4422 C CA . ALA B 1 297 ? 8.328 -20.859 -4.848 1 64.19 297 ALA B CA 1
ATOM 4423 C C . ALA B 1 297 ? 8.367 -22.328 -4.43 1 64.19 297 ALA B C 1
ATOM 4425 O O . ALA B 1 297 ? 7.41 -23.062 -4.648 1 64.19 297 ALA B O 1
ATOM 4426 N N . ASP B 1 298 ? 9.438 -22.703 -3.902 1 57.94 298 ASP B N 1
ATOM 4427 C CA . ASP B 1 298 ? 9.602 -24.078 -3.436 1 57.94 298 ASP B CA 1
ATOM 4428 C C . ASP B 1 298 ? 8.539 -24.438 -2.393 1 57.94 298 ASP B C 1
ATOM 4430 O O . ASP B 1 298 ? 8.062 -25.562 -2.352 1 57.94 298 ASP B O 1
ATOM 4434 N N . ARG B 1 299 ? 8.172 -23.422 -1.71 1 57.16 299 ARG B N 1
ATOM 4435 C CA . ARG B 1 299 ? 7.168 -23.672 -0.677 1 57.16 299 ARG B CA 1
ATOM 4436 C C . ARG B 1 299 ? 5.785 -23.859 -1.29 1 57.16 299 ARG B C 1
ATOM 4438 O O . ARG B 1 299 ? 4.93 -24.531 -0.707 1 57.16 299 ARG B O 1
ATOM 4445 N N . ARG B 1 300 ? 5.605 -23.234 -2.4 1 55.03 300 ARG B N 1
ATOM 4446 C CA . ARG B 1 300 ? 4.297 -23.312 -3.037 1 55.03 300 ARG B CA 1
ATOM 4447 C C . ARG B 1 300 ? 4.109 -24.641 -3.76 1 55.03 300 ARG B C 1
ATOM 4449 O O . ARG B 1 300 ? 2.988 -25 -4.117 1 55.03 300 ARG B O 1
ATOM 4456 N N . MET B 1 301 ? 5.191 -25.281 -4.047 1 48.34 301 MET B N 1
ATOM 4457 C CA . MET B 1 301 ? 5.133 -26.594 -4.68 1 48.34 301 MET B CA 1
ATOM 4458 C C . MET B 1 301 ? 4.684 -27.656 -3.684 1 48.34 301 MET B C 1
ATOM 4460 O O . MET B 1 301 ? 4.973 -27.562 -2.488 1 48.34 301 MET B O 1
ATOM 4464 N N . PRO B 1 302 ? 3.672 -28.406 -4.184 1 45.38 302 PRO B N 1
ATOM 4465 C CA . PRO B 1 302 ? 3.326 -29.547 -3.328 1 45.38 302 PRO B CA 1
ATOM 4466 C C . PRO B 1 302 ? 4.555 -30.281 -2.797 1 45.38 302 PRO B C 1
ATOM 4468 O O . PRO B 1 302 ? 5.582 -30.344 -3.479 1 45.38 302 PRO B O 1
ATOM 4471 N N . ARG B 1 303 ? 4.547 -30.516 -1.431 1 46.09 303 ARG B N 1
ATOM 4472 C CA . ARG B 1 303 ? 5.625 -31.219 -0.738 1 46.09 303 ARG B CA 1
ATOM 4473 C C . ARG B 1 303 ? 6.23 -32.312 -1.62 1 46.09 303 ARG B C 1
ATOM 4475 O O . ARG B 1 303 ? 7.434 -32.562 -1.553 1 46.09 303 ARG B O 1
ATOM 4482 N N . SER B 1 304 ? 5.398 -32.938 -2.283 1 44.28 304 SER B N 1
ATOM 4483 C CA . SER B 1 304 ? 5.871 -34.062 -3.09 1 44.28 304 SER B CA 1
ATOM 4484 C C . SER B 1 304 ? 6.852 -33.625 -4.16 1 44.28 304 SER B C 1
ATOM 4486 O O . SER B 1 304 ? 7.598 -34.406 -4.719 1 44.28 304 SER B O 1
ATOM 4488 N N . LEU B 1 305 ? 6.773 -32.469 -4.52 1 43.53 305 LEU B N 1
ATOM 4489 C CA . LEU B 1 305 ? 7.605 -31.984 -5.605 1 43.53 305 LEU B CA 1
ATOM 4490 C C . LEU B 1 305 ? 8.758 -31.141 -5.062 1 43.53 305 LEU B C 1
ATOM 4492 O O . LEU B 1 305 ? 9.523 -30.547 -5.832 1 43.53 305 LEU B O 1
ATOM 4496 N N . ARG B 1 306 ? 8.727 -30.922 -3.816 1 47.12 306 ARG B N 1
ATOM 4497 C CA . ARG B 1 306 ? 9.789 -30.156 -3.176 1 47.12 306 ARG B CA 1
ATOM 4498 C C . ARG B 1 306 ? 11.117 -30.906 -3.244 1 47.12 306 ARG B C 1
ATOM 4500 O O . ARG B 1 306 ? 11.148 -32.156 -3.229 1 47.12 306 ARG B O 1
ATOM 4507 N N . LYS B 1 307 ? 12.086 -30.312 -3.82 1 43.22 307 LYS B N 1
ATOM 4508 C CA . LYS B 1 307 ? 13.391 -30.969 -3.875 1 43.22 307 LYS B CA 1
ATOM 4509 C C . LYS B 1 307 ? 13.75 -31.594 -2.527 1 43.22 307 LYS B C 1
ATOM 4511 O O . LYS B 1 307 ? 13.586 -30.969 -1.483 1 43.22 307 LYS B O 1
ATOM 4516 N N . SER B 1 308 ? 13.633 -32.906 -2.367 1 35.88 308 SER B N 1
ATOM 4517 C CA . SER B 1 308 ? 14.266 -33.594 -1.238 1 35.88 308 SER B CA 1
ATOM 4518 C C . SER B 1 308 ? 15.625 -32.969 -0.921 1 35.88 308 SER B C 1
ATOM 4520 O O . SER B 1 308 ? 16.406 -32.656 -1.829 1 35.88 308 SER B O 1
ATOM 4522 N N . PRO B 1 309 ? 15.758 -32.562 0.38 1 35.84 309 PRO B N 1
ATOM 4523 C CA . PRO B 1 309 ? 17.156 -32.188 0.663 1 35.84 309 PRO B CA 1
ATOM 4524 C C . PRO B 1 309 ? 18.141 -33.188 0.076 1 35.84 309 PRO B C 1
ATOM 4526 O O . PRO B 1 309 ? 17.828 -34.375 -0.084 1 35.84 309 PRO B O 1
#

Organism: Nocardia brasiliensis (strain ATCC 700358 / HUJEG-1) (NCBI:txid1133849)

InterPro domains:
  IPR000281 Helix-turn-helix protein RpiR [PF01418] (35-94)
  IPR000281 Helix-turn-helix protein RpiR [PS51071] (23-99)
  IPR001347 SIS domain [PF01380] (148-276)
  IPR001347 SIS domain [PS51464] (144-284)
  IPR009057 Homedomain-like superfamily [SSF46689] (24-96)
  IPR035472 RpiR-like, SIS domain [cd05013] (139-277)
  IPR036388 Winged helix-like DNA-binding domain superfamily [G3DSA:1.10.10.10] (23-99)
  IPR046348 SIS domain superfamily [SSF53697] (124-298)
  IPR047640 HTH-type transcriptional regulator RpiR-like [PTHR30514] (26-300)

Radius of gyration: 28.35 Å; Cα contacts (8 Å, |Δi|>4): 1138; chains: 2; bounding box: 79×94×109 Å

Nearest PDB structures (foldseek):
  4ivn-assembly1_A  TM=6.977E-01  e=1.435E-16  Vibrio vulnificus YJ016
  4ivn-assembly1_B  TM=6.914E-01  e=2.731E-16  Vibrio vulnificus YJ016
  7en7-assembly1_A  TM=9.473E-01  e=5.884E-13  Escherichia coli K-12
  7en6-assembly1_C  TM=9.622E-01  e=4.948E-12  Escherichia coli
  7en6-assembly1_D  TM=9.119E-01  e=1.300E-10  Escherichia coli

Secondary structure (DSSP, 8-state):
------------------SSSSS-HHHHHHHHGGG--HHHHHHHHHHHH-HHHHTTS-HHHHHHHTTS-HHHHHHHHHHTT-SSHHHHHHHHHHHHTS-S----SSS--TT--HHHHHHHHHHHHHHHHHHHHHHS-HHHHHHHHHHHHT-SEEEEEE-THHHHHHHHHHHHHHHTT--EEEE--HHHHHHHHHH--TTEEEEEE-SSS--HHHHHHHHHHHHTT-EEEEEES-TTSHHHHH-SEEEE------STT--S-HHHHHHHHHHHHHHHHHHHT-TTHHHHHHHHHHHHHHHHS-GGGS---/------------------SSSSS-HHHHHHHHGGG--HHHHHHHHHHHH-HHHHTTS-HHHHHHHTTS-HHHHHHHHHHTT-SSHHHHHHHHHHHHTS-S----SSS--TT--HHHHHHHHHHHHHHHHHHHHHHS-HHHHHHHHHHHHT-SEEEEEE-THHHHHHHHHHHHHHHTT--EEEE--HHHHHHHHHH--TTEEEEEE-SSS--HHHHHHHHHHHHTT-EEEEEES-TTSHHHHH-SEEEE------STT--S-HHHHHHHHHHHHHHHHHHHT-TTHHHHHHHHHHHHHHHHS-GGGS---